Protein AF-A0AAW1PWR3-F1 (afdb_monomer_lite)

InterPro domains:
  IPR001841 Zinc finger, RING-type [PS50089] (117-163)
  IPR002867 IBR domain [PF01485] (187-244)
  IPR002867 IBR domain [SM00647] (186-244)
  IPR002867 IBR domain [SM00647] (267-333)
  IPR013083 Zinc finger, RING/FYVE/PHD-type [G3DSA:3.30.40.10] (112-199)
  IPR017907 Zinc finger, RING-type, conserved site [PS00518] (135-144)
  IPR031127 E3 ubiquitin ligase RBR family [PTHR11685] (81-344)
  IPR044066 TRIAD supradomain [PS51873] (113-337)
  IPR047548 E3 ubiquitin-protein ligase RNF14, Rcat domain [cd20354] (275-336)

Structure (mmCIF, N/CA/C/O backbone):
data_AF-A0AAW1PWR3-F1
#
_entry.id   AF-A0AAW1PWR3-F1
#
loop_
_atom_site.group_PDB
_atom_site.id
_atom_site.type_symbol
_atom_site.label_atom_id
_atom_site.label_alt_id
_atom_site.label_comp_id
_atom_site.label_asym_id
_atom_site.label_entity_id
_atom_site.label_seq_id
_atom_site.pdbx_PDB_ins_code
_atom_site.Cartn_x
_atom_site.Cartn_y
_atom_site.Cartn_z
_atom_site.occupancy
_atom_site.B_iso_or_equiv
_atom_site.auth_seq_id
_atom_site.auth_comp_id
_atom_site.auth_asym_id
_atom_site.auth_atom_id
_atom_site.pdbx_PDB_model_num
ATOM 1 N N . MET A 1 1 ? 18.968 -14.039 -67.142 1.00 36.97 1 MET A N 1
ATOM 2 C CA . MET A 1 1 ? 19.173 -13.242 -65.916 1.00 36.97 1 MET A CA 1
ATOM 3 C C . MET A 1 1 ? 18.410 -13.914 -64.785 1.00 36.97 1 MET A C 1
ATOM 5 O O . MET A 1 1 ? 17.294 -13.534 -64.474 1.00 36.97 1 MET A O 1
ATOM 9 N N . GLN A 1 2 ? 18.983 -14.990 -64.251 1.00 40.81 2 GLN A N 1
ATOM 10 C CA . GLN A 1 2 ? 18.593 -15.553 -62.962 1.00 40.81 2 GLN A CA 1
ATOM 11 C C . GLN A 1 2 ? 19.545 -14.912 -61.961 1.00 40.81 2 GLN A C 1
ATOM 13 O O . GLN A 1 2 ? 20.746 -15.155 -62.018 1.00 40.81 2 GLN A O 1
ATOM 18 N N . GLY A 1 3 ? 19.034 -13.997 -61.151 1.00 32.75 3 GLY A N 1
ATOM 19 C CA . GLY A 1 3 ? 19.841 -13.244 -60.209 1.00 32.75 3 GLY A CA 1
ATOM 20 C C . GLY A 1 3 ? 18.984 -12.811 -59.037 1.00 32.75 3 GLY A C 1
ATOM 21 O O . GLY A 1 3 ? 18.094 -11.985 -59.194 1.00 32.75 3 GLY A O 1
ATOM 22 N N . ASN A 1 4 ? 19.320 -13.365 -57.877 1.00 38.31 4 ASN A N 1
ATOM 23 C CA . ASN A 1 4 ? 19.142 -12.759 -56.562 1.00 38.31 4 ASN A CA 1
ATOM 24 C C . ASN A 1 4 ? 17.789 -12.795 -55.836 1.00 38.31 4 ASN A C 1
ATOM 26 O O . ASN A 1 4 ? 17.632 -12.073 -54.858 1.00 38.31 4 ASN A O 1
ATOM 30 N N . TRP A 1 5 ? 16.868 -13.694 -56.186 1.00 29.48 5 TRP A N 1
ATOM 31 C CA . TRP A 1 5 ? 15.742 -13.996 -55.282 1.00 29.48 5 TRP A CA 1
ATOM 32 C C . TRP A 1 5 ? 16.160 -14.845 -54.071 1.00 29.48 5 TRP A C 1
ATOM 34 O O . TRP A 1 5 ? 15.590 -14.703 -52.996 1.00 29.48 5 TRP A O 1
ATOM 44 N N . THR A 1 6 ? 17.188 -15.687 -54.204 1.00 32.34 6 THR A N 1
ATOM 45 C CA . THR A 1 6 ? 17.671 -16.544 -53.108 1.00 32.34 6 THR A CA 1
ATOM 46 C C . THR A 1 6 ? 18.387 -15.755 -52.010 1.00 32.34 6 THR A C 1
ATOM 48 O O . THR A 1 6 ? 18.167 -16.043 -50.843 1.00 32.34 6 THR A O 1
ATOM 51 N N . ALA A 1 7 ? 19.133 -14.696 -52.350 1.00 34.06 7 ALA A N 1
ATOM 52 C CA . ALA A 1 7 ? 19.836 -13.869 -51.361 1.00 34.06 7 ALA A CA 1
ATOM 53 C C . ALA A 1 7 ? 18.885 -13.025 -50.489 1.00 34.06 7 ALA A C 1
ATOM 55 O O . ALA A 1 7 ? 19.121 -12.871 -49.298 1.00 34.06 7 ALA A O 1
ATOM 56 N N . GLN A 1 8 ? 17.778 -12.522 -51.053 1.00 34.22 8 GLN A N 1
ATOM 57 C CA . GLN A 1 8 ? 16.777 -11.756 -50.294 1.00 34.22 8 GLN A CA 1
ATOM 58 C C . GLN A 1 8 ? 15.895 -12.651 -49.413 1.00 34.22 8 GLN A C 1
ATOM 60 O O . GLN A 1 8 ? 15.445 -12.221 -48.355 1.00 34.22 8 GLN A O 1
ATOM 65 N N . VAL A 1 9 ? 15.670 -13.907 -49.815 1.00 35.19 9 VAL A N 1
ATOM 66 C CA . VAL A 1 9 ? 14.978 -14.894 -48.974 1.00 35.19 9 VAL A CA 1
ATOM 67 C C . VAL A 1 9 ? 15.897 -15.383 -47.850 1.00 35.19 9 VAL A C 1
ATOM 69 O O . VAL A 1 9 ? 15.433 -15.509 -46.723 1.00 35.19 9 VAL A O 1
ATOM 72 N N . GLU A 1 10 ? 17.198 -15.563 -48.097 1.00 33.44 10 GLU A N 1
ATOM 73 C CA . GLU A 1 10 ? 18.181 -15.892 -47.051 1.00 33.44 10 GLU A CA 1
ATOM 74 C C . GLU A 1 10 ? 18.361 -14.756 -46.028 1.00 33.44 10 GLU A C 1
ATOM 76 O O . GLU A 1 10 ? 18.494 -15.032 -44.840 1.00 33.44 10 GLU A O 1
ATOM 81 N N . GLU A 1 11 ? 18.275 -13.487 -46.442 1.00 36.41 11 GLU A N 1
ATOM 82 C CA . GLU A 1 11 ? 18.373 -12.322 -45.547 1.00 36.41 11 GLU A CA 1
ATOM 83 C C . GLU A 1 11 ? 17.113 -12.147 -44.671 1.00 36.41 11 GLU A C 1
ATOM 85 O O . GLU A 1 11 ? 17.210 -11.809 -43.491 1.00 36.41 11 GLU A O 1
ATOM 90 N N . VAL A 1 12 ? 15.925 -12.472 -45.198 1.00 35.38 12 VAL A N 1
ATOM 91 C CA . VAL A 1 12 ? 14.664 -12.496 -44.428 1.00 35.38 12 VAL A CA 1
ATOM 92 C C . VAL A 1 12 ? 14.598 -13.707 -43.488 1.00 35.38 12 VAL A C 1
ATOM 94 O O . VAL A 1 12 ? 14.160 -13.565 -42.348 1.00 35.38 12 VAL A O 1
ATOM 97 N N . VAL A 1 13 ? 15.087 -14.877 -43.916 1.00 35.56 13 VAL A N 1
ATOM 98 C CA . VAL A 1 13 ? 15.182 -16.083 -43.073 1.00 35.56 13 VAL A CA 1
ATOM 99 C C . VAL A 1 13 ? 16.235 -15.906 -41.968 1.00 35.56 13 VAL A C 1
ATOM 101 O O . VAL A 1 13 ? 16.000 -16.325 -40.838 1.00 35.56 13 VAL A O 1
ATOM 104 N N . ALA A 1 14 ? 17.342 -15.203 -42.234 1.00 35.88 14 ALA A N 1
ATOM 105 C CA . ALA A 1 14 ? 18.341 -14.853 -41.220 1.00 35.88 14 ALA A CA 1
ATOM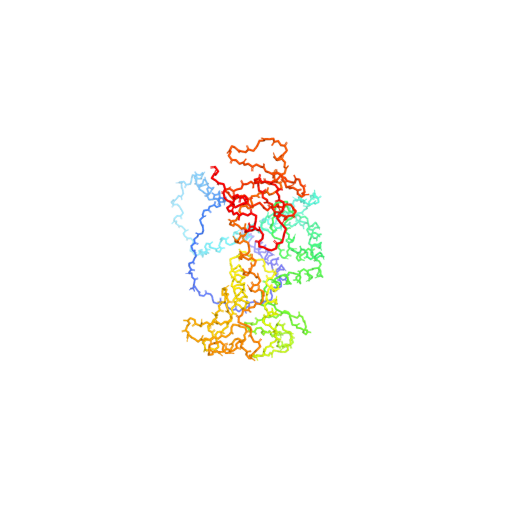 106 C C . ALA A 1 14 ? 17.812 -13.832 -40.194 1.00 35.88 14 ALA A C 1
ATOM 108 O O . ALA A 1 14 ? 18.082 -13.962 -39.002 1.00 35.88 14 ALA A O 1
ATOM 109 N N . LEU A 1 15 ? 17.008 -12.850 -40.621 1.00 38.47 15 LEU A N 1
ATOM 110 C CA . LEU A 1 15 ? 16.353 -11.893 -39.716 1.00 38.47 15 LEU A CA 1
ATOM 111 C C . LEU A 1 15 ? 15.239 -12.537 -38.876 1.00 38.47 15 LEU A C 1
ATOM 113 O O . LEU A 1 15 ? 15.008 -12.115 -37.743 1.00 38.47 15 LEU A O 1
ATOM 117 N N . GLN A 1 16 ? 14.579 -13.574 -39.396 1.00 32.78 16 GLN A N 1
ATOM 118 C CA . GLN A 1 16 ? 13.623 -14.382 -38.641 1.00 32.78 16 GLN A CA 1
ATOM 119 C C . GLN A 1 16 ? 14.328 -15.294 -37.619 1.00 32.78 16 GLN A C 1
ATOM 121 O O . GLN A 1 16 ? 13.854 -15.395 -36.492 1.00 32.78 16 GLN A O 1
ATOM 126 N N . ALA A 1 17 ? 15.503 -15.846 -37.947 1.00 34.06 17 ALA A N 1
ATOM 127 C CA . ALA A 1 17 ? 16.329 -16.619 -37.014 1.00 34.06 17 ALA A CA 1
ATOM 128 C C . ALA A 1 17 ? 16.898 -15.766 -35.859 1.00 34.06 17 ALA A C 1
ATOM 130 O O . ALA A 1 17 ? 16.906 -16.214 -34.717 1.00 34.06 17 ALA A O 1
ATOM 131 N N . ILE A 1 18 ? 17.290 -14.512 -36.122 1.00 37.75 18 ILE A N 1
ATOM 132 C CA . ILE A 1 18 ? 17.736 -13.567 -35.077 1.00 37.75 18 ILE A CA 1
ATOM 133 C C . ILE A 1 18 ? 16.574 -13.201 -34.135 1.00 37.75 18 ILE A C 1
ATOM 135 O O . ILE A 1 18 ? 16.759 -13.102 -32.925 1.00 37.75 18 ILE A O 1
ATOM 139 N N . LEU A 1 19 ? 15.355 -13.055 -34.669 1.00 39.47 19 LEU A N 1
ATOM 140 C CA . LEU A 1 19 ? 14.156 -12.820 -33.860 1.00 39.47 19 LEU A CA 1
ATOM 141 C C . LEU A 1 19 ? 13.717 -14.065 -33.073 1.00 39.47 19 LEU A C 1
ATOM 143 O O . LEU A 1 19 ? 13.203 -13.905 -31.971 1.00 39.47 19 LEU A O 1
ATOM 147 N N . GLU A 1 20 ? 13.918 -15.280 -33.593 1.00 37.34 20 GLU A N 1
ATOM 148 C CA . GLU A 1 20 ? 13.620 -16.541 -32.895 1.00 37.34 20 GLU A CA 1
ATOM 149 C C . GLU A 1 20 ? 14.646 -16.862 -31.790 1.00 37.34 20 GLU A C 1
ATOM 151 O O . GLU A 1 20 ? 14.251 -17.356 -30.732 1.00 37.34 20 GLU A O 1
ATOM 156 N N . GLU A 1 21 ? 15.927 -16.506 -31.950 1.00 39.34 21 GLU A N 1
ATOM 157 C CA . GLU A 1 21 ? 16.929 -16.584 -30.871 1.00 39.34 21 GLU A CA 1
ATOM 158 C C . GLU A 1 21 ? 16.633 -15.585 -29.733 1.00 39.34 21 GLU A C 1
ATOM 160 O O . GLU A 1 21 ? 16.701 -15.956 -28.558 1.00 39.34 21 GLU A O 1
ATOM 165 N N . ASP A 1 22 ? 16.178 -14.367 -30.052 1.00 40.03 22 ASP A N 1
ATOM 166 C CA . ASP A 1 22 ? 15.719 -13.393 -29.049 1.00 40.03 22 ASP A CA 1
ATOM 167 C C . ASP A 1 22 ? 14.366 -13.790 -28.412 1.00 40.03 22 ASP A C 1
ATOM 169 O O . ASP A 1 22 ? 14.147 -13.554 -27.222 1.00 40.03 22 ASP A O 1
ATOM 173 N N . PHE A 1 23 ? 13.466 -14.469 -29.143 1.00 33.38 23 PHE A N 1
ATOM 174 C CA . PHE A 1 23 ? 12.218 -15.024 -28.585 1.00 33.38 23 PHE A CA 1
ATOM 175 C C . PHE A 1 23 ? 12.474 -16.226 -27.657 1.00 33.38 23 PHE A C 1
ATOM 177 O O . PHE A 1 23 ? 11.769 -16.409 -26.662 1.00 33.38 23 PHE A O 1
ATOM 184 N N . SER A 1 24 ? 13.523 -17.006 -27.937 1.00 35.72 24 SER A N 1
ATOM 185 C CA . SER A 1 24 ? 14.002 -18.108 -27.089 1.00 35.72 24 SER A CA 1
ATOM 186 C C . SER A 1 24 ? 14.579 -17.602 -25.761 1.00 35.72 24 SER A C 1
ATOM 188 O O . SER A 1 24 ? 14.398 -18.235 -24.721 1.00 35.72 24 SER A O 1
ATOM 190 N N . LEU A 1 25 ? 15.212 -16.423 -25.770 1.00 38.09 25 LEU A N 1
ATOM 191 C CA . LEU A 1 25 ? 15.708 -15.726 -24.575 1.00 38.09 25 LEU A CA 1
ATOM 192 C C . LEU A 1 25 ? 14.598 -14.996 -23.789 1.00 38.09 25 LEU A C 1
ATOM 194 O O . LEU A 1 25 ? 14.795 -14.652 -22.623 1.00 38.09 25 LEU A O 1
ATOM 198 N N . LEU A 1 26 ? 13.417 -14.812 -24.392 1.00 34.22 26 LEU A N 1
ATOM 199 C CA . LEU A 1 26 ? 12.216 -14.231 -23.776 1.00 34.22 26 LEU A CA 1
ATOM 200 C C . LEU A 1 26 ? 11.233 -15.267 -23.191 1.00 34.22 26 LEU A C 1
ATOM 202 O O . LEU A 1 26 ? 10.181 -14.881 -22.685 1.00 34.22 26 LEU A O 1
ATOM 206 N N . GLY A 1 27 ? 11.570 -16.563 -23.189 1.00 31.23 27 GLY A N 1
ATOM 207 C CA . GLY A 1 27 ? 10.860 -17.573 -22.391 1.00 31.23 27 GLY A CA 1
ATOM 208 C C . GLY A 1 27 ? 9.395 -17.824 -22.777 1.00 31.23 27 GLY A C 1
ATOM 209 O O . GLY A 1 27 ? 8.583 -18.151 -21.913 1.00 31.23 27 GLY A O 1
ATOM 210 N N . GLY A 1 28 ? 9.035 -17.695 -24.055 1.00 33.38 28 GLY A N 1
ATOM 211 C CA . GLY A 1 28 ? 7.699 -18.042 -24.546 1.00 33.38 28 GLY A CA 1
ATOM 212 C C . GLY A 1 28 ? 7.503 -19.552 -24.712 1.00 33.38 28 GLY A C 1
ATOM 213 O O . GLY A 1 28 ? 7.557 -20.056 -25.829 1.00 33.38 28 GLY A O 1
ATOM 214 N N . GLN A 1 29 ? 7.251 -20.289 -23.627 1.00 33.28 29 GLN A N 1
ATOM 215 C CA . GLN A 1 29 ? 6.642 -21.619 -23.731 1.00 33.28 29 GLN A CA 1
ATOM 216 C C . GLN A 1 29 ? 5.115 -21.484 -23.802 1.00 33.28 29 GLN A C 1
ATOM 218 O O . GLN A 1 29 ? 4.487 -21.075 -22.834 1.00 33.28 29 GLN A O 1
ATOM 223 N N . GLY A 1 30 ? 4.543 -21.876 -24.944 1.00 34.38 30 GLY A N 1
ATOM 224 C CA . GLY A 1 30 ? 3.184 -22.413 -25.061 1.00 34.38 30 GLY A CA 1
ATOM 225 C C . GLY A 1 30 ? 2.013 -21.458 -24.810 1.00 34.38 30 GLY A C 1
ATOM 226 O O . GLY A 1 30 ? 1.553 -21.317 -23.687 1.00 34.38 30 GLY A O 1
ATOM 227 N N . LEU A 1 31 ? 1.424 -20.944 -25.891 1.00 31.48 31 LEU A N 1
ATOM 228 C CA . LEU A 1 31 ? -0.004 -20.608 -25.959 1.00 31.48 31 LEU A CA 1
ATOM 229 C C . LEU A 1 31 ? -0.536 -21.071 -27.324 1.00 31.48 31 LEU A C 1
ATOM 231 O O . LEU A 1 31 ? -0.867 -20.289 -28.207 1.00 31.48 31 LEU A O 1
ATOM 235 N N . HIS A 1 32 ? -0.561 -22.392 -27.503 1.00 35.25 32 HIS A N 1
ATOM 236 C CA . HIS A 1 32 ? -1.620 -23.017 -28.281 1.00 35.25 32 HIS A CA 1
ATOM 237 C C . HIS A 1 32 ? -2.777 -23.212 -27.307 1.00 35.25 32 HIS A C 1
ATOM 239 O O . HIS A 1 32 ? -2.746 -24.166 -26.547 1.00 35.25 32 HIS A O 1
ATOM 245 N N . ASP A 1 33 ? -3.719 -22.276 -27.276 1.00 29.91 33 ASP A N 1
ATOM 246 C CA . ASP A 1 33 ? -5.131 -22.564 -27.022 1.00 29.91 33 ASP A CA 1
ATOM 247 C C . ASP A 1 33 ? -5.959 -21.338 -27.416 1.00 29.91 33 ASP A C 1
ATOM 249 O O . ASP A 1 33 ? -5.610 -20.194 -27.121 1.00 29.91 33 ASP A O 1
ATOM 253 N N . GLY A 1 34 ? -7.003 -21.597 -28.203 1.00 39.38 34 GLY A N 1
ATOM 254 C CA . GLY A 1 34 ? -7.789 -20.593 -28.904 1.00 39.38 34 GLY A CA 1
ATOM 255 C C . GLY A 1 34 ? -8.515 -19.631 -27.972 1.00 39.38 34 GLY A C 1
ATOM 256 O O . GLY A 1 34 ? -9.144 -20.035 -26.997 1.00 39.38 34 GLY A O 1
ATOM 257 N N . ILE A 1 35 ? -8.483 -18.351 -28.336 1.00 24.95 35 ILE A N 1
ATOM 258 C CA . ILE A 1 35 ? -9.415 -17.350 -27.829 1.00 24.95 35 ILE A CA 1
ATOM 259 C C . ILE A 1 35 ? -10.145 -16.780 -29.043 1.00 24.95 35 ILE A C 1
ATOM 261 O O . ILE A 1 35 ? -9.608 -15.961 -29.787 1.00 24.95 35 ILE A O 1
ATOM 265 N N . ASP A 1 36 ? -11.368 -17.268 -29.240 1.00 29.12 36 ASP A N 1
ATOM 266 C CA . ASP A 1 36 ? -12.395 -16.613 -30.044 1.00 29.12 36 ASP A CA 1
ATOM 267 C C . ASP A 1 36 ? -12.734 -15.278 -29.368 1.00 29.12 36 ASP A C 1
ATOM 269 O O . ASP A 1 36 ? -13.275 -15.250 -28.261 1.00 29.12 36 ASP A O 1
ATOM 273 N N . LEU A 1 37 ? -12.409 -14.163 -30.018 1.00 25.78 37 LEU A N 1
ATOM 274 C CA . LEU A 1 37 ? -12.931 -12.849 -29.649 1.00 25.78 37 LEU A CA 1
ATOM 275 C C . LEU A 1 37 ? -13.980 -12.465 -30.686 1.00 25.78 37 LEU A C 1
ATOM 277 O O . LEU A 1 37 ? -13.686 -11.844 -31.707 1.00 25.78 37 LEU A O 1
ATOM 281 N N . THR A 1 38 ? -15.221 -12.868 -30.424 1.00 29.09 38 THR A N 1
ATOM 282 C CA . THR A 1 38 ? -16.387 -12.315 -31.107 1.00 29.09 38 THR A CA 1
ATOM 283 C C . THR A 1 38 ? -16.511 -10.834 -30.772 1.00 29.09 38 THR A C 1
ATOM 285 O O . THR A 1 38 ? -16.449 -10.436 -29.608 1.00 29.09 38 THR A O 1
ATOM 288 N N . ALA A 1 39 ? -16.699 -10.029 -31.813 1.00 32.69 39 ALA A N 1
ATOM 289 C CA . ALA A 1 39 ? -17.090 -8.636 -31.712 1.00 32.69 39 ALA A CA 1
ATOM 290 C C . ALA A 1 39 ? -18.437 -8.534 -30.989 1.00 32.69 39 ALA A C 1
ATOM 292 O O . ALA A 1 39 ? -19.433 -8.949 -31.561 1.00 32.69 39 ALA A O 1
ATOM 293 N N . ASP A 1 40 ? -18.449 -8.031 -29.753 1.00 30.61 40 ASP A N 1
ATOM 294 C CA . ASP A 1 40 ? -19.603 -7.363 -29.133 1.00 30.61 40 ASP A CA 1
ATOM 295 C C . ASP A 1 40 ? -19.243 -6.878 -27.720 1.00 30.61 40 ASP A C 1
ATOM 297 O O . ASP A 1 40 ? -19.416 -7.596 -26.741 1.00 30.61 40 ASP A O 1
ATOM 301 N N . SER A 1 41 ? -18.733 -5.645 -27.620 1.00 26.62 41 SER A N 1
ATOM 302 C CA . SER A 1 41 ? -18.965 -4.740 -26.476 1.00 26.62 41 SER A CA 1
ATOM 303 C C . SER A 1 41 ? -18.229 -3.408 -26.684 1.00 26.62 41 SER A C 1
ATOM 305 O O . SER A 1 41 ? -17.295 -3.065 -25.961 1.00 26.62 41 SER A O 1
ATOM 307 N N . LEU A 1 42 ? -18.638 -2.649 -27.702 1.00 28.64 42 LEU A N 1
ATOM 308 C CA . LEU A 1 42 ? -18.377 -1.211 -27.782 1.00 28.64 42 LEU A CA 1
ATOM 309 C C . LEU A 1 42 ? -19.534 -0.500 -27.072 1.00 28.64 42 LEU A C 1
ATOM 311 O O . LEU A 1 42 ? -20.594 -0.321 -27.664 1.00 28.64 42 LEU A O 1
ATOM 315 N N . ILE A 1 43 ? -19.342 -0.116 -25.808 1.00 29.03 43 ILE A N 1
ATOM 316 C CA . ILE A 1 43 ? -20.234 0.816 -25.107 1.00 29.03 43 ILE A CA 1
ATOM 317 C C . ILE A 1 43 ? -19.387 1.905 -24.436 1.00 29.03 43 ILE A C 1
ATOM 319 O O . ILE A 1 43 ? -18.614 1.643 -23.521 1.00 29.03 43 ILE A O 1
ATOM 323 N N . GLU A 1 44 ? -19.560 3.107 -24.990 1.00 31.59 44 GLU A N 1
ATOM 324 C CA . GLU A 1 44 ? -19.563 4.440 -24.373 1.00 31.59 44 GLU A CA 1
ATOM 325 C C . GLU A 1 44 ? -18.452 4.824 -23.385 1.00 31.59 44 GLU A C 1
ATOM 327 O O . GLU A 1 44 ? -18.554 4.582 -22.187 1.00 31.59 44 GLU A O 1
ATOM 332 N N . LEU A 1 45 ? -17.491 5.621 -23.871 1.00 25.39 45 LEU A N 1
ATOM 333 C CA . LEU A 1 45 ? -16.905 6.713 -23.088 1.00 25.39 45 LEU A CA 1
ATOM 334 C C . LEU A 1 45 ? -16.746 7.960 -23.978 1.00 25.39 45 LEU A C 1
ATOM 336 O O . LEU A 1 45 ? -16.058 7.933 -24.998 1.00 25.39 45 LEU A O 1
ATOM 340 N N . GLU A 1 46 ? -17.423 9.043 -23.589 1.00 26.22 46 GLU A N 1
ATOM 341 C CA . GLU A 1 46 ? -17.309 10.386 -24.173 1.00 26.22 46 GLU A CA 1
ATOM 342 C C . GLU A 1 46 ? -15.885 10.973 -24.010 1.00 26.22 46 GLU A C 1
ATOM 344 O O . GLU A 1 46 ? -15.177 10.635 -23.057 1.00 26.22 46 GLU A O 1
ATOM 349 N N . PRO A 1 47 ? -15.438 11.872 -24.911 1.00 27.62 47 PRO A N 1
ATOM 350 C CA . PRO A 1 47 ? -14.067 12.377 -24.918 1.00 27.62 47 PRO A CA 1
ATOM 351 C C . PRO A 1 47 ? -13.865 13.521 -23.906 1.00 27.62 47 PRO A C 1
ATOM 353 O O . PRO A 1 47 ? -14.705 14.421 -23.833 1.00 27.62 47 PRO A O 1
ATOM 356 N N . PRO A 1 48 ? -12.725 13.599 -23.188 1.00 26.86 48 PRO A N 1
ATOM 357 C CA . PRO A 1 48 ? -12.371 14.815 -22.480 1.00 26.86 48 PRO A CA 1
ATOM 358 C C . PRO A 1 48 ? -11.838 15.882 -23.448 1.00 26.86 48 PRO A C 1
ATOM 360 O O . PRO A 1 48 ? -11.141 15.629 -24.431 1.00 26.86 48 PRO A O 1
ATOM 363 N N . SER A 1 49 ? -12.214 17.109 -23.126 1.00 28.11 49 SER A N 1
ATOM 364 C CA . SER A 1 49 ? -12.061 18.354 -23.863 1.00 28.11 49 SER A CA 1
ATOM 365 C C . SER A 1 49 ? -10.619 18.894 -23.958 1.00 28.11 49 SER A C 1
ATOM 367 O O . SER A 1 49 ? -10.034 19.260 -22.941 1.00 28.11 49 SER A O 1
ATOM 369 N N . ALA A 1 50 ? -10.170 19.120 -25.203 1.00 27.92 50 ALA A N 1
ATOM 370 C CA . ALA A 1 50 ? -9.161 20.102 -25.658 1.00 27.92 50 ALA A CA 1
ATOM 371 C C . ALA A 1 50 ? -7.648 19.788 -25.407 1.00 27.92 50 ALA A C 1
ATOM 373 O O . ALA A 1 50 ? -7.308 18.907 -24.628 1.00 27.92 50 ALA A O 1
ATOM 374 N N . PRO A 1 51 ? -6.699 20.423 -26.140 1.00 38.69 51 PRO A N 1
ATOM 375 C CA . PRO A 1 51 ? -6.021 19.789 -27.275 1.00 38.69 51 PRO A CA 1
ATOM 376 C C . PRO A 1 51 ? -4.486 19.800 -27.135 1.00 38.69 51 PRO A C 1
ATOM 378 O O . PRO A 1 51 ? -3.872 20.863 -27.031 1.00 38.69 51 PRO A O 1
ATOM 381 N N . ILE A 1 52 ? -3.825 18.644 -27.228 1.00 25.73 52 ILE A N 1
ATOM 382 C CA . ILE A 1 52 ? -2.356 18.602 -27.259 1.00 25.73 52 ILE A CA 1
ATOM 383 C C . ILE A 1 52 ? -1.894 18.584 -28.717 1.00 25.73 52 ILE A C 1
ATOM 385 O O . ILE A 1 52 ? -1.851 17.559 -29.389 1.00 25.73 52 ILE A O 1
ATOM 389 N N . ARG A 1 53 ? -1.578 19.789 -29.204 1.00 35.97 53 ARG A N 1
ATOM 390 C CA . ARG A 1 53 ? -0.763 20.045 -30.394 1.00 35.97 53 ARG A CA 1
ATOM 391 C C . ARG A 1 53 ? 0.556 19.279 -30.281 1.00 35.97 53 ARG A C 1
ATOM 393 O O . ARG A 1 53 ? 1.396 19.696 -29.496 1.00 35.97 53 ARG A O 1
ATOM 400 N N . LEU A 1 54 ? 0.760 18.267 -31.113 1.00 32.38 54 LEU A N 1
ATOM 401 C CA . LEU A 1 54 ? 2.005 17.973 -31.835 1.00 32.38 54 LEU A CA 1
ATOM 402 C C . LEU A 1 54 ? 1.744 16.741 -32.713 1.00 32.38 54 LEU A C 1
ATOM 404 O O . LEU A 1 54 ? 1.075 15.817 -32.283 1.00 32.38 54 LEU A O 1
ATOM 408 N N . GLU A 1 55 ? 2.250 16.779 -33.947 1.00 30.92 55 GLU A N 1
ATOM 409 C CA . GLU A 1 55 ? 2.152 15.728 -34.984 1.00 30.92 55 GLU A CA 1
ATOM 410 C C . GLU A 1 55 ? 0.971 15.774 -35.980 1.00 30.92 55 GLU A C 1
ATOM 412 O O . GLU A 1 55 ? 0.539 14.762 -36.513 1.00 30.92 55 GLU A O 1
ATOM 417 N N . CYS A 1 56 ? 0.575 16.979 -36.413 1.00 27.73 56 CYS A N 1
ATOM 418 C CA . CYS A 1 56 ? -0.024 17.189 -37.750 1.00 27.73 56 CYS A CA 1
ATOM 419 C C . CYS A 1 56 ? 0.992 17.703 -38.797 1.00 27.73 56 CYS A C 1
ATOM 421 O O . CYS A 1 56 ? 0.615 18.363 -39.761 1.00 27.73 56 CYS A O 1
ATOM 423 N N . GLN A 1 57 ? 2.291 17.421 -38.636 1.00 31.78 57 GLN A N 1
ATOM 424 C CA . GLN A 1 57 ? 3.318 17.808 -39.623 1.00 31.78 57 GLN A CA 1
ATOM 425 C C . GLN A 1 57 ? 3.714 16.687 -40.600 1.00 31.78 57 GLN A C 1
ATOM 427 O O . GLN A 1 57 ? 4.343 16.974 -41.618 1.00 31.78 57 GLN A O 1
ATOM 432 N N . ALA A 1 58 ? 3.296 15.438 -40.368 1.00 31.53 58 ALA A N 1
ATOM 433 C CA . ALA A 1 58 ? 3.565 14.341 -41.302 1.00 31.53 58 ALA A CA 1
ATOM 434 C C . ALA A 1 58 ? 2.588 14.324 -42.496 1.00 31.53 58 ALA A C 1
ATOM 436 O O . ALA A 1 58 ? 2.997 14.068 -43.628 1.00 31.53 58 ALA A O 1
ATOM 437 N N . LEU A 1 59 ? 1.317 14.687 -42.285 1.00 33.84 59 LEU A N 1
ATOM 438 C CA . LEU A 1 59 ? 0.286 14.639 -43.334 1.00 33.84 59 LEU A CA 1
ATOM 439 C C . LEU A 1 59 ? 0.333 15.828 -44.314 1.00 33.84 59 LEU A C 1
ATOM 441 O O . LEU A 1 59 ? -0.143 15.704 -45.438 1.00 33.84 59 LEU A O 1
ATOM 445 N N . ALA A 1 60 ? 0.974 16.944 -43.950 1.00 30.81 60 ALA A N 1
ATOM 446 C CA . ALA A 1 60 ? 1.131 18.105 -44.835 1.00 30.81 60 ALA A CA 1
ATOM 447 C C . ALA A 1 60 ? 2.292 17.972 -45.846 1.00 30.81 60 ALA A C 1
ATOM 449 O O . ALA A 1 60 ? 2.333 18.699 -46.837 1.00 30.81 60 ALA A O 1
ATOM 450 N N . ARG A 1 61 ? 3.242 17.043 -45.637 1.00 32.06 61 ARG A N 1
ATOM 451 C CA . ARG A 1 61 ? 4.329 16.782 -46.607 1.00 32.06 61 ARG A CA 1
ATOM 452 C C . ARG A 1 61 ? 3.928 15.807 -47.710 1.00 32.06 61 ARG A C 1
ATOM 454 O O . ARG A 1 61 ? 4.521 15.850 -48.783 1.00 32.06 61 ARG A O 1
ATOM 461 N N . VAL A 1 62 ? 2.910 14.976 -47.482 1.00 36.12 62 VAL A N 1
ATOM 462 C CA . VAL A 1 62 ? 2.394 14.046 -48.499 1.00 36.12 62 VAL A CA 1
ATOM 463 C C . VAL A 1 62 ? 1.602 14.791 -49.582 1.00 36.12 62 VAL A C 1
ATOM 465 O O . VAL A 1 62 ? 1.681 14.428 -50.752 1.00 36.12 62 VAL A O 1
ATOM 468 N N . SER A 1 63 ? 0.905 15.879 -49.236 1.00 35.22 63 SER A N 1
ATOM 469 C CA . SER A 1 63 ? 0.191 16.723 -50.206 1.00 35.22 63 SER A CA 1
ATOM 470 C C . SER A 1 63 ? 1.132 17.589 -51.053 1.00 35.22 63 SER A C 1
ATOM 472 O O . SER A 1 63 ? 0.960 17.653 -52.265 1.00 35.22 63 SER A O 1
ATOM 474 N N . LEU A 1 64 ? 2.183 18.174 -50.467 1.00 36.91 64 LEU A N 1
ATOM 475 C CA . LEU A 1 64 ? 3.133 19.035 -51.198 1.00 36.91 64 LEU A CA 1
ATOM 476 C C . LEU A 1 64 ? 4.086 18.271 -52.143 1.00 36.91 64 LEU A C 1
ATOM 478 O O . LEU A 1 64 ? 4.586 18.840 -53.114 1.00 36.91 64 LEU A O 1
ATOM 482 N N . LEU A 1 65 ? 4.322 16.977 -51.903 1.00 36.25 65 LEU A N 1
ATOM 483 C CA . LEU A 1 65 ? 5.052 16.110 -52.842 1.00 36.25 65 LEU A CA 1
ATOM 484 C C . LEU A 1 65 ? 4.186 15.635 -54.018 1.00 36.25 65 LEU A C 1
ATOM 486 O O . LEU A 1 65 ? 4.723 15.182 -55.026 1.00 36.25 65 LEU A O 1
ATOM 490 N N . ARG A 1 66 ? 2.856 15.754 -53.917 1.00 36.91 66 ARG A N 1
ATOM 491 C CA . ARG A 1 66 ? 1.930 15.375 -54.992 1.00 36.91 66 ARG A CA 1
ATOM 492 C C . ARG A 1 66 ? 1.846 16.434 -56.093 1.00 36.91 66 ARG A C 1
ATOM 494 O O . ARG A 1 66 ? 1.634 16.077 -57.245 1.00 36.91 66 ARG A O 1
ATOM 501 N N . ASP A 1 67 ? 2.083 17.698 -55.748 1.00 38.75 67 ASP A N 1
ATOM 502 C CA . ASP A 1 67 ? 1.998 18.829 -56.683 1.00 38.75 67 ASP A CA 1
ATOM 503 C C . ASP A 1 67 ? 3.320 19.132 -57.415 1.00 38.75 67 ASP A C 1
ATOM 505 O O . ASP A 1 67 ? 3.335 19.924 -58.354 1.00 38.75 67 ASP A O 1
ATOM 509 N N . SER A 1 68 ? 4.437 18.504 -57.020 1.00 40.50 68 SER A N 1
ATOM 510 C CA . SER A 1 68 ? 5.775 18.750 -57.597 1.00 40.50 68 SER A CA 1
ATOM 511 C C . SER A 1 68 ? 6.230 17.717 -58.638 1.00 40.50 68 SER A C 1
ATOM 513 O O . SER A 1 68 ? 7.284 17.887 -59.249 1.00 40.50 68 SER A O 1
ATOM 515 N N . LEU A 1 69 ? 5.431 16.679 -58.899 1.00 39.22 69 LEU A N 1
ATOM 516 C CA . LEU A 1 69 ? 5.662 15.710 -59.973 1.00 39.22 69 LEU A CA 1
ATOM 517 C C . LEU A 1 69 ? 4.547 15.852 -61.011 1.00 39.22 69 LEU A C 1
ATOM 519 O O . LEU A 1 69 ? 3.464 15.291 -60.867 1.00 39.22 69 LEU A O 1
ATOM 523 N N . ASP A 1 70 ? 4.823 16.627 -62.058 1.00 45.50 70 ASP A N 1
ATOM 524 C CA . ASP A 1 70 ? 3.923 16.906 -63.179 1.00 45.50 70 ASP A CA 1
ATOM 525 C C . ASP A 1 70 ? 3.727 15.642 -64.050 1.00 45.50 70 ASP A C 1
ATOM 527 O O . ASP A 1 70 ? 4.253 15.498 -65.150 1.00 45.50 70 ASP A O 1
ATOM 531 N N . LEU A 1 71 ? 2.975 14.668 -63.532 1.00 44.03 71 LEU A N 1
ATOM 532 C CA . LEU A 1 71 ? 2.597 13.429 -64.219 1.00 44.03 71 LEU A CA 1
ATOM 533 C C . LEU A 1 71 ? 1.201 13.562 -64.846 1.00 44.03 71 LEU A C 1
ATOM 535 O O . LEU A 1 71 ? 0.336 12.707 -64.670 1.00 44.03 71 LEU A O 1
ATOM 539 N N . ARG A 1 72 ? 0.961 14.632 -65.614 1.00 42.97 72 ARG A N 1
ATOM 540 C CA . ARG A 1 72 ? -0.252 14.762 -66.451 1.00 42.97 72 ARG A CA 1
ATOM 541 C C . ARG A 1 72 ? -0.158 14.035 -67.798 1.00 42.97 72 ARG A C 1
ATOM 543 O O . ARG A 1 72 ? -1.126 14.020 -68.548 1.00 42.97 72 ARG A O 1
ATOM 550 N N . GLY A 1 73 ? 0.979 13.407 -68.099 1.00 40.56 73 GLY A N 1
ATOM 551 C CA . GLY A 1 73 ? 1.229 12.740 -69.381 1.00 40.56 73 GLY A CA 1
ATOM 552 C C . GLY A 1 73 ? 0.957 11.233 -69.442 1.00 40.56 73 GLY A C 1
ATOM 553 O O . GLY A 1 73 ? 1.044 10.671 -70.525 1.00 40.56 73 GLY A O 1
ATOM 554 N N . SER A 1 74 ? 0.641 10.549 -68.336 1.00 41.34 74 SER A N 1
ATOM 555 C CA . SER A 1 74 ? 0.517 9.076 -68.344 1.00 41.34 74 SER A CA 1
ATOM 556 C C . SER A 1 74 ? -0.761 8.532 -67.712 1.00 41.34 74 SER A C 1
ATOM 558 O O . SER A 1 74 ? -0.893 7.325 -67.536 1.00 41.34 74 SER A O 1
ATOM 560 N N . GLN A 1 75 ? -1.754 9.380 -67.425 1.00 38.75 75 GLN A N 1
ATOM 561 C CA . GLN A 1 75 ? -2.990 8.944 -66.764 1.00 38.75 75 GLN A CA 1
ATOM 562 C C . GLN A 1 75 ? -3.853 7.991 -67.621 1.00 38.75 75 GLN A C 1
ATOM 564 O O . GLN A 1 75 ? -4.705 7.294 -67.081 1.00 38.75 75 GLN A O 1
ATOM 569 N N . GLN A 1 76 ? -3.608 7.899 -68.933 1.00 41.78 76 GLN A N 1
ATOM 570 C CA . GLN A 1 76 ? -4.322 6.972 -69.822 1.00 41.78 76 GLN A CA 1
ATOM 571 C C . GLN A 1 76 ? -3.661 5.593 -69.970 1.00 41.78 76 GLN A C 1
ATOM 573 O O . GLN A 1 76 ? -4.306 4.677 -70.471 1.00 41.78 76 GLN A O 1
ATOM 578 N N . GLN A 1 77 ? -2.415 5.400 -69.521 1.00 37.09 77 GLN A N 1
ATOM 579 C CA . GLN A 1 77 ? -1.690 4.144 -69.773 1.00 37.09 77 GLN A CA 1
ATOM 580 C C . GLN A 1 77 ? -1.685 3.174 -68.579 1.00 37.09 77 GLN A C 1
ATOM 582 O O . GLN A 1 77 ? -1.431 1.987 -68.757 1.00 37.09 77 GLN A O 1
ATOM 587 N N . TRP A 1 78 ? -2.056 3.635 -67.380 1.00 40.00 78 TRP A N 1
ATOM 588 C CA . TRP A 1 78 ? -2.186 2.779 -66.188 1.00 40.00 78 TRP A CA 1
ATOM 589 C C . TRP A 1 78 ? -3.538 2.053 -66.080 1.00 40.00 78 TRP A C 1
ATOM 591 O O . TRP A 1 78 ? -3.723 1.258 -65.167 1.00 40.00 78 TRP A O 1
ATOM 601 N N . GLN A 1 79 ? -4.486 2.301 -66.993 1.00 42.75 79 GLN A N 1
ATOM 602 C CA . GLN A 1 79 ? -5.822 1.684 -66.958 1.00 42.75 79 GLN A CA 1
ATOM 603 C C . GLN A 1 79 ? -5.919 0.313 -67.653 1.00 42.75 79 GLN A C 1
ATOM 605 O O . GLN A 1 79 ? -7.008 -0.245 -67.701 1.00 42.75 79 GLN A O 1
ATOM 610 N N . GLN A 1 80 ? -4.835 -0.244 -68.211 1.00 47.28 80 GLN A N 1
ATOM 611 C CA . GLN A 1 80 ? -4.941 -1.450 -69.056 1.00 47.28 80 GLN A CA 1
ATOM 612 C C . GLN A 1 80 ? -4.133 -2.672 -68.616 1.00 47.28 80 GLN A C 1
ATOM 614 O O . GLN A 1 80 ? -4.073 -3.649 -69.357 1.00 47.28 80 GLN A O 1
ATOM 619 N N . GLN A 1 81 ? -3.565 -2.685 -67.413 1.00 42.84 81 GLN A N 1
ATOM 620 C CA . GLN A 1 81 ? -2.998 -3.912 -66.849 1.00 42.84 81 GLN A CA 1
ATOM 621 C C . GLN A 1 81 ? -3.298 -3.974 -65.355 1.00 42.84 81 GLN A C 1
ATOM 623 O O . GLN A 1 81 ? -2.459 -3.624 -64.533 1.00 42.84 81 GLN A O 1
ATOM 628 N N . GLU A 1 82 ? -4.510 -4.407 -65.002 1.00 40.41 82 GLU A N 1
ATOM 629 C CA . GLU A 1 82 ? -4.764 -4.946 -63.665 1.00 40.41 82 GLU A CA 1
ATOM 630 C C . GLU A 1 82 ? -3.957 -6.245 -63.525 1.00 40.41 82 GLU A C 1
ATOM 632 O O . GLU A 1 82 ? -4.225 -7.206 -64.257 1.00 40.41 82 GLU A O 1
ATOM 637 N N . PRO A 1 83 ? -2.968 -6.327 -62.616 1.00 44.38 83 PRO A N 1
ATOM 638 C CA . PRO A 1 83 ? -2.369 -7.603 -62.279 1.00 44.38 83 PRO A CA 1
ATOM 639 C C . PRO A 1 83 ? -3.454 -8.427 -61.590 1.00 44.38 83 PRO A C 1
ATOM 641 O O . PRO A 1 83 ? -3.891 -8.109 -60.480 1.00 44.38 83 PRO A O 1
ATOM 644 N N . GLN A 1 84 ? -3.914 -9.474 -62.271 1.00 52.09 84 GLN A N 1
ATOM 645 C CA . GLN A 1 84 ? -4.775 -10.485 -61.680 1.00 52.09 84 GLN A CA 1
ATOM 646 C C . GLN A 1 84 ? -4.084 -11.018 -60.414 1.00 52.09 84 GLN A C 1
ATOM 648 O O . GLN A 1 84 ? -2.992 -11.573 -60.482 1.00 52.09 84 GLN A O 1
ATOM 653 N N . GLN A 1 85 ? -4.747 -10.829 -59.270 1.00 48.41 85 GLN A N 1
ATOM 654 C CA . GLN A 1 85 ? -4.420 -11.421 -57.966 1.00 48.41 85 GLN A CA 1
ATOM 655 C C . GLN A 1 85 ? -3.174 -10.889 -57.230 1.00 48.41 85 GLN A C 1
ATOM 657 O O . GLN A 1 85 ? -2.440 -11.659 -56.615 1.00 48.41 85 GLN A O 1
ATOM 662 N N . ALA A 1 86 ? -2.984 -9.571 -57.142 1.00 47.81 86 ALA A N 1
ATOM 663 C CA . ALA A 1 86 ? -2.326 -9.040 -55.946 1.00 47.81 86 ALA A CA 1
ATOM 664 C C . ALA A 1 86 ? -3.340 -9.113 -54.793 1.00 47.81 86 ALA A C 1
ATOM 666 O O . ALA A 1 86 ? -4.257 -8.295 -54.731 1.00 47.81 86 ALA A O 1
ATOM 667 N N . GLN A 1 87 ? -3.231 -10.123 -53.922 1.00 57.91 87 GLN A N 1
ATOM 668 C CA . GLN A 1 87 ? -3.967 -10.154 -52.654 1.00 57.91 87 GLN A CA 1
ATOM 669 C C . GLN A 1 87 ? -3.684 -8.841 -51.923 1.00 57.91 87 GLN A C 1
ATOM 671 O O . GLN A 1 87 ? -2.592 -8.641 -51.393 1.00 57.91 87 GLN A O 1
ATOM 676 N N . GLN A 1 88 ? -4.641 -7.915 -51.965 1.00 64.50 88 GLN A N 1
ATOM 677 C CA . GLN A 1 88 ? -4.538 -6.647 -51.263 1.00 64.50 88 GLN A CA 1
ATOM 678 C C . GLN A 1 88 ? -4.512 -6.984 -49.777 1.00 64.50 88 GLN A C 1
ATOM 680 O O . GLN A 1 88 ? -5.529 -7.367 -49.199 1.00 64.50 88 GLN A O 1
ATOM 685 N N . GLN A 1 89 ? -3.323 -6.925 -49.178 1.00 69.19 89 GLN A N 1
ATOM 686 C CA . GLN A 1 89 ? -3.203 -7.079 -47.740 1.00 69.19 89 GLN A CA 1
ATOM 687 C C . GLN A 1 89 ? -4.021 -5.960 -47.081 1.00 69.19 89 GLN A C 1
ATOM 689 O O .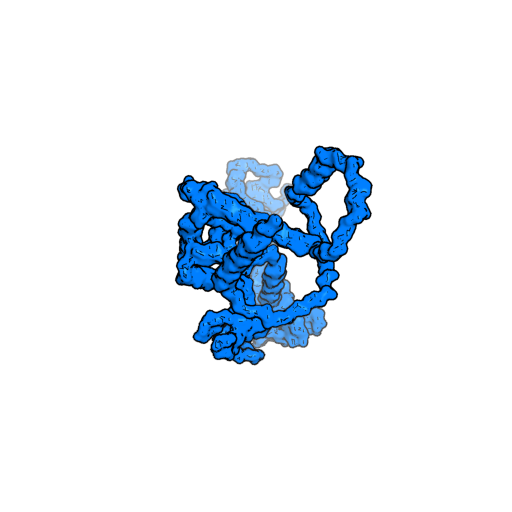 GLN A 1 89 ? -3.955 -4.815 -47.545 1.00 69.19 89 GLN A O 1
ATOM 694 N N . PRO A 1 90 ? -4.791 -6.263 -46.022 1.00 85.25 90 PRO A N 1
ATOM 695 C CA . PRO A 1 90 ? -5.458 -5.249 -45.223 1.00 85.25 90 PRO A CA 1
ATOM 696 C C . PRO A 1 90 ? -4.491 -4.111 -44.890 1.00 85.25 90 PRO A C 1
ATOM 698 O O . PRO A 1 90 ? -3.360 -4.364 -44.469 1.00 85.25 90 PRO A O 1
ATOM 701 N N . ALA A 1 91 ? -4.929 -2.862 -45.069 1.00 82.06 91 ALA A N 1
ATOM 702 C CA . ALA A 1 91 ? -4.090 -1.683 -44.839 1.00 82.06 91 ALA A CA 1
ATOM 703 C C . ALA A 1 91 ? -3.452 -1.688 -43.436 1.00 82.06 91 ALA A C 1
ATOM 705 O O . ALA A 1 91 ? -2.308 -1.272 -43.271 1.00 82.06 91 ALA A O 1
ATOM 706 N N . GLU A 1 92 ? -4.157 -2.239 -42.447 1.00 84.44 92 GLU A N 1
ATOM 707 C CA . GLU A 1 92 ? -3.677 -2.430 -41.076 1.00 84.44 92 GLU A CA 1
ATOM 708 C C . GLU A 1 92 ? -2.423 -3.313 -40.990 1.00 84.44 92 GLU A C 1
ATOM 710 O O . GLU A 1 92 ? -1.470 -2.958 -40.294 1.00 84.44 92 GLU A O 1
ATOM 715 N N . LEU A 1 93 ? -2.366 -4.424 -41.736 1.00 87.19 93 LEU A N 1
ATOM 716 C CA . LEU A 1 93 ? -1.193 -5.306 -41.752 1.00 87.19 93 LEU A CA 1
ATOM 717 C C . LEU A 1 93 ? 0.020 -4.611 -42.373 1.00 87.19 93 LEU A C 1
ATOM 719 O O . LEU A 1 93 ? 1.131 -4.729 -41.854 1.00 87.19 93 LEU A O 1
ATOM 723 N N . VAL A 1 94 ? -0.195 -3.846 -43.444 1.00 89.75 94 VAL A N 1
ATOM 724 C CA . VAL A 1 94 ? 0.869 -3.078 -44.105 1.00 89.75 94 VAL A CA 1
ATOM 725 C C . VAL A 1 94 ? 1.405 -1.987 -43.173 1.00 89.75 94 VAL A C 1
ATOM 727 O O . VAL A 1 94 ? 2.618 -1.824 -43.045 1.00 89.75 94 VAL A O 1
ATOM 730 N N . ILE A 1 95 ? 0.523 -1.276 -42.462 1.00 90.38 95 ILE A N 1
ATOM 731 C CA . ILE A 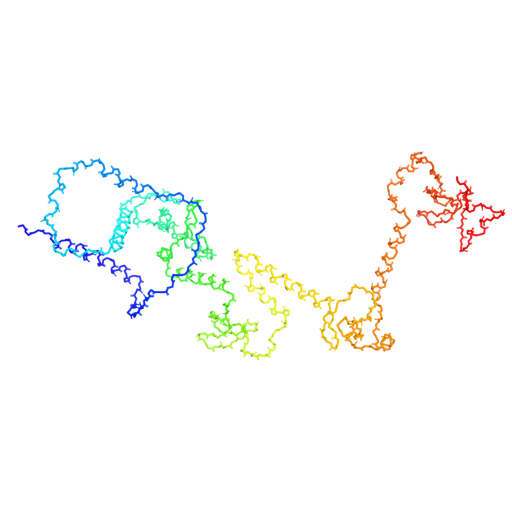1 95 ? 0.918 -0.273 -41.462 1.00 90.38 95 ILE A CA 1
ATOM 732 C C . ILE A 1 95 ? 1.755 -0.922 -40.353 1.00 90.38 95 ILE A C 1
ATOM 734 O O . ILE A 1 95 ? 2.827 -0.413 -40.021 1.00 90.38 95 ILE A O 1
ATOM 738 N N . MET A 1 96 ? 1.328 -2.071 -39.822 1.00 88.50 96 MET A N 1
ATOM 739 C CA . MET A 1 96 ? 2.082 -2.797 -38.795 1.00 88.50 96 MET A CA 1
ATOM 740 C C . MET A 1 96 ? 3.470 -3.234 -39.281 1.00 88.50 96 MET A C 1
ATOM 742 O O . MET A 1 96 ? 4.449 -3.106 -38.544 1.00 88.50 96 MET A O 1
ATOM 746 N N . GLN A 1 97 ? 3.590 -3.708 -40.523 1.00 89.88 97 GLN A N 1
ATOM 747 C CA . GLN A 1 97 ? 4.883 -4.067 -41.116 1.00 89.88 97 GLN A CA 1
ATOM 748 C C . GLN A 1 97 ? 5.815 -2.854 -41.236 1.00 89.88 97 GLN A C 1
ATOM 750 O O . GLN A 1 97 ? 6.987 -2.943 -40.867 1.00 89.88 97 GLN A O 1
ATOM 755 N N . LEU A 1 98 ? 5.300 -1.706 -41.687 1.00 92.12 98 LEU A N 1
ATOM 756 C CA . LEU A 1 98 ? 6.082 -0.472 -41.803 1.00 92.12 98 LEU A CA 1
ATOM 757 C C . LEU A 1 98 ? 6.548 0.049 -40.438 1.00 92.12 98 LEU A C 1
ATOM 759 O O . LEU A 1 98 ? 7.705 0.447 -40.301 1.00 92.12 98 LEU A O 1
ATOM 763 N N . LEU A 1 99 ? 5.685 0.007 -39.418 1.00 90.56 99 LEU A N 1
ATOM 764 C CA . LEU A 1 99 ? 6.045 0.400 -38.053 1.00 90.56 99 LEU A CA 1
ATOM 765 C C . LEU A 1 99 ? 7.145 -0.501 -37.478 1.00 90.56 99 LEU A C 1
ATOM 767 O O . LEU A 1 99 ? 8.116 0.007 -36.915 1.00 90.56 99 LEU A O 1
ATOM 771 N N . ARG A 1 100 ? 7.040 -1.822 -37.677 1.00 89.00 100 ARG A N 1
ATOM 772 C CA . ARG A 1 100 ? 8.074 -2.789 -37.272 1.00 89.00 100 ARG A CA 1
ATOM 773 C C . ARG A 1 100 ? 9.403 -2.524 -37.969 1.00 89.00 100 ARG A C 1
ATOM 775 O O . ARG A 1 100 ? 10.435 -2.484 -37.304 1.00 89.00 100 ARG A O 1
ATOM 782 N N . TYR A 1 101 ? 9.378 -2.309 -39.285 1.00 91.00 101 TYR A N 1
ATOM 783 C CA . TYR A 1 101 ? 10.581 -1.994 -40.054 1.00 91.00 101 TYR A CA 1
ATOM 784 C C . TYR A 1 101 ? 11.234 -0.695 -39.567 1.00 91.00 101 TYR A C 1
ATOM 786 O O . TYR A 1 101 ? 12.441 -0.661 -39.335 1.00 91.00 101 TYR A O 1
ATOM 794 N N . ASN A 1 102 ? 10.444 0.361 -39.348 1.00 91.12 102 ASN A N 1
ATOM 795 C CA . ASN A 1 102 ? 10.960 1.638 -38.864 1.00 91.12 102 ASN A CA 1
ATOM 796 C C . ASN A 1 102 ? 11.584 1.515 -37.463 1.00 91.12 102 ASN A C 1
ATOM 798 O O . ASN A 1 102 ? 12.659 2.061 -37.225 1.00 91.12 102 ASN A O 1
ATOM 802 N N . ALA A 1 103 ? 10.955 0.759 -36.557 1.00 86.00 103 ALA A N 1
ATOM 803 C CA . ALA A 1 103 ? 11.494 0.497 -35.223 1.00 86.00 103 ALA A CA 1
ATOM 804 C C . ALA A 1 103 ? 12.811 -0.297 -35.273 1.00 86.00 103 ALA A C 1
ATOM 806 O O . ALA A 1 103 ? 13.784 0.078 -34.618 1.00 86.00 103 ALA A O 1
ATOM 807 N N . ALA A 1 104 ? 12.873 -1.354 -36.091 1.00 86.62 104 ALA A N 1
ATOM 808 C CA . ALA A 1 104 ? 14.090 -2.140 -36.284 1.00 86.62 104 ALA A CA 1
ATOM 809 C C . ALA A 1 104 ? 15.222 -1.291 -36.883 1.00 86.62 104 ALA A C 1
ATOM 811 O O . ALA A 1 104 ? 16.362 -1.349 -36.418 1.00 86.62 104 ALA A O 1
ATOM 812 N N . ARG A 1 105 ? 14.904 -0.447 -37.873 1.00 91.25 105 ARG A N 1
ATOM 813 C CA . ARG A 1 105 ? 15.881 0.433 -38.519 1.00 91.25 105 ARG A CA 1
ATOM 814 C C . ARG A 1 105 ? 16.408 1.511 -37.574 1.00 91.25 105 ARG A C 1
ATOM 816 O O . ARG A 1 105 ? 17.614 1.736 -37.547 1.00 91.25 105 ARG A O 1
ATOM 823 N N . ASP A 1 106 ? 15.544 2.153 -36.790 1.00 89.94 106 ASP A N 1
ATOM 824 C CA . ASP A 1 106 ? 15.957 3.120 -35.761 1.00 89.94 106 ASP A CA 1
ATOM 825 C C . ASP A 1 106 ? 16.860 2.462 -34.707 1.00 89.94 106 ASP A C 1
ATOM 827 O O . ASP A 1 106 ? 17.895 3.019 -34.337 1.00 89.94 106 ASP A O 1
ATOM 831 N N . HIS A 1 107 ? 16.531 1.240 -34.277 1.00 87.38 107 HIS A N 1
ATOM 832 C CA . HIS A 1 107 ? 17.369 0.482 -33.350 1.00 87.38 107 HIS A CA 1
ATOM 833 C C . HIS A 1 107 ? 18.746 0.140 -33.941 1.00 87.38 107 HIS A C 1
ATOM 835 O O . HIS A 1 107 ? 19.764 0.285 -33.262 1.00 87.38 107 HIS A O 1
ATOM 841 N N . GLN A 1 108 ? 18.803 -0.262 -35.213 1.00 90.44 108 GLN A N 1
ATOM 842 C CA . GLN A 1 108 ? 20.064 -0.526 -35.905 1.00 90.44 108 GLN A CA 1
ATOM 843 C C . GLN A 1 108 ? 20.931 0.737 -35.991 1.00 90.44 108 GLN A C 1
ATOM 845 O O . GLN A 1 108 ? 22.092 0.714 -35.584 1.00 90.44 108 GLN A O 1
ATOM 850 N N . LEU A 1 109 ? 20.354 1.855 -36.444 1.00 91.88 109 LEU A N 1
ATOM 851 C CA . LEU A 1 109 ? 21.056 3.139 -36.530 1.00 91.88 109 LEU A CA 1
ATOM 852 C C . LEU A 1 109 ? 21.554 3.607 -35.160 1.00 91.88 109 LEU A C 1
ATOM 854 O O . LEU A 1 109 ? 22.645 4.163 -35.049 1.00 91.88 109 LEU A O 1
ATOM 858 N N . PHE A 1 110 ? 20.780 3.355 -34.101 1.00 91.12 110 PHE A N 1
ATOM 859 C CA . PHE A 1 110 ? 21.227 3.612 -32.740 1.00 91.12 110 PHE A CA 1
ATOM 860 C C . PHE A 1 110 ? 22.482 2.806 -32.401 1.00 91.12 110 PHE A C 1
ATOM 862 O O . PHE A 1 110 ? 23.455 3.397 -31.942 1.00 91.12 110 PHE A O 1
ATOM 869 N N . ARG A 1 111 ? 22.484 1.491 -32.650 1.00 91.19 111 ARG A N 1
ATOM 870 C CA . ARG A 1 111 ? 23.616 0.603 -32.334 1.00 91.19 111 ARG A CA 1
ATOM 871 C C . ARG A 1 111 ? 24.884 0.936 -33.119 1.00 91.19 111 ARG A C 1
ATOM 873 O O . ARG A 1 111 ? 25.969 0.818 -32.554 1.00 91.19 111 ARG A O 1
ATOM 880 N N . GLU A 1 112 ? 24.741 1.340 -34.379 1.00 92.31 112 GLU A N 1
ATOM 881 C CA . GLU A 1 112 ? 25.848 1.719 -35.271 1.00 92.31 112 GLU A CA 1
ATOM 882 C C . GLU A 1 112 ? 26.413 3.119 -34.965 1.00 92.31 112 GLU A C 1
ATOM 884 O O . GLU A 1 112 ? 27.567 3.400 -35.284 1.00 92.31 112 GLU A O 1
ATOM 889 N N . GLY A 1 113 ? 25.620 3.996 -34.342 1.00 91.94 113 GLY A N 1
ATOM 890 C CA . GLY A 1 113 ? 26.024 5.354 -33.981 1.00 91.94 113 GLY A CA 1
ATOM 891 C C . GLY A 1 113 ? 26.854 5.456 -32.696 1.00 91.94 113 GLY A C 1
ATOM 892 O O . GLY A 1 113 ? 26.943 4.522 -31.899 1.00 91.94 113 GLY A O 1
ATOM 893 N N . THR A 1 114 ? 27.413 6.645 -32.465 1.00 94.25 114 THR A N 1
ATOM 894 C CA . THR A 1 114 ? 28.089 7.026 -31.213 1.00 94.25 114 THR A CA 1
ATOM 895 C C . THR A 1 114 ? 27.200 7.977 -30.420 1.00 94.25 114 THR A C 1
ATOM 897 O O . THR A 1 114 ? 26.600 8.888 -30.990 1.00 94.25 114 THR A O 1
ATOM 900 N N . TRP A 1 115 ? 27.123 7.776 -29.105 1.00 92.56 115 TRP A N 1
ATOM 901 C CA . TRP A 1 115 ? 26.242 8.520 -28.207 1.00 92.56 115 TRP A CA 1
ATOM 902 C C . TRP A 1 115 ? 26.992 8.946 -26.948 1.00 92.56 115 TRP A C 1
ATOM 904 O O . TRP A 1 115 ? 27.699 8.141 -26.343 1.00 92.56 115 TRP A O 1
ATOM 914 N N . ALA A 1 116 ? 26.807 10.198 -26.535 1.00 93.31 116 ALA A N 1
ATOM 915 C CA . ALA A 1 116 ? 27.334 10.708 -25.275 1.00 93.31 116 ALA A CA 1
ATOM 916 C C . ALA A 1 116 ? 26.398 10.339 -24.116 1.00 93.31 116 ALA A C 1
ATOM 918 O O . ALA A 1 116 ? 25.193 10.592 -24.178 1.00 93.31 116 ALA A O 1
ATOM 919 N N . CYS A 1 117 ? 26.934 9.748 -23.050 1.00 94.31 117 CYS A N 1
ATOM 920 C CA . CYS A 1 117 ? 26.143 9.431 -21.865 1.00 94.31 117 CYS A CA 1
ATOM 921 C C . CYS A 1 117 ? 25.881 10.687 -21.022 1.00 94.31 117 CYS A C 1
ATOM 923 O O . CYS A 1 117 ? 26.822 11.318 -20.558 1.00 94.31 117 CYS A O 1
ATOM 925 N N . GLY A 1 118 ? 24.619 10.992 -20.704 1.00 86.69 118 GLY A N 1
ATOM 926 C CA . GLY A 1 118 ? 24.258 12.145 -19.858 1.00 86.69 118 GLY A CA 1
ATOM 927 C C . GLY A 1 118 ? 24.693 12.074 -18.381 1.00 86.69 118 GLY A C 1
ATOM 928 O O . GLY A 1 118 ? 24.396 12.995 -17.630 1.00 86.69 118 GLY A O 1
ATOM 929 N N . ILE A 1 119 ? 25.365 10.997 -17.948 1.00 92.56 119 ILE A N 1
ATOM 930 C CA . ILE A 1 119 ? 25.843 10.811 -16.563 1.00 92.56 119 ILE A CA 1
ATOM 931 C C . ILE A 1 119 ? 27.369 10.915 -16.494 1.00 92.56 119 ILE A C 1
ATOM 933 O O . ILE A 1 119 ? 27.887 11.778 -15.793 1.00 92.56 119 ILE A O 1
ATOM 937 N N . CYS A 1 120 ? 28.094 10.048 -17.211 1.00 94.31 120 CYS A N 1
ATOM 938 C CA . CYS A 1 120 ? 29.562 10.075 -17.222 1.00 94.31 120 CYS A CA 1
ATOM 939 C C . CYS A 1 120 ? 30.155 11.004 -18.290 1.00 94.31 120 CYS A C 1
ATOM 941 O O . CYS A 1 120 ? 31.356 11.250 -18.264 1.00 94.31 120 CYS A O 1
ATOM 943 N N . LEU A 1 121 ? 29.332 11.524 -19.210 1.00 92.38 121 LEU A N 1
ATOM 944 C CA . LEU A 1 121 ? 29.730 12.395 -20.325 1.00 92.38 121 LEU A CA 1
ATOM 945 C C . LEU A 1 121 ? 30.707 11.750 -21.324 1.00 92.38 121 LEU A C 1
ATOM 947 O O . LEU A 1 121 ? 31.288 12.444 -22.153 1.00 92.38 121 LEU A O 1
ATOM 951 N N . GLU A 1 122 ? 30.863 10.424 -21.287 1.00 95.12 122 GLU A N 1
ATOM 952 C CA . GLU A 1 122 ? 31.681 9.680 -22.248 1.00 95.12 122 GLU A CA 1
ATOM 953 C C . GLU A 1 122 ? 30.919 9.404 -23.550 1.00 95.12 122 GLU A C 1
ATOM 955 O O . GLU A 1 122 ? 29.732 9.059 -23.532 1.00 95.12 122 GLU A O 1
ATOM 960 N N . GLU A 1 123 ? 31.624 9.501 -24.679 1.00 95.19 123 GLU A N 1
ATOM 961 C CA . GLU A 1 123 ? 31.131 9.103 -25.999 1.00 95.19 123 GLU A CA 1
ATOM 962 C C . GLU A 1 123 ? 31.379 7.613 -26.237 1.00 95.19 123 GLU A C 1
ATOM 964 O O . GLU A 1 123 ? 32.514 7.130 -26.233 1.00 95.19 123 GLU A O 1
ATOM 969 N N . LEU A 1 124 ? 30.301 6.861 -26.442 1.00 92.75 124 LEU A N 1
ATOM 970 C CA . LEU A 1 124 ? 30.343 5.407 -26.518 1.00 92.75 124 LEU A CA 1
ATOM 971 C C . LEU A 1 124 ? 29.541 4.920 -27.733 1.00 92.75 124 LEU A C 1
ATOM 973 O O . LEU A 1 124 ? 28.521 5.520 -28.080 1.00 92.75 124 LEU A O 1
ATOM 977 N N . PRO A 1 125 ? 29.948 3.808 -28.370 1.00 93.94 125 PRO A N 1
ATOM 978 C CA . PRO A 1 125 ? 29.135 3.160 -29.393 1.00 93.94 125 PRO A CA 1
ATOM 979 C C . PRO A 1 125 ? 27.759 2.773 -28.846 1.00 93.94 125 PRO A C 1
ATOM 981 O O . PRO A 1 125 ? 27.651 2.350 -27.692 1.00 93.94 125 PRO A O 1
ATOM 984 N N . GLY A 1 126 ? 26.722 2.833 -29.680 1.00 90.50 126 GLY A N 1
ATOM 985 C CA . GLY A 1 126 ? 25.344 2.530 -29.291 1.00 90.50 126 GLY A CA 1
ATOM 986 C C . GLY A 1 126 ? 25.157 1.139 -28.690 1.00 90.50 126 GLY A C 1
ATOM 987 O O . GLY A 1 126 ? 24.298 0.955 -27.838 1.00 90.50 126 GLY A O 1
ATOM 988 N N . VAL A 1 127 ? 26.014 0.176 -29.038 1.00 91.31 127 VAL A N 1
ATOM 989 C CA . VAL A 1 127 ? 26.041 -1.161 -28.415 1.00 91.31 127 VAL A CA 1
ATOM 990 C C . VAL A 1 127 ? 26.358 -1.159 -26.914 1.00 91.31 127 VAL A C 1
ATOM 992 O O . VAL A 1 127 ? 26.002 -2.114 -26.234 1.00 91.31 127 VAL A O 1
ATOM 995 N N . ARG A 1 128 ? 27.007 -0.111 -26.386 1.00 92.69 128 ARG A N 1
ATOM 996 C CA . ARG A 1 128 ? 27.268 0.084 -24.945 1.00 92.69 128 ARG A CA 1
ATOM 997 C C . ARG A 1 128 ? 26.278 1.043 -24.285 1.00 92.69 128 ARG A C 1
ATOM 999 O O . ARG A 1 128 ? 26.407 1.339 -23.097 1.00 92.69 128 ARG A O 1
ATOM 1006 N N . CYS A 1 129 ? 25.294 1.523 -25.037 1.00 92.75 129 CYS A N 1
ATOM 1007 C CA . CYS A 1 129 ? 24.280 2.455 -24.571 1.00 92.75 129 CYS A CA 1
ATOM 1008 C C . CYS A 1 129 ? 22.894 1.815 -24.634 1.00 92.75 129 CYS A C 1
ATOM 1010 O O . CYS A 1 129 ? 22.642 0.885 -25.395 1.00 92.75 129 CYS A O 1
ATOM 1012 N N . LEU A 1 130 ? 21.976 2.325 -23.822 1.00 90.94 130 LEU A N 1
ATOM 1013 C CA . LEU A 1 130 ? 20.575 1.921 -23.817 1.00 90.94 130 LEU A CA 1
ATOM 1014 C C . LEU A 1 130 ? 19.691 3.162 -23.839 1.00 90.94 130 LEU A C 1
ATOM 1016 O O . LEU A 1 130 ? 20.012 4.167 -23.201 1.00 90.94 130 LEU A O 1
ATOM 1020 N N . ARG A 1 131 ? 18.566 3.074 -24.555 1.00 89.69 131 ARG A N 1
ATOM 1021 C CA . ARG A 1 131 ? 17.509 4.091 -24.537 1.00 89.69 131 ARG A CA 1
ATOM 1022 C C . ARG A 1 131 ? 16.489 3.764 -23.447 1.00 89.69 131 ARG A C 1
ATOM 1024 O O . ARG A 1 131 ? 16.049 2.621 -23.332 1.00 89.69 131 ARG A O 1
ATOM 1031 N N . VAL A 1 132 ? 16.109 4.759 -22.648 1.00 86.25 132 VAL A N 1
ATOM 1032 C CA . VAL A 1 132 ? 15.187 4.568 -21.517 1.00 86.25 132 VAL A CA 1
ATOM 1033 C C . VAL A 1 132 ? 13.734 4.786 -21.942 1.00 86.25 132 VAL A C 1
ATOM 1035 O O . VAL A 1 132 ? 13.328 5.916 -22.211 1.00 86.25 132 VAL A O 1
ATOM 1038 N N . GLY A 1 133 ? 12.936 3.714 -21.927 1.00 75.88 133 GLY A N 1
ATOM 1039 C CA . GLY A 1 133 ? 11.487 3.768 -22.163 1.00 75.88 133 GLY A CA 1
ATOM 1040 C C . GLY A 1 133 ? 11.119 4.528 -23.444 1.00 75.88 133 GLY A C 1
ATOM 1041 O O . GLY A 1 133 ? 11.852 4.490 -24.432 1.00 75.88 133 GLY A O 1
ATOM 1042 N N . ASP A 1 134 ? 10.023 5.284 -23.393 1.00 80.25 134 ASP A N 1
ATOM 1043 C CA . ASP A 1 134 ? 9.531 6.057 -24.544 1.00 80.25 134 ASP A CA 1
ATOM 1044 C C . ASP A 1 134 ? 10.195 7.437 -24.692 1.00 80.25 134 ASP A C 1
ATOM 1046 O O . ASP A 1 134 ? 9.983 8.132 -25.684 1.00 80.25 134 ASP A O 1
ATOM 1050 N N . CYS A 1 135 ? 11.027 7.857 -23.728 1.00 88.44 135 CYS A N 1
ATOM 1051 C CA . CYS A 1 135 ? 11.645 9.188 -23.749 1.00 88.44 135 CYS A CA 1
ATOM 1052 C C . CYS A 1 135 ? 12.900 9.282 -24.630 1.00 88.44 135 CYS A C 1
ATOM 1054 O O . CYS A 1 135 ? 13.431 10.374 -24.804 1.00 88.44 135 CYS A O 1
ATOM 1056 N N . LYS A 1 136 ? 13.372 8.157 -25.186 1.00 85.12 136 LYS A N 1
ATOM 1057 C CA . LYS A 1 136 ? 14.510 8.045 -26.124 1.00 85.12 136 LYS A CA 1
ATOM 1058 C C . LYS A 1 136 ? 15.864 8.583 -25.623 1.00 85.12 136 LYS A C 1
ATOM 1060 O O . LYS A 1 136 ? 16.831 8.537 -26.382 1.00 85.12 136 LYS A O 1
ATOM 1065 N N . HIS A 1 137 ? 15.978 9.019 -24.366 1.00 90.94 137 HIS A N 1
ATOM 1066 C CA . HIS A 1 137 ? 17.254 9.409 -23.760 1.00 90.94 137 HIS A CA 1
ATOM 1067 C C . HIS A 1 137 ? 18.190 8.203 -23.650 1.00 90.94 137 HIS A C 1
ATOM 1069 O O . HIS A 1 137 ? 17.761 7.122 -23.233 1.00 90.94 137 HIS A O 1
ATOM 1075 N N . ALA A 1 138 ? 19.456 8.397 -24.023 1.00 91.75 138 ALA A N 1
ATOM 1076 C CA . ALA A 1 138 ? 20.464 7.348 -24.084 1.00 91.75 138 ALA A CA 1
ATOM 1077 C C . ALA A 1 138 ? 21.518 7.510 -22.983 1.00 91.75 138 ALA A C 1
ATOM 1079 O O . ALA A 1 138 ? 22.048 8.596 -22.760 1.00 91.75 138 ALA A O 1
ATOM 1080 N N . PHE A 1 139 ? 21.855 6.405 -22.325 1.00 94.44 139 PHE A N 1
ATOM 1081 C CA . PHE A 1 139 ? 22.887 6.360 -21.290 1.00 94.44 139 PHE A CA 1
ATOM 1082 C C . PHE A 1 139 ? 23.715 5.088 -21.440 1.00 94.44 139 PHE A C 1
ATOM 1084 O O . PHE A 1 139 ? 23.232 4.096 -21.990 1.00 94.44 139 PHE A O 1
ATOM 1091 N N . CYS A 1 140 ? 24.951 5.098 -20.944 1.00 94.94 140 CYS A N 1
ATOM 1092 C CA . CYS A 1 140 ? 25.775 3.901 -20.962 1.00 94.94 140 CYS A CA 1
ATOM 1093 C C . CYS A 1 140 ? 25.213 2.828 -20.020 1.00 94.94 140 CYS A C 1
ATOM 1095 O O . CYS A 1 140 ? 24.599 3.133 -18.989 1.00 94.94 140 CYS A O 1
ATOM 1097 N N . GLN A 1 141 ? 25.434 1.565 -20.379 1.00 94.75 141 GLN A N 1
ATOM 1098 C CA . GLN A 1 141 ? 25.004 0.417 -19.581 1.00 94.75 141 GLN A CA 1
ATOM 1099 C C . GLN A 1 141 ? 25.607 0.443 -18.172 1.00 94.75 141 GLN A C 1
ATOM 1101 O O . GLN A 1 141 ? 24.927 0.085 -17.215 1.00 94.75 141 GLN A O 1
ATOM 1106 N N . ASP A 1 142 ? 26.836 0.938 -18.019 1.00 94.81 142 ASP A N 1
ATOM 1107 C CA . ASP A 1 142 ? 27.513 0.996 -16.723 1.00 94.81 142 ASP A CA 1
ATOM 1108 C C . ASP A 1 142 ? 26.829 1.967 -15.755 1.00 94.81 142 ASP A C 1
ATOM 1110 O O . ASP A 1 142 ? 26.513 1.587 -14.625 1.00 94.81 142 ASP A O 1
ATOM 1114 N N . CYS A 1 143 ? 26.535 3.195 -16.195 1.00 95.19 143 CYS A N 1
ATOM 1115 C CA . CYS A 1 143 ? 25.853 4.192 -15.371 1.00 95.19 143 CYS A CA 1
ATOM 1116 C C . CYS A 1 143 ? 24.415 3.773 -15.046 1.00 95.19 143 CYS A C 1
ATOM 1118 O O . CYS A 1 143 ? 23.992 3.887 -13.894 1.00 95.19 143 CYS A O 1
ATOM 1120 N N . LEU A 1 144 ? 23.666 3.243 -16.024 1.00 93.69 144 LEU A N 1
ATOM 1121 C CA . LEU A 1 144 ? 22.317 2.730 -15.760 1.00 93.69 144 LEU A CA 1
ATOM 1122 C C . LEU A 1 144 ? 22.347 1.520 -14.826 1.00 93.69 144 LEU A C 1
ATOM 1124 O O . LEU A 1 144 ? 21.527 1.434 -13.914 1.00 93.69 144 LEU A O 1
ATOM 1128 N N . GLY A 1 145 ? 23.304 0.612 -15.007 1.00 94.38 145 GLY A N 1
ATOM 1129 C CA . GLY A 1 145 ? 23.485 -0.547 -14.143 1.00 94.38 145 GLY A CA 1
ATOM 1130 C C . GLY A 1 145 ? 23.833 -0.147 -12.714 1.00 94.38 145 GLY A C 1
ATOM 1131 O O . GLY A 1 145 ? 23.255 -0.685 -11.774 1.00 94.38 145 GLY A O 1
ATOM 1132 N N . GLN A 1 146 ? 24.718 0.834 -12.518 1.00 94.56 146 GLN A N 1
ATOM 1133 C CA . GLN A 1 146 ? 25.019 1.378 -11.190 1.00 94.56 146 GLN A CA 1
ATOM 1134 C C . GLN A 1 146 ? 23.774 1.979 -10.532 1.00 94.56 146 GLN A C 1
ATOM 1136 O O . GLN A 1 146 ? 23.471 1.626 -9.393 1.00 94.56 146 GLN A O 1
ATOM 1141 N N . GLN A 1 147 ? 23.009 2.800 -11.258 1.00 93.31 147 GLN A N 1
ATOM 1142 C CA . GLN A 1 147 ? 21.746 3.354 -10.764 1.00 93.31 147 GLN A CA 1
ATOM 1143 C C . GLN A 1 147 ? 20.759 2.244 -10.371 1.00 93.31 147 GLN A C 1
ATOM 1145 O O . GLN A 1 147 ? 20.151 2.307 -9.301 1.00 93.31 147 GLN A O 1
ATOM 1150 N N . CYS A 1 148 ? 20.607 1.206 -11.198 1.00 93.69 148 CYS A N 1
ATOM 1151 C CA . CYS A 1 148 ? 19.719 0.084 -10.895 1.00 93.69 148 CYS A CA 1
ATOM 1152 C C . CYS A 1 148 ? 20.162 -0.645 -9.622 1.00 93.69 148 CYS A C 1
ATOM 1154 O O . CYS A 1 148 ? 19.369 -0.809 -8.695 1.00 93.69 148 CYS A O 1
ATOM 1156 N N . ARG A 1 149 ? 21.445 -1.009 -9.533 1.00 94.88 149 ARG A N 1
ATOM 1157 C CA . ARG A 1 149 ? 22.015 -1.715 -8.377 1.00 94.88 149 ARG A CA 1
ATOM 1158 C C . ARG A 1 149 ? 21.874 -0.925 -7.081 1.00 94.88 149 ARG A C 1
ATOM 1160 O O . ARG A 1 149 ? 21.513 -1.506 -6.060 1.00 94.88 149 ARG A O 1
ATOM 1167 N N . LEU A 1 150 ? 22.120 0.385 -7.113 1.00 93.81 150 LEU A N 1
ATOM 1168 C CA . LEU A 1 150 ? 21.961 1.259 -5.947 1.00 93.81 150 LEU A CA 1
ATOM 1169 C C . LEU A 1 150 ? 20.509 1.265 -5.451 1.00 93.81 150 LEU A C 1
ATOM 1171 O O . LEU A 1 150 ? 20.266 0.940 -4.291 1.00 93.81 150 LEU A O 1
ATOM 1175 N N . ASN A 1 151 ? 19.538 1.509 -6.335 1.00 92.44 151 ASN A N 1
ATOM 1176 C CA . ASN A 1 151 ? 18.124 1.550 -5.942 1.00 92.44 151 ASN A CA 1
ATOM 1177 C C . ASN A 1 151 ? 17.594 0.188 -5.461 1.00 92.44 151 ASN A C 1
ATOM 1179 O O . ASN A 1 151 ? 16.755 0.127 -4.564 1.00 92.44 151 ASN A O 1
ATOM 1183 N N . VAL A 1 152 ? 18.083 -0.922 -6.022 1.00 93.19 152 VAL A N 1
ATOM 1184 C CA . VAL A 1 152 ? 17.724 -2.276 -5.563 1.00 93.19 152 VAL A CA 1
ATOM 1185 C C . VAL A 1 152 ? 18.320 -2.578 -4.185 1.00 93.19 152 VAL A C 1
ATOM 1187 O O . VAL A 1 152 ? 17.660 -3.187 -3.337 1.00 93.19 152 VAL A O 1
ATOM 1190 N N . ARG A 1 153 ? 19.552 -2.131 -3.915 1.00 91.75 153 ARG A N 1
ATOM 1191 C CA . ARG A 1 153 ? 20.186 -2.276 -2.595 1.00 91.75 153 ARG A CA 1
ATOM 1192 C C . ARG A 1 153 ? 19.456 -1.453 -1.538 1.00 91.75 153 ARG A C 1
ATOM 1194 O O . ARG A 1 153 ? 19.106 -2.003 -0.496 1.00 91.75 153 ARG A O 1
ATOM 1201 N N . GLU A 1 154 ? 19.158 -0.195 -1.844 1.00 90.94 154 GLU A N 1
ATOM 1202 C CA . GLU A 1 154 ? 18.460 0.744 -0.955 1.00 90.94 154 GLU A CA 1
ATOM 1203 C C . GLU A 1 154 ? 16.952 0.471 -0.816 1.00 90.94 154 GLU A C 1
ATOM 1205 O O . GLU A 1 154 ? 16.312 1.005 0.086 1.00 90.94 154 GLU A O 1
ATOM 1210 N N . GLY A 1 155 ? 16.360 -0.357 -1.684 1.00 87.38 155 GLY A N 1
ATOM 1211 C CA . GLY A 1 155 ? 14.914 -0.617 -1.695 1.00 87.38 155 GLY A CA 1
ATOM 1212 C C . GLY A 1 155 ? 14.082 0.519 -2.311 1.00 87.38 155 GLY A C 1
ATOM 1213 O O . GLY A 1 155 ? 12.851 0.490 -2.288 1.00 87.38 155 GLY A O 1
ATOM 1214 N N . THR A 1 156 ? 14.730 1.514 -2.912 1.00 87.25 156 THR A N 1
ATOM 1215 C CA . THR A 1 156 ? 14.139 2.729 -3.489 1.00 87.25 156 THR A CA 1
ATOM 1216 C C . THR A 1 156 ? 13.739 2.538 -4.955 1.00 87.25 156 THR A C 1
ATOM 1218 O O . THR A 1 156 ? 13.918 3.413 -5.798 1.00 87.25 156 THR A O 1
ATOM 1221 N N . ILE A 1 157 ? 13.108 1.407 -5.289 1.00 86.88 157 ILE A N 1
ATOM 1222 C CA . ILE A 1 157 ? 12.770 1.057 -6.683 1.00 86.88 157 ILE A CA 1
ATOM 1223 C C . ILE A 1 157 ? 11.752 2.022 -7.359 1.00 86.88 157 ILE A C 1
ATOM 1225 O O . ILE A 1 157 ? 11.506 1.894 -8.550 1.00 86.88 157 ILE A O 1
ATOM 1229 N N . GLU A 1 158 ? 11.164 3.012 -6.653 1.00 83.62 158 GLU A N 1
ATOM 1230 C CA . GLU A 1 158 ? 10.376 4.121 -7.273 1.00 83.62 158 GLU A CA 1
ATOM 1231 C C . GLU A 1 158 ? 11.249 5.073 -8.108 1.00 83.62 158 GLU A C 1
ATOM 1233 O O . GLU A 1 158 ? 10.742 5.770 -8.995 1.00 83.62 158 GLU A O 1
ATOM 1238 N N . ASN A 1 159 ? 12.553 5.089 -7.820 1.00 86.31 159 ASN A N 1
ATOM 1239 C CA . ASN A 1 159 ? 13.555 5.950 -8.440 1.00 86.31 159 ASN A CA 1
ATOM 1240 C C . ASN A 1 159 ? 14.218 5.303 -9.667 1.00 86.31 159 ASN A C 1
ATOM 1242 O O . ASN A 1 159 ? 15.117 5.897 -10.264 1.00 86.31 159 ASN A O 1
ATOM 1246 N N . LEU A 1 160 ? 13.767 4.109 -10.078 1.00 89.94 160 LEU A N 1
ATOM 1247 C CA . LEU A 1 160 ? 14.158 3.469 -11.339 1.00 89.94 160 LEU A CA 1
ATOM 1248 C C . LEU A 1 160 ? 13.485 4.174 -12.528 1.00 89.94 160 LEU A C 1
ATOM 1250 O O . LEU A 1 160 ? 12.563 3.666 -13.171 1.00 89.94 160 LEU A O 1
ATOM 1254 N N . ARG A 1 161 ? 13.931 5.403 -12.784 1.00 91.19 161 ARG A N 1
ATOM 1255 C CA . ARG A 1 161 ? 13.423 6.315 -13.812 1.00 91.19 161 ARG A CA 1
ATOM 1256 C C . ARG A 1 161 ? 14.571 6.878 -14.634 1.00 91.19 161 ARG A C 1
ATOM 1258 O O . ARG A 1 161 ? 15.730 6.779 -14.243 1.00 91.19 161 ARG A O 1
ATOM 1265 N N . CYS A 1 162 ? 14.231 7.478 -15.768 1.00 91.88 162 CYS A N 1
ATOM 1266 C CA . CYS A 1 162 ? 15.184 8.190 -16.607 1.00 91.88 162 CYS A CA 1
ATOM 1267 C C . CYS A 1 162 ? 16.031 9.184 -15.778 1.00 91.88 162 CYS A C 1
ATOM 1269 O O . CYS A 1 162 ? 15.452 10.029 -15.100 1.00 91.88 162 CYS A O 1
ATOM 1271 N N . PRO A 1 163 ? 17.374 9.111 -15.844 1.00 90.44 163 PRO A N 1
ATOM 1272 C CA . PRO A 1 163 ? 18.268 10.014 -15.106 1.00 90.44 163 PRO A CA 1
ATOM 1273 C C . PRO A 1 163 ? 18.281 11.478 -15.582 1.00 90.44 163 PRO A C 1
ATOM 1275 O O . PRO A 1 163 ? 18.851 12.332 -14.910 1.00 90.44 163 PRO A O 1
ATOM 1278 N N . GLU A 1 164 ? 17.679 11.780 -16.734 1.00 91.31 164 GLU A N 1
ATOM 1279 C CA . GLU A 1 164 ? 17.611 13.139 -17.291 1.00 91.31 164 GLU A CA 1
ATOM 1280 C C . GLU A 1 164 ? 16.856 14.112 -16.341 1.00 91.31 164 GLU A C 1
ATOM 1282 O O . GLU A 1 164 ? 15.723 13.799 -15.963 1.00 91.31 164 GLU A O 1
ATOM 1287 N N . PRO A 1 165 ? 17.393 15.310 -16.002 1.00 82.62 165 PRO A N 1
ATOM 1288 C CA . PRO A 1 165 ? 16.884 16.218 -14.954 1.00 82.62 165 PRO A CA 1
ATOM 1289 C C . PRO A 1 165 ? 15.422 16.693 -15.043 1.00 82.62 165 PRO A C 1
ATOM 1291 O O . PRO A 1 165 ? 14.921 17.314 -14.106 1.00 82.62 165 PRO A O 1
ATOM 1294 N N . GLN A 1 166 ? 14.713 16.420 -16.139 1.00 85.88 166 GLN A N 1
ATOM 1295 C CA . GLN A 1 166 ? 13.290 16.749 -16.311 1.00 85.88 166 GLN A CA 1
ATOM 1296 C C . GLN A 1 166 ? 12.444 15.560 -16.781 1.00 85.88 166 GLN A C 1
ATOM 1298 O O . GLN A 1 166 ? 11.226 15.677 -16.928 1.00 85.88 166 GLN A O 1
ATOM 1303 N N . CYS A 1 167 ? 13.059 14.397 -16.989 1.00 89.25 167 CYS A N 1
ATOM 1304 C CA . CYS A 1 167 ? 12.360 13.213 -17.448 1.00 89.25 167 CYS A CA 1
ATOM 1305 C C . CYS A 1 167 ? 11.994 12.318 -16.264 1.00 89.25 167 CYS A C 1
ATOM 1307 O O . CYS A 1 167 ? 12.847 11.899 -15.492 1.00 89.25 167 CYS A O 1
ATOM 1309 N N . LYS A 1 168 ? 10.712 11.966 -16.141 1.00 85.44 168 LYS A N 1
ATOM 1310 C CA . LYS A 1 168 ? 10.226 11.019 -15.119 1.00 85.44 168 LYS A CA 1
ATOM 1311 C C . LYS A 1 168 ? 9.808 9.671 -15.703 1.00 85.44 168 LYS A C 1
ATOM 1313 O O . LYS A 1 168 ? 9.145 8.891 -15.010 1.00 85.44 168 LYS A O 1
ATOM 1318 N N . ALA A 1 169 ? 10.174 9.410 -16.960 1.00 88.56 169 ALA A N 1
ATOM 1319 C CA . ALA A 1 169 ? 9.812 8.184 -17.655 1.00 88.56 169 ALA A CA 1
ATOM 1320 C C . ALA A 1 169 ? 10.318 6.958 -16.871 1.00 88.56 169 ALA A C 1
ATOM 1322 O O . ALA A 1 169 ? 11.482 6.949 -16.450 1.00 88.56 169 ALA A O 1
ATOM 1323 N N . PRO A 1 170 ? 9.462 5.951 -16.631 1.00 88.25 170 PRO A N 1
ATOM 1324 C CA . PRO A 1 170 ? 9.877 4.725 -15.965 1.00 88.25 170 PRO A CA 1
ATOM 1325 C C . PRO A 1 170 ? 10.864 3.955 -16.845 1.00 88.25 170 PRO A C 1
ATOM 1327 O O . PRO A 1 170 ? 10.767 3.970 -18.075 1.00 88.25 170 PRO A O 1
ATOM 1330 N N . MET A 1 171 ? 11.817 3.266 -16.219 1.00 88.69 171 MET A N 1
ATOM 1331 C CA . MET A 1 171 ? 12.652 2.316 -16.950 1.00 88.69 171 MET A CA 1
ATOM 1332 C C . MET A 1 171 ? 11.835 1.073 -17.328 1.00 88.69 171 MET A C 1
ATOM 1334 O O . MET A 1 171 ? 11.005 0.604 -16.550 1.00 88.69 171 MET A O 1
ATOM 1338 N N . ASN A 1 172 ? 12.083 0.517 -18.517 1.00 87.25 172 ASN A N 1
ATOM 1339 C CA . ASN A 1 172 ? 11.463 -0.741 -18.926 1.00 87.25 172 ASN A CA 1
ATOM 1340 C C . ASN A 1 172 ? 11.995 -1.894 -18.054 1.00 87.25 172 ASN A C 1
ATOM 1342 O O . ASN A 1 172 ? 13.202 -2.025 -17.848 1.00 87.25 172 ASN A O 1
ATOM 1346 N N . ARG A 1 173 ? 11.091 -2.756 -17.583 1.00 89.19 173 ARG A N 1
ATOM 1347 C CA . ARG A 1 173 ? 11.387 -3.936 -16.759 1.00 89.19 173 ARG A CA 1
ATOM 1348 C C . ARG A 1 173 ? 12.457 -4.847 -17.362 1.00 89.19 173 ARG A C 1
ATOM 1350 O O . ARG A 1 173 ? 13.347 -5.286 -16.644 1.00 89.19 173 ARG A O 1
ATOM 1357 N N . GLN A 1 174 ? 12.400 -5.111 -18.667 1.00 86.12 174 GLN A N 1
ATOM 1358 C CA . GLN A 1 174 ? 13.379 -5.961 -19.356 1.00 86.12 174 GLN A CA 1
ATOM 1359 C C . GLN A 1 174 ? 14.775 -5.328 -19.353 1.00 86.12 174 GLN A C 1
ATOM 1361 O O . GLN A 1 174 ? 15.762 -6.015 -19.104 1.00 86.12 174 GLN A O 1
ATOM 1366 N N . VAL A 1 175 ? 14.848 -4.006 -19.542 1.00 87.75 175 VAL A N 1
ATOM 1367 C CA . VAL A 1 175 ? 16.108 -3.255 -19.471 1.00 87.75 175 VAL A CA 1
ATOM 1368 C C . VAL A 1 175 ? 16.705 -3.348 -18.067 1.00 87.75 175 VAL A C 1
ATOM 1370 O O . VAL A 1 175 ? 17.881 -3.673 -17.930 1.00 87.75 175 VAL A O 1
ATOM 1373 N N . VAL A 1 176 ? 15.895 -3.145 -17.023 1.00 91.00 176 VAL A N 1
ATOM 1374 C CA . VAL A 1 176 ? 16.351 -3.277 -15.629 1.00 91.00 176 VAL A CA 1
ATOM 1375 C C . VAL A 1 176 ? 16.876 -4.689 -15.356 1.00 91.00 176 VAL A C 1
ATOM 1377 O O . VAL A 1 176 ? 17.983 -4.817 -14.843 1.00 91.00 176 VAL A O 1
ATOM 1380 N N . LYS A 1 177 ? 16.153 -5.744 -15.767 1.00 91.06 177 LYS A N 1
ATOM 1381 C CA . LYS A 1 177 ? 16.628 -7.133 -15.616 1.00 91.06 177 LYS A CA 1
ATOM 1382 C C . LYS A 1 177 ? 17.964 -7.372 -16.315 1.00 91.06 177 LYS A C 1
ATOM 1384 O O . LYS A 1 177 ? 18.836 -7.999 -15.730 1.00 91.06 177 LYS A O 1
ATOM 1389 N N . SER A 1 178 ? 18.143 -6.852 -17.531 1.00 90.38 178 SER A N 1
ATOM 1390 C CA . SER A 1 178 ? 19.381 -7.047 -18.303 1.00 90.38 178 SER A CA 1
ATOM 1391 C C . SER A 1 178 ? 20.617 -6.378 -17.683 1.00 90.38 178 SER A C 1
ATOM 1393 O O . SER A 1 178 ? 21.741 -6.778 -17.967 1.00 90.38 178 SER A O 1
ATOM 1395 N N . LEU A 1 179 ? 20.419 -5.365 -16.831 1.00 92.31 179 LEU A N 1
ATOM 1396 C CA . LEU A 1 179 ? 21.486 -4.591 -16.187 1.00 92.31 179 LEU A CA 1
ATOM 1397 C C . LEU A 1 179 ? 21.886 -5.114 -14.797 1.00 92.31 179 LEU A C 1
ATOM 1399 O O . LEU A 1 179 ? 22.873 -4.639 -14.219 1.00 92.31 179 LEU A O 1
ATOM 1403 N N . LEU A 1 180 ? 21.111 -6.044 -14.240 1.00 94.00 180 LEU A N 1
ATOM 1404 C CA . LEU A 1 180 ? 21.279 -6.590 -12.895 1.00 94.00 180 LEU A CA 1
ATOM 1405 C C . LEU A 1 180 ? 21.838 -8.015 -12.949 1.00 94.00 180 LEU A C 1
ATOM 1407 O O . LEU A 1 180 ? 21.620 -8.750 -13.911 1.00 94.00 180 LEU A O 1
ATOM 1411 N N . SER A 1 181 ? 22.544 -8.429 -11.894 1.00 94.00 181 SER A N 1
ATOM 1412 C CA . SER A 1 181 ? 22.873 -9.849 -11.721 1.00 94.00 181 SER A CA 1
ATOM 1413 C C . SER A 1 181 ? 21.603 -10.668 -11.423 1.00 94.00 181 SER A C 1
ATOM 1415 O O . SER A 1 181 ? 20.608 -10.096 -10.973 1.00 94.00 181 SER A O 1
ATOM 1417 N N . PRO A 1 182 ? 21.607 -12.004 -11.600 1.00 93.31 182 PRO A N 1
ATOM 1418 C CA . PRO A 1 182 ? 20.446 -12.841 -11.279 1.00 93.31 182 PRO A CA 1
ATOM 1419 C C . PRO A 1 182 ? 19.943 -12.672 -9.836 1.00 93.31 182 PRO A C 1
ATOM 1421 O O . PRO A 1 182 ? 18.739 -12.651 -9.594 1.00 93.31 182 PRO A O 1
ATOM 1424 N N . GLU A 1 183 ? 20.858 -12.490 -8.880 1.00 93.62 183 GLU A N 1
ATOM 1425 C CA . GLU A 1 183 ? 20.524 -12.253 -7.469 1.00 93.62 183 GLU A CA 1
ATOM 1426 C C . GLU A 1 183 ? 19.896 -10.868 -7.247 1.00 93.62 183 GLU A C 1
ATOM 1428 O O . GLU A 1 183 ? 18.907 -10.729 -6.525 1.00 93.62 183 GLU A O 1
ATOM 1433 N N . GLU A 1 184 ? 20.445 -9.830 -7.885 1.00 93.44 184 GLU A N 1
ATOM 1434 C CA . GLU A 1 184 ? 19.913 -8.467 -7.800 1.00 93.44 184 GLU A CA 1
ATOM 1435 C C . GLU A 1 184 ? 18.551 -8.355 -8.507 1.00 93.44 184 GLU A C 1
ATOM 1437 O O . GLU A 1 184 ? 17.657 -7.672 -8.007 1.00 93.44 184 GLU A O 1
ATOM 1442 N N . ALA A 1 185 ? 18.365 -9.061 -9.625 1.00 93.00 185 ALA A N 1
ATOM 1443 C CA . ALA A 1 185 ? 17.099 -9.139 -10.345 1.00 93.00 185 ALA A CA 1
ATOM 1444 C C . ALA A 1 185 ? 16.011 -9.829 -9.507 1.00 93.00 185 ALA A C 1
ATOM 1446 O O . ALA A 1 185 ? 14.913 -9.289 -9.401 1.00 93.00 185 ALA A O 1
ATOM 1447 N N . ALA A 1 186 ? 16.322 -10.950 -8.844 1.00 92.00 186 ALA A N 1
ATOM 1448 C CA . ALA A 1 186 ? 15.385 -11.618 -7.938 1.00 92.00 186 ALA A CA 1
ATOM 1449 C C . ALA A 1 186 ? 14.962 -10.698 -6.780 1.00 92.00 186 ALA A C 1
ATOM 1451 O O . ALA A 1 186 ? 13.776 -10.542 -6.498 1.00 92.00 186 ALA A O 1
ATOM 1452 N N . ARG A 1 187 ? 15.922 -9.993 -6.161 1.00 93.06 187 ARG A N 1
ATOM 1453 C CA . ARG A 1 187 ? 15.619 -8.998 -5.120 1.00 93.06 187 ARG A CA 1
ATOM 1454 C C . ARG A 1 187 ? 14.742 -7.858 -5.646 1.00 93.06 187 ARG A C 1
ATOM 1456 O O . ARG A 1 187 ? 13.857 -7.389 -4.934 1.00 93.06 187 ARG A O 1
ATOM 1463 N N . TRP A 1 188 ? 15.009 -7.368 -6.854 1.00 93.44 188 TRP A N 1
ATOM 1464 C CA . TRP A 1 188 ? 14.202 -6.324 -7.483 1.00 93.44 188 TRP A CA 1
ATOM 1465 C C . TRP A 1 188 ? 12.762 -6.789 -7.734 1.00 93.44 188 TRP A C 1
ATOM 1467 O O . TRP A 1 188 ? 11.833 -6.055 -7.402 1.00 93.44 188 TRP A O 1
ATOM 1477 N N . GLU A 1 189 ? 12.577 -8.007 -8.246 1.00 92.00 189 GLU A N 1
ATOM 1478 C CA . GLU A 1 189 ? 11.259 -8.618 -8.453 1.00 92.00 189 GLU A CA 1
ATOM 1479 C C . GLU A 1 189 ? 10.496 -8.785 -7.134 1.00 92.00 189 GLU A C 1
ATOM 1481 O O . GLU A 1 189 ? 9.320 -8.427 -7.064 1.00 92.00 189 GLU A O 1
ATOM 1486 N N . ASP A 1 190 ? 11.169 -9.236 -6.071 1.00 89.56 190 ASP A N 1
ATOM 1487 C CA . ASP A 1 190 ? 10.585 -9.338 -4.730 1.00 89.56 190 ASP A CA 1
ATOM 1488 C C . ASP A 1 190 ? 10.132 -7.971 -4.201 1.00 89.56 190 ASP A C 1
ATOM 1490 O O . ASP A 1 190 ? 9.025 -7.842 -3.675 1.00 89.56 190 ASP A O 1
ATOM 1494 N N . LEU A 1 191 ? 10.960 -6.931 -4.350 1.00 89.25 191 LEU A N 1
ATOM 1495 C CA . LEU A 1 191 ? 10.622 -5.566 -3.931 1.00 89.25 191 LEU A CA 1
ATOM 1496 C C . LEU A 1 191 ? 9.447 -4.996 -4.734 1.00 89.25 191 LEU A C 1
ATOM 1498 O O . LEU A 1 191 ? 8.578 -4.317 -4.180 1.00 89.25 191 LEU A O 1
ATOM 1502 N N . GLU A 1 192 ? 9.413 -5.260 -6.038 1.00 88.75 192 GLU A N 1
ATOM 1503 C CA . GLU A 1 192 ? 8.328 -4.833 -6.915 1.00 88.75 192 GLU A CA 1
ATOM 1504 C C . GLU A 1 192 ? 7.018 -5.541 -6.555 1.00 88.75 192 GLU A C 1
ATOM 1506 O O . GLU A 1 192 ? 5.980 -4.888 -6.430 1.00 88.75 192 GLU A O 1
ATOM 1511 N N . LEU A 1 193 ? 7.072 -6.849 -6.290 1.00 87.75 193 LEU A N 1
ATOM 1512 C CA . LEU A 1 193 ? 5.935 -7.628 -5.814 1.00 87.75 193 LEU A CA 1
ATOM 1513 C C . LEU A 1 193 ? 5.439 -7.116 -4.456 1.00 87.75 193 LEU A C 1
ATOM 1515 O O . LEU A 1 193 ? 4.254 -6.826 -4.313 1.00 87.75 193 LEU A O 1
ATOM 1519 N N . GLN A 1 194 ? 6.332 -6.952 -3.476 1.00 84.31 194 GLN A N 1
ATOM 1520 C CA . GLN A 1 194 ? 5.989 -6.441 -2.145 1.00 84.31 194 GLN A CA 1
ATOM 1521 C C . GLN A 1 194 ? 5.308 -5.077 -2.219 1.00 84.31 194 GLN A C 1
ATOM 1523 O O . GLN A 1 194 ? 4.324 -4.845 -1.518 1.00 84.31 194 GLN A O 1
ATOM 1528 N N . ARG A 1 195 ? 5.788 -4.183 -3.092 1.00 83.62 195 ARG A N 1
ATOM 1529 C CA . ARG A 1 195 ? 5.142 -2.889 -3.308 1.00 83.62 195 ARG A CA 1
ATOM 1530 C C . ARG A 1 195 ? 3.737 -3.052 -3.869 1.00 83.62 195 ARG A C 1
ATOM 1532 O O . ARG A 1 195 ? 2.823 -2.426 -3.341 1.00 83.62 195 ARG A O 1
ATOM 1539 N N . THR A 1 196 ? 3.560 -3.840 -4.924 1.00 82.19 196 THR A N 1
ATOM 1540 C CA . THR A 1 196 ? 2.241 -4.044 -5.540 1.00 82.19 196 THR A CA 1
ATOM 1541 C C . THR A 1 196 ? 1.256 -4.617 -4.524 1.00 82.19 196 THR A C 1
ATOM 1543 O O . THR A 1 196 ? 0.166 -4.078 -4.355 1.00 82.19 196 THR A O 1
ATOM 1546 N N . LEU A 1 197 ? 1.679 -5.628 -3.763 1.00 84.75 197 LEU A N 1
ATOM 1547 C CA . LEU A 1 197 ? 0.873 -6.241 -2.708 1.00 84.75 197 LEU A CA 1
ATOM 1548 C C . LEU A 1 197 ? 0.550 -5.267 -1.567 1.00 84.75 197 LEU A C 1
ATOM 1550 O O . LEU A 1 197 ? -0.557 -5.299 -1.045 1.00 84.75 197 LEU A O 1
ATOM 1554 N N . ALA A 1 198 ? 1.467 -4.365 -1.202 1.00 77.81 198 ALA A N 1
ATOM 1555 C CA . ALA A 1 198 ? 1.223 -3.361 -0.163 1.00 77.81 198 ALA A CA 1
ATOM 1556 C C . ALA A 1 198 ? 0.140 -2.329 -0.538 1.00 77.81 198 ALA A C 1
ATOM 1558 O O . ALA A 1 198 ? -0.415 -1.686 0.352 1.00 77.81 198 ALA A O 1
ATOM 1559 N N . HIS A 1 199 ? -0.165 -2.161 -1.830 1.00 74.88 199 HIS A N 1
ATOM 1560 C CA . HIS A 1 199 ? -1.240 -1.277 -2.293 1.00 74.88 199 HIS A CA 1
ATOM 1561 C C . HIS A 1 199 ? -2.611 -1.973 -2.339 1.00 74.88 199 HIS A C 1
ATOM 1563 O O . HIS A 1 199 ? -3.633 -1.296 -2.463 1.00 74.88 199 HIS A O 1
ATOM 1569 N N . MET A 1 200 ? -2.650 -3.302 -2.224 1.00 81.62 200 MET A N 1
ATOM 1570 C CA . MET A 1 200 ? -3.880 -4.090 -2.236 1.00 81.62 200 MET A CA 1
ATOM 1571 C C . MET A 1 200 ? -4.427 -4.243 -0.809 1.00 81.62 200 MET A C 1
ATOM 1573 O O . MET A 1 200 ? -3.722 -4.681 0.096 1.00 81.62 200 MET A O 1
ATOM 1577 N N . GLN A 1 201 ? -5.688 -3.860 -0.587 1.00 77.06 201 GLN A N 1
ATOM 1578 C CA . GLN A 1 201 ? -6.303 -3.837 0.756 1.00 77.06 201 GLN A CA 1
ATOM 1579 C C . GLN A 1 201 ? -6.749 -5.221 1.248 1.00 77.06 201 GLN A C 1
ATOM 1581 O O . GLN A 1 201 ? -6.903 -5.435 2.451 1.00 77.06 201 GLN A O 1
ATOM 1586 N N . ASP A 1 202 ? -6.980 -6.130 0.310 1.00 85.88 202 ASP A N 1
ATOM 1587 C CA . ASP A 1 202 ? -7.430 -7.507 0.489 1.00 85.88 202 ASP A CA 1
ATOM 1588 C C . ASP A 1 202 ? -6.266 -8.502 0.591 1.00 85.88 202 ASP A C 1
ATOM 1590 O O . ASP A 1 202 ? -6.484 -9.674 0.894 1.00 85.88 202 ASP A O 1
ATOM 1594 N N . VAL A 1 203 ? -5.022 -8.060 0.384 1.00 88.62 203 VAL A N 1
ATOM 1595 C CA . VAL A 1 203 ? -3.851 -8.923 0.549 1.00 88.62 203 VAL A CA 1
ATOM 1596 C C . VAL A 1 203 ? -3.464 -9.017 2.021 1.00 88.62 203 VAL A C 1
ATOM 1598 O O . VAL A 1 203 ? -3.164 -8.030 2.693 1.00 88.62 203 VAL A O 1
ATOM 1601 N N . VAL A 1 204 ? -3.399 -10.249 2.512 1.00 89.38 204 VAL A N 1
ATOM 1602 C CA . VAL A 1 204 ? -2.971 -10.603 3.865 1.00 89.38 204 VAL A CA 1
ATOM 1603 C C . VAL A 1 204 ? -1.929 -11.715 3.815 1.00 89.38 204 VAL A C 1
ATOM 1605 O O . VAL A 1 204 ? -1.874 -12.497 2.873 1.00 89.38 204 VAL A O 1
ATOM 1608 N N . TYR A 1 205 ? -1.075 -11.812 4.832 1.00 91.00 205 TYR A N 1
ATOM 1609 C CA . TYR A 1 205 ? 0.007 -12.800 4.850 1.00 91.00 205 TYR A CA 1
ATOM 1610 C C . TYR A 1 205 ? -0.348 -14.002 5.716 1.00 91.00 205 TYR A C 1
ATOM 1612 O O . TYR A 1 205 ? -0.868 -13.853 6.822 1.00 91.00 205 TYR A O 1
ATOM 1620 N N . CYS A 1 206 ? -0.049 -15.203 5.219 1.00 93.06 206 CYS A N 1
ATOM 1621 C CA . CYS A 1 206 ? -0.293 -16.431 5.960 1.00 93.06 206 CYS A CA 1
ATOM 1622 C C . CYS A 1 206 ? 0.584 -16.483 7.224 1.00 93.06 206 CYS A C 1
ATOM 1624 O O . CYS A 1 206 ? 1.809 -16.440 7.099 1.00 93.06 206 CYS A O 1
ATOM 1626 N N . PRO A 1 207 ? 0.018 -16.705 8.423 1.00 92.88 207 PRO A N 1
ATOM 1627 C CA . PRO A 1 207 ? 0.792 -16.727 9.668 1.00 92.88 207 PRO A CA 1
ATOM 1628 C C . PRO A 1 207 ? 1.751 -17.922 9.788 1.00 92.88 207 PRO A C 1
ATOM 1630 O O . PRO A 1 207 ? 2.661 -17.901 10.608 1.00 92.88 207 PRO A O 1
ATOM 1633 N N . ARG A 1 208 ? 1.569 -18.978 8.981 1.00 91.62 208 ARG A N 1
ATOM 1634 C CA . ARG A 1 208 ? 2.424 -20.178 9.017 1.00 91.62 208 ARG A CA 1
ATOM 1635 C C . ARG A 1 208 ? 3.617 -20.120 8.073 1.00 91.62 208 ARG A C 1
ATOM 1637 O O . ARG A 1 208 ? 4.644 -20.719 8.358 1.00 91.62 208 ARG A O 1
ATOM 1644 N N . CYS A 1 209 ? 3.452 -19.490 6.913 1.00 92.25 209 CYS A N 1
ATOM 1645 C CA . CYS A 1 209 ? 4.434 -19.573 5.827 1.00 92.25 209 CYS A CA 1
ATOM 1646 C C . CYS A 1 209 ? 4.687 -18.243 5.111 1.00 92.25 209 CYS A C 1
ATOM 1648 O O . CYS A 1 209 ? 5.352 -18.234 4.075 1.00 92.25 209 CYS A O 1
ATOM 1650 N N . SER A 1 210 ? 4.115 -17.148 5.620 1.00 89.00 210 SER A N 1
ATOM 1651 C CA . SER A 1 210 ? 4.267 -15.777 5.117 1.00 89.00 210 SER A CA 1
ATOM 1652 C C . SER A 1 210 ? 3.964 -15.602 3.628 1.00 89.00 210 SER A C 1
ATOM 1654 O O . SER A 1 210 ? 4.403 -14.640 3.010 1.00 89.00 210 SER A O 1
ATOM 1656 N N . SER A 1 211 ? 3.214 -16.529 3.029 1.00 88.88 211 SER A N 1
ATOM 1657 C CA . SER A 1 211 ? 2.765 -16.406 1.642 1.00 88.88 211 SER A CA 1
ATOM 1658 C C . SER A 1 211 ? 1.607 -15.417 1.570 1.00 88.88 211 SER A C 1
ATOM 1660 O O . SER A 1 211 ? 0.731 -15.437 2.440 1.00 88.88 211 SER A O 1
ATOM 1662 N N . ALA A 1 212 ? 1.604 -14.563 0.549 1.00 90.62 212 ALA A N 1
ATOM 1663 C CA . ALA A 1 212 ? 0.502 -13.646 0.289 1.00 90.62 212 ALA A CA 1
ATOM 1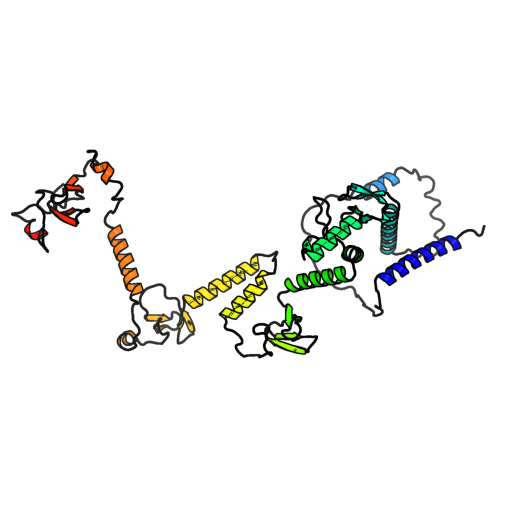664 C C . ALA A 1 212 ? -0.781 -14.433 -0.029 1.00 90.62 212 ALA A C 1
ATOM 1666 O O . ALA A 1 212 ? -0.751 -15.414 -0.773 1.00 90.62 212 ALA A O 1
ATOM 1667 N N . CYS A 1 213 ? -1.887 -14.028 0.582 1.00 91.25 213 CYS A N 1
ATOM 1668 C CA . CYS A 1 213 ? -3.211 -14.630 0.476 1.00 91.25 213 CYS A CA 1
ATOM 1669 C C . CYS A 1 213 ? -4.239 -13.514 0.275 1.00 91.25 213 CYS A C 1
ATOM 1671 O O . CYS A 1 213 ? -4.042 -12.402 0.762 1.00 91.25 213 CYS A O 1
ATOM 1673 N N . LEU A 1 214 ? -5.339 -13.820 -0.406 1.00 90.50 214 LEU A N 1
ATOM 1674 C CA . LEU A 1 214 ? -6.456 -12.891 -0.549 1.00 90.50 214 LEU A CA 1
ATOM 1675 C C . LEU A 1 214 ? -7.477 -13.146 0.559 1.00 90.50 214 LEU A C 1
ATOM 1677 O O . LEU A 1 214 ? -7.836 -14.293 0.840 1.00 90.50 214 LEU A O 1
ATOM 1681 N N . GLU A 1 215 ? -7.898 -12.068 1.202 1.00 88.62 215 GLU A N 1
ATOM 1682 C CA . GLU A 1 215 ? -8.967 -12.043 2.187 1.00 88.62 215 GLU A CA 1
ATOM 1683 C C . GLU A 1 215 ? -10.331 -11.917 1.498 1.00 88.62 215 GLU A C 1
ATOM 1685 O O . GLU A 1 215 ? -10.493 -11.160 0.543 1.00 88.62 215 GLU A O 1
ATOM 1690 N N . ASP A 1 216 ? -11.336 -12.621 2.009 1.00 84.88 216 ASP A N 1
ATOM 1691 C CA . ASP A 1 216 ? -12.727 -12.418 1.625 1.00 84.88 216 ASP A CA 1
ATOM 1692 C C . ASP A 1 216 ? -13.402 -11.284 2.424 1.00 84.88 216 ASP A C 1
ATOM 1694 O O . ASP A 1 216 ? -12.904 -10.785 3.433 1.00 84.88 216 ASP A O 1
ATOM 1698 N N . GLY A 1 217 ? -14.616 -10.894 2.028 1.00 77.62 217 GLY A N 1
ATOM 1699 C CA . GLY A 1 217 ? -15.392 -9.872 2.747 1.00 77.62 217 GLY A CA 1
ATOM 1700 C C . GLY A 1 217 ? -15.767 -10.231 4.199 1.00 77.62 217 GLY A C 1
ATOM 1701 O O . GLY A 1 217 ? -16.377 -9.416 4.893 1.00 77.62 217 GLY A O 1
ATOM 1702 N N . GLN A 1 218 ? -15.434 -11.436 4.676 1.00 81.75 218 GLN A N 1
ATOM 1703 C CA . GLN A 1 218 ? -15.719 -11.933 6.022 1.00 81.75 218 GLN A CA 1
ATOM 1704 C C . GLN A 1 218 ? -14.465 -12.039 6.902 1.00 81.75 218 GLN A C 1
ATOM 1706 O O . GLN A 1 218 ? -14.560 -12.520 8.036 1.00 81.75 218 GLN A O 1
ATOM 1711 N N . ASN A 1 219 ? -13.325 -11.484 6.479 1.00 86.38 219 ASN A N 1
ATOM 1712 C CA . ASN A 1 219 ? -12.041 -11.577 7.181 1.00 86.38 219 ASN A CA 1
ATOM 1713 C C . ASN A 1 219 ? -11.478 -13.012 7.225 1.00 86.38 219 ASN A C 1
ATOM 1715 O O . ASN A 1 219 ? -10.718 -13.353 8.135 1.00 86.38 219 ASN A O 1
ATOM 1719 N N . CYS A 1 220 ? -11.867 -13.867 6.278 1.00 90.56 220 CYS A N 1
ATOM 1720 C CA . CYS A 1 220 ? -11.277 -15.180 6.049 1.00 90.56 220 CYS A CA 1
ATOM 1721 C C . CYS A 1 220 ? -10.206 -15.078 4.969 1.00 90.56 220 CYS A C 1
ATOM 1723 O O . CYS A 1 220 ? -10.430 -14.461 3.934 1.00 90.56 220 CYS A O 1
ATOM 1725 N N . ALA A 1 221 ? -9.076 -15.744 5.161 1.00 93.50 221 ALA A N 1
ATOM 1726 C CA . ALA A 1 221 ? -8.108 -15.966 4.098 1.00 93.50 221 ALA A CA 1
ATOM 1727 C C . ALA A 1 221 ? -7.665 -17.427 4.099 1.00 93.50 221 ALA A C 1
ATOM 1729 O O . ALA A 1 221 ? -7.475 -18.032 5.158 1.00 93.50 221 ALA A O 1
ATOM 1730 N N . GLN A 1 222 ? -7.476 -17.996 2.909 1.00 94.69 222 GLN A N 1
ATOM 1731 C CA . GLN A 1 222 ? -6.939 -19.342 2.740 1.00 94.69 222 GLN A CA 1
ATOM 1732 C C . GLN A 1 222 ? -5.596 -19.281 2.022 1.00 94.69 222 GLN A C 1
ATOM 1734 O O . GLN A 1 222 ? -5.464 -18.700 0.947 1.00 94.69 222 GLN A O 1
ATOM 1739 N N . CYS A 1 223 ? -4.586 -19.912 2.613 1.00 94.88 223 CYS A N 1
ATOM 1740 C CA . CYS A 1 223 ? -3.272 -19.977 1.998 1.00 94.88 223 CYS A CA 1
ATOM 1741 C C . CYS A 1 223 ? -3.220 -21.020 0.880 1.00 94.88 223 CYS A C 1
ATOM 1743 O O . CYS A 1 223 ? -3.390 -22.204 1.145 1.00 94.88 223 CYS A O 1
ATOM 1745 N N . ALA A 1 224 ? -2.868 -20.613 -0.342 1.00 92.06 224 ALA A N 1
ATOM 1746 C CA . ALA A 1 224 ? -2.688 -21.540 -1.464 1.00 92.06 224 ALA A CA 1
ATOM 1747 C C . ALA A 1 224 ? -1.483 -22.491 -1.298 1.00 92.06 224 ALA A C 1
ATOM 1749 O O . ALA A 1 224 ? -1.439 -23.546 -1.921 1.00 92.06 224 ALA A O 1
ATOM 1750 N N . ARG A 1 225 ? -0.500 -22.140 -0.452 1.00 92.88 225 ARG A N 1
ATOM 1751 C CA . ARG A 1 225 ? 0.705 -22.957 -0.217 1.00 92.88 225 ARG A CA 1
ATOM 1752 C C . ARG A 1 225 ? 0.482 -24.059 0.818 1.00 92.88 225 ARG A C 1
ATOM 1754 O O . ARG A 1 225 ? 0.891 -25.191 0.599 1.00 92.88 225 ARG A O 1
ATOM 1761 N N . CYS A 1 226 ? -0.093 -23.721 1.972 1.00 95.25 226 CYS A N 1
ATOM 1762 C CA . CYS A 1 226 ? -0.246 -24.659 3.093 1.00 95.25 226 CYS A CA 1
ATOM 1763 C C . CYS A 1 226 ? -1.705 -25.000 3.423 1.00 95.25 226 CYS A C 1
ATOM 1765 O O . CYS A 1 226 ? -1.955 -25.676 4.419 1.00 95.25 226 CYS A O 1
ATOM 1767 N N . PHE A 1 227 ? -2.657 -24.505 2.625 1.00 93.81 227 PHE A N 1
ATOM 1768 C CA . PHE A 1 227 ? -4.106 -24.703 2.763 1.00 93.81 227 PHE A CA 1
ATOM 1769 C C . PHE A 1 227 ? -4.701 -24.276 4.111 1.00 93.81 227 PHE A C 1
ATOM 1771 O O . PHE A 1 227 ? -5.857 -24.570 4.414 1.00 93.81 227 PHE A O 1
ATOM 1778 N N . PHE A 1 228 ? -3.939 -23.541 4.926 1.00 94.94 228 PHE A N 1
ATOM 1779 C CA . PHE A 1 228 ? -4.412 -23.035 6.204 1.00 94.94 228 PHE A CA 1
ATOM 1780 C C . PHE A 1 228 ? -5.426 -21.910 5.981 1.00 94.94 228 PHE A C 1
ATOM 1782 O O . PHE A 1 228 ? -5.092 -20.896 5.365 1.00 94.94 228 PHE A O 1
ATOM 1789 N N . ALA A 1 229 ? -6.648 -22.107 6.481 1.00 94.06 229 ALA A N 1
ATOM 1790 C CA . ALA A 1 229 ? -7.706 -21.104 6.515 1.00 94.06 229 ALA A CA 1
ATOM 1791 C C . ALA A 1 229 ? -7.700 -20.384 7.869 1.00 94.06 229 ALA A C 1
ATOM 1793 O O . ALA A 1 229 ? -7.780 -21.024 8.924 1.00 94.06 229 ALA A O 1
ATOM 1794 N N . TYR A 1 230 ? -7.591 -19.060 7.843 1.00 93.88 230 TYR A N 1
ATOM 1795 C CA . TYR A 1 230 ? -7.373 -18.247 9.033 1.00 93.88 230 TYR A CA 1
ATOM 1796 C C . TYR A 1 230 ? -8.178 -16.950 9.011 1.00 93.88 230 TYR A C 1
ATOM 1798 O O . TYR A 1 230 ? -8.598 -16.463 7.963 1.00 93.88 230 TYR A O 1
ATOM 1806 N N . CYS A 1 231 ? -8.406 -16.401 10.201 1.00 92.31 231 CYS A N 1
ATOM 1807 C CA . CYS A 1 231 ? -8.985 -15.081 10.383 1.00 92.31 231 CYS A CA 1
ATOM 1808 C C . CYS A 1 231 ? -7.900 -14.019 10.195 1.00 92.31 231 CYS A C 1
ATOM 1810 O O . CYS A 1 231 ? -6.910 -14.018 10.923 1.00 92.31 231 CYS A O 1
ATOM 1812 N N . SER A 1 232 ? -8.090 -13.070 9.285 1.00 88.69 232 SER A N 1
ATOM 1813 C CA . SER A 1 232 ? -7.096 -12.027 9.010 1.00 88.69 232 SER A CA 1
ATOM 1814 C C . SER A 1 232 ? -6.937 -10.984 10.128 1.00 88.69 232 SER A C 1
ATOM 1816 O O . SER A 1 232 ? -6.003 -10.180 10.103 1.00 88.69 232 SER A O 1
ATOM 1818 N N . LEU A 1 233 ? -7.862 -10.962 11.094 1.00 87.69 233 LEU A N 1
ATOM 1819 C CA . LEU A 1 233 ? -7.851 -10.027 12.221 1.00 87.69 233 LEU A CA 1
ATOM 1820 C C . LEU A 1 233 ? -7.004 -10.543 13.388 1.00 87.69 233 LEU A C 1
ATOM 1822 O O . LEU A 1 233 ? -6.221 -9.784 13.951 1.00 87.69 233 LEU A O 1
ATOM 1826 N N . CYS A 1 234 ? -7.176 -11.816 13.759 1.00 88.06 234 CYS A N 1
ATOM 1827 C CA . CYS A 1 234 ? -6.470 -12.439 14.886 1.00 88.06 234 CYS A CA 1
ATOM 1828 C C . CYS A 1 234 ? -5.393 -13.452 14.462 1.00 88.06 234 CYS A C 1
ATOM 1830 O O . CYS A 1 234 ? -4.670 -13.936 15.322 1.00 88.06 234 CYS A O 1
ATOM 1832 N N . ASN A 1 235 ? -5.251 -13.758 13.166 1.00 90.44 235 ASN A N 1
ATOM 1833 C CA . ASN A 1 235 ? -4.311 -14.743 12.604 1.00 90.44 235 ASN A CA 1
ATOM 1834 C C . ASN A 1 235 ? -4.478 -16.188 13.119 1.00 90.44 235 ASN A C 1
ATOM 1836 O O . ASN A 1 235 ? -3.633 -17.045 12.860 1.00 90.44 235 ASN A O 1
ATOM 1840 N N . GLU A 1 236 ? -5.592 -16.472 13.788 1.00 91.06 236 GLU A N 1
ATOM 1841 C CA . GLU A 1 236 ? -5.971 -17.802 14.265 1.00 91.06 236 GLU A CA 1
ATOM 1842 C C . GLU A 1 236 ? -6.803 -18.565 13.229 1.00 91.06 236 GLU A C 1
ATOM 1844 O O . GLU A 1 236 ? -7.242 -18.003 12.222 1.00 91.06 236 GLU A O 1
ATOM 1849 N N . ALA A 1 237 ? -7.045 -19.856 13.479 1.00 92.19 237 ALA A N 1
ATOM 1850 C CA . ALA A 1 237 ? -7.916 -20.677 12.638 1.00 92.19 237 ALA A CA 1
ATOM 1851 C C . ALA A 1 237 ? -9.288 -20.010 12.430 1.00 92.19 237 ALA A C 1
ATOM 1853 O O . ALA A 1 237 ? -9.874 -19.469 13.368 1.00 92.19 237 ALA A O 1
ATOM 1854 N N . TRP A 1 238 ? -9.797 -20.048 11.196 1.00 92.81 238 TRP A N 1
ATOM 1855 C CA . TRP A 1 238 ? -11.014 -19.322 10.833 1.00 92.81 238 TRP A CA 1
ATOM 1856 C C . TRP A 1 238 ? -12.230 -19.727 11.690 1.00 92.81 238 TRP A C 1
ATOM 1858 O O . TRP A 1 238 ? -12.515 -20.911 11.875 1.00 92.81 238 TRP A O 1
ATOM 1868 N N . HIS A 1 239 ? -12.953 -18.730 12.218 1.00 88.56 239 HIS A N 1
ATOM 1869 C CA . HIS A 1 239 ? -14.046 -18.915 13.184 1.00 88.56 239 HIS A CA 1
ATOM 1870 C C . HIS A 1 239 ? -15.294 -18.060 12.831 1.00 88.56 239 HIS A C 1
ATOM 1872 O O . HIS A 1 239 ? -15.492 -16.958 13.356 1.00 88.56 239 HIS A O 1
ATOM 1878 N N . PRO A 1 240 ? -16.197 -18.536 11.959 1.00 84.75 240 PRO A N 1
ATOM 1879 C CA . PRO A 1 240 ? -17.388 -17.775 11.587 1.00 84.75 240 PRO A CA 1
ATOM 1880 C C . PRO A 1 240 ? -18.313 -17.539 12.792 1.00 84.75 240 PRO A C 1
ATOM 1882 O O . PRO A 1 240 ? -18.463 -18.397 13.664 1.00 84.75 240 PRO A O 1
ATOM 1885 N N . GLY A 1 241 ? -18.930 -16.356 12.857 1.00 77.62 241 GLY A N 1
ATOM 1886 C CA . GLY A 1 241 ? -19.936 -16.007 13.872 1.00 77.62 241 GLY A CA 1
ATOM 1887 C C . GLY A 1 241 ? -19.416 -15.813 15.304 1.00 77.62 241 GLY A C 1
ATOM 1888 O O . GLY A 1 241 ? -20.202 -15.485 16.190 1.00 77.62 241 GLY A O 1
ATOM 1889 N N . ARG A 1 242 ? -18.112 -15.983 15.555 1.00 79.75 242 ARG A N 1
ATOM 1890 C CA . ARG A 1 242 ? -17.488 -15.710 16.859 1.00 79.75 242 ARG A CA 1
ATOM 1891 C C . ARG A 1 242 ? -16.850 -14.325 16.873 1.00 79.75 242 ARG A C 1
ATOM 1893 O O . ARG A 1 242 ? -16.236 -13.899 15.896 1.00 79.75 242 ARG A O 1
ATOM 1900 N N . GLN A 1 243 ? -16.954 -13.628 18.002 1.00 78.62 243 GLN A N 1
ATOM 1901 C CA . GLN A 1 243 ? -16.272 -12.352 18.195 1.00 78.62 243 GLN A CA 1
ATOM 1902 C C . GLN A 1 243 ? -14.755 -12.588 18.347 1.00 78.62 243 GLN A C 1
ATOM 1904 O O . GLN A 1 243 ? -14.307 -13.044 19.390 1.00 78.62 243 GLN A O 1
ATOM 1909 N N . CYS A 1 244 ? -13.979 -12.298 17.296 1.00 80.94 244 CYS A N 1
ATOM 1910 C CA . CYS A 1 244 ? -12.505 -12.415 17.276 1.00 80.94 244 CYS A CA 1
ATOM 1911 C C . CYS A 1 244 ? -11.815 -11.306 18.068 1.00 80.94 244 CYS A C 1
ATOM 1913 O O . CYS A 1 244 ? -10.955 -11.561 18.902 1.00 80.94 244 CYS A O 1
ATOM 1915 N N . VAL A 1 245 ? -12.199 -10.058 17.796 1.00 82.38 245 VAL A N 1
ATOM 1916 C CA . VAL A 1 245 ? -11.610 -8.849 18.379 1.00 82.38 245 VAL A CA 1
ATOM 1917 C C . VAL A 1 245 ? -12.716 -7.876 18.770 1.00 82.38 245 VAL A C 1
ATOM 1919 O O . VAL A 1 245 ? -13.839 -7.945 18.259 1.00 82.38 245 VAL A O 1
ATOM 1922 N N . SER A 1 246 ? -12.408 -6.957 19.687 1.00 81.25 246 SER A N 1
ATOM 1923 C CA . SER A 1 246 ? -13.329 -5.871 20.027 1.00 81.25 246 SER A CA 1
ATOM 1924 C C . SER A 1 246 ? -13.613 -4.994 18.797 1.00 81.25 246 SER A C 1
ATOM 1926 O O . SER A 1 246 ? -12.779 -4.888 17.891 1.00 81.25 246 SER A O 1
ATOM 1928 N N . ALA A 1 247 ? -14.775 -4.333 18.763 1.00 74.81 247 ALA A N 1
ATOM 1929 C CA . ALA A 1 247 ? -15.124 -3.418 17.673 1.00 74.81 247 ALA A CA 1
ATOM 1930 C C . ALA A 1 247 ? -14.086 -2.288 17.515 1.00 74.81 247 ALA A C 1
ATOM 1932 O O . ALA A 1 247 ? -13.711 -1.945 16.395 1.00 74.81 247 ALA A O 1
ATOM 1933 N N . ALA A 1 248 ? -13.551 -1.782 18.633 1.00 74.06 248 ALA A N 1
ATOM 1934 C CA . ALA A 1 248 ? -12.498 -0.770 18.644 1.00 74.06 248 ALA A CA 1
ATOM 1935 C C . ALA A 1 248 ? -11.201 -1.271 17.982 1.00 74.06 248 ALA A C 1
ATOM 1937 O O . ALA A 1 248 ? -10.649 -0.596 17.115 1.00 74.06 248 ALA A O 1
ATOM 1938 N N . THR A 1 249 ? -10.757 -2.485 18.322 1.00 79.50 249 THR A N 1
ATOM 1939 C CA . THR A 1 249 ? -9.557 -3.105 17.733 1.00 79.50 249 THR A CA 1
ATOM 1940 C C . THR A 1 249 ? -9.741 -3.385 16.241 1.00 79.50 249 THR A C 1
ATOM 1942 O O . THR A 1 249 ? -8.833 -3.147 15.449 1.00 79.50 249 THR A O 1
ATOM 1945 N N . LYS A 1 250 ? -10.933 -3.840 15.827 1.00 78.50 250 LYS A N 1
ATOM 1946 C CA . LYS A 1 250 ? -11.252 -4.056 14.407 1.00 78.50 250 LYS A CA 1
ATOM 1947 C C . LYS A 1 250 ? -11.135 -2.758 13.605 1.00 78.50 250 LYS A C 1
ATOM 1949 O O . LYS A 1 250 ? -10.535 -2.754 12.534 1.00 78.50 250 LYS A O 1
ATOM 1954 N N . LEU A 1 251 ? -11.669 -1.655 14.133 1.00 74.38 251 LEU A N 1
ATOM 1955 C CA . LEU A 1 251 ? -11.565 -0.337 13.501 1.00 74.38 251 LEU A CA 1
ATOM 1956 C C . LEU A 1 251 ? -10.109 0.131 13.383 1.00 74.38 251 LEU A C 1
ATOM 1958 O O . LEU A 1 251 ? -9.727 0.686 12.356 1.00 74.38 251 LEU A O 1
ATOM 1962 N N . GLU A 1 252 ? -9.284 -0.105 14.402 1.00 79.31 252 GLU A N 1
ATOM 1963 C CA . GLU A 1 252 ? -7.865 0.254 14.373 1.00 79.31 252 GLU A CA 1
ATOM 1964 C C . GLU A 1 252 ? -7.067 -0.547 13.332 1.00 79.31 252 GLU A C 1
ATOM 1966 O O . GLU A 1 252 ? -6.297 0.037 12.566 1.00 79.31 252 GLU A O 1
ATOM 1971 N N . LEU A 1 253 ? -7.295 -1.860 13.239 1.00 78.00 253 LEU A N 1
ATOM 1972 C CA . LEU A 1 253 ? -6.663 -2.720 12.232 1.00 78.00 253 LEU A CA 1
ATOM 1973 C C . LEU A 1 253 ? -7.027 -2.287 10.806 1.00 78.00 253 LEU A C 1
ATOM 1975 O O . LEU A 1 253 ? -6.143 -2.166 9.957 1.00 78.00 253 LEU A O 1
ATOM 1979 N N . LEU A 1 254 ? -8.305 -1.981 10.561 1.00 73.12 254 LEU A N 1
ATOM 1980 C CA . LEU A 1 254 ? -8.766 -1.473 9.267 1.00 73.12 254 LEU A CA 1
ATOM 1981 C C . LEU A 1 254 ? -8.121 -0.124 8.927 1.00 73.12 254 LEU A C 1
ATOM 1983 O O . LEU A 1 254 ? -7.623 0.053 7.818 1.00 73.12 254 LEU A O 1
ATOM 1987 N N . ARG A 1 255 ? -8.036 0.802 9.891 1.00 73.38 255 ARG A N 1
ATOM 1988 C CA . ARG A 1 255 ? -7.333 2.083 9.697 1.00 73.38 255 ARG A CA 1
ATOM 1989 C C . ARG A 1 255 ? -5.867 1.879 9.329 1.00 73.38 255 ARG A C 1
ATOM 1991 O O . ARG A 1 255 ? -5.367 2.568 8.448 1.00 73.38 255 ARG A O 1
ATOM 1998 N N . ASN A 1 256 ? -5.173 0.948 9.982 1.00 74.00 256 ASN A N 1
ATOM 1999 C CA . ASN A 1 256 ? -3.763 0.683 9.699 1.00 74.00 256 ASN A CA 1
ATOM 2000 C C . ASN A 1 256 ? -3.545 0.095 8.298 1.00 74.00 256 ASN A C 1
ATOM 2002 O O . ASN A 1 256 ? -2.601 0.510 7.631 1.00 74.00 256 ASN A O 1
ATOM 2006 N N . ARG A 1 257 ? -4.438 -0.779 7.814 1.00 70.44 257 ARG A N 1
ATOM 2007 C CA . ARG A 1 257 ? -4.391 -1.281 6.427 1.00 70.44 257 ARG A CA 1
ATOM 2008 C C . ARG A 1 257 ? -4.625 -0.177 5.391 1.00 70.44 257 ARG A C 1
ATOM 2010 O O . ARG A 1 257 ? -4.024 -0.198 4.325 1.00 70.44 257 ARG A O 1
ATOM 2017 N N . MET A 1 258 ? -5.432 0.831 5.723 1.00 64.25 258 MET A N 1
ATOM 2018 C CA . MET A 1 258 ? -5.709 1.959 4.823 1.00 64.25 258 MET A CA 1
ATOM 2019 C C . MET A 1 258 ? -4.569 2.990 4.731 1.00 64.25 258 MET A C 1
ATOM 2021 O O . MET A 1 258 ? -4.522 3.743 3.763 1.00 64.25 258 MET A O 1
ATOM 2025 N N . LYS A 1 259 ? -3.621 3.028 5.683 1.00 64.38 259 LYS A N 1
ATOM 2026 C CA . LYS A 1 259 ? -2.522 4.021 5.706 1.00 64.38 259 LYS A CA 1
ATOM 2027 C C . LYS A 1 259 ? -1.518 3.892 4.547 1.00 64.38 259 LYS A C 1
ATOM 2029 O O . LYS A 1 259 ? -0.795 4.849 4.286 1.00 64.38 259 LYS A O 1
ATOM 2034 N N . GLY A 1 260 ? -1.445 2.738 3.878 1.00 52.75 260 GLY A N 1
ATOM 2035 C CA . GLY A 1 260 ? -0.492 2.470 2.789 1.00 52.75 260 GLY A CA 1
ATOM 2036 C C . GLY A 1 260 ? -0.988 2.830 1.385 1.00 52.75 260 GLY A C 1
ATOM 2037 O O . GLY A 1 260 ? -0.193 2.878 0.450 1.00 52.75 260 GLY A O 1
ATOM 2038 N N . VAL A 1 261 ? -2.283 3.109 1.220 1.00 54.06 261 VAL A N 1
ATOM 2039 C CA . VAL A 1 261 ? -2.876 3.375 -0.094 1.00 54.06 261 VAL A CA 1
ATOM 2040 C C . VAL A 1 261 ? -2.820 4.877 -0.370 1.00 54.06 261 VAL A C 1
ATOM 2042 O O . VAL A 1 261 ? -3.559 5.656 0.235 1.00 54.06 261 VAL A O 1
ATOM 2045 N N . ARG A 1 262 ? -1.958 5.313 -1.300 1.00 44.88 262 ARG A N 1
ATOM 2046 C CA . ARG A 1 262 ? -2.048 6.671 -1.862 1.00 44.88 262 ARG A CA 1
ATOM 2047 C C . ARG A 1 262 ? -3.327 6.748 -2.697 1.00 44.88 262 ARG A C 1
ATOM 2049 O O . ARG A 1 262 ? -3.340 6.347 -3.852 1.00 44.88 262 ARG A O 1
ATOM 2056 N N . HIS A 1 263 ? -4.417 7.213 -2.097 1.00 46.72 263 HIS A N 1
ATOM 2057 C CA . HIS A 1 263 ? -5.672 7.417 -2.813 1.00 46.72 263 HIS A CA 1
ATOM 2058 C C . HIS A 1 263 ? -5.617 8.742 -3.587 1.00 46.72 263 HIS A C 1
ATOM 2060 O O . HIS A 1 263 ? -5.532 9.812 -2.988 1.00 46.72 263 HIS A O 1
ATOM 2066 N N . GLU A 1 264 ? -5.736 8.672 -4.914 1.00 42.41 264 GLU A N 1
ATOM 2067 C CA . GLU A 1 264 ? -5.976 9.819 -5.810 1.00 42.41 264 GLU A CA 1
ATOM 2068 C C . GLU A 1 264 ? -7.402 10.400 -5.675 1.00 42.41 264 GLU A C 1
ATOM 2070 O O . GLU A 1 264 ? -7.739 11.407 -6.287 1.00 42.41 264 GLU A O 1
ATOM 2075 N N . SER A 1 265 ? -8.245 9.819 -4.816 1.00 47.97 265 SER A N 1
ATOM 2076 C CA . SER A 1 265 ? -9.604 10.287 -4.537 1.00 47.97 265 SER A CA 1
ATOM 2077 C C . SER A 1 265 ? -9.802 10.448 -3.029 1.00 47.97 265 SER A C 1
ATOM 2079 O O . SER A 1 265 ? -10.176 9.512 -2.321 1.00 47.97 265 SER A O 1
ATOM 2081 N N . GLY A 1 266 ? -9.534 11.653 -2.520 1.00 52.06 266 GLY A N 1
ATOM 2082 C CA . GLY A 1 266 ? -9.692 12.021 -1.105 1.00 52.06 266 GLY A CA 1
ATOM 2083 C C . GLY A 1 266 ? -11.147 12.142 -0.619 1.00 52.06 266 GLY A C 1
ATOM 2084 O O . GLY A 1 266 ? -11.377 12.518 0.528 1.00 52.06 266 GLY A O 1
ATOM 2085 N N . SER A 1 267 ? -12.137 11.847 -1.467 1.00 58.00 267 SER A N 1
ATOM 2086 C CA . SER A 1 267 ? -13.565 12.043 -1.172 1.00 58.00 267 SER A CA 1
ATOM 2087 C C . SER A 1 267 ? -14.163 10.906 -0.331 1.00 58.00 267 SER A C 1
ATOM 2089 O O . SER A 1 267 ? -14.834 11.154 0.672 1.00 58.00 267 SER A O 1
ATOM 2091 N N . GLU A 1 268 ? -13.869 9.647 -0.669 1.00 57.69 268 GLU A N 1
ATOM 2092 C CA . GLU A 1 268 ? -14.469 8.493 0.019 1.00 57.69 268 GLU A CA 1
ATOM 2093 C C . GLU A 1 268 ? -13.886 8.243 1.412 1.00 57.69 268 GLU A C 1
ATOM 2095 O O . GLU A 1 268 ? -14.622 7.900 2.338 1.00 57.69 268 GLU A O 1
ATOM 2100 N N . LEU A 1 269 ? -12.577 8.452 1.582 1.00 57.78 269 LEU A N 1
ATOM 2101 C CA . LEU A 1 269 ? -11.908 8.343 2.882 1.00 57.78 269 LEU A CA 1
ATOM 2102 C C . LEU A 1 269 ? -12.465 9.371 3.866 1.00 57.78 269 LEU A C 1
ATOM 2104 O O . LEU A 1 269 ? -12.838 9.011 4.978 1.00 57.78 269 LEU A O 1
ATOM 2108 N N . ARG A 1 270 ? -12.629 10.623 3.425 1.00 61.47 270 ARG A N 1
ATOM 2109 C CA . ARG A 1 270 ? -13.206 11.691 4.248 1.00 61.47 270 ARG A CA 1
ATOM 2110 C C . ARG A 1 270 ? -14.650 11.387 4.637 1.00 61.47 270 ARG A C 1
ATOM 2112 O O . ARG A 1 270 ? -15.040 11.651 5.771 1.00 61.47 270 ARG A O 1
ATOM 2119 N N . ARG A 1 271 ? -15.435 10.787 3.732 1.00 68.00 271 ARG A N 1
ATOM 2120 C CA . ARG A 1 271 ? -16.802 10.336 4.032 1.00 68.00 271 ARG A CA 1
ATOM 2121 C C . ARG A 1 271 ? -16.811 9.226 5.084 1.00 68.00 271 ARG A C 1
ATOM 2123 O O . ARG A 1 271 ? -17.532 9.351 6.065 1.00 68.00 271 ARG A O 1
ATOM 2130 N N . LYS A 1 272 ? -15.966 8.198 4.936 1.00 61.50 272 LYS A N 1
ATOM 2131 C CA . LYS A 1 272 ? -15.837 7.102 5.916 1.00 61.50 272 LYS A CA 1
ATOM 2132 C C . LYS A 1 272 ? -15.322 7.587 7.274 1.00 61.50 272 LYS A C 1
ATOM 2134 O O . LYS A 1 272 ? -15.791 7.116 8.305 1.00 61.50 272 LYS A O 1
ATOM 2139 N N . GLU A 1 273 ? -14.393 8.539 7.299 1.00 66.75 273 GLU A N 1
ATOM 2140 C CA . GLU A 1 273 ? -13.916 9.170 8.534 1.00 66.75 273 GLU A CA 1
ATOM 2141 C C . GLU A 1 273 ? -15.020 9.976 9.226 1.00 66.75 273 GLU A C 1
ATOM 2143 O O . GLU A 1 273 ? -15.193 9.851 10.438 1.00 66.75 273 GLU A O 1
ATOM 2148 N N . LEU A 1 274 ? -15.798 10.757 8.470 1.00 71.44 274 LEU A N 1
ATOM 2149 C CA . LEU A 1 274 ? -16.944 11.511 8.987 1.00 71.44 274 LEU A CA 1
ATOM 2150 C C . LEU A 1 274 ? -18.051 10.588 9.507 1.00 71.44 274 LEU A C 1
ATOM 2152 O O . LEU A 1 274 ? -18.550 10.809 10.608 1.00 71.44 274 LEU A O 1
ATOM 2156 N N . GLU A 1 275 ? -18.397 9.534 8.765 1.00 74.56 275 GLU A N 1
ATOM 2157 C CA . GLU A 1 275 ? -19.352 8.505 9.198 1.00 74.56 275 GLU A CA 1
ATOM 2158 C C . GLU A 1 275 ? -18.878 7.845 10.504 1.00 74.56 275 GLU A C 1
ATOM 2160 O O . GLU A 1 275 ? -19.649 7.694 11.449 1.00 74.56 275 GLU A O 1
ATOM 2165 N N . MET A 1 276 ? -17.585 7.532 10.617 1.00 67.38 276 MET A N 1
ATOM 2166 C CA . MET A 1 276 ? -17.007 6.894 11.802 1.00 67.38 276 MET A CA 1
ATOM 2167 C C . MET A 1 276 ? -16.914 7.831 13.013 1.00 67.38 276 MET A C 1
ATOM 2169 O O . MET A 1 276 ? -17.155 7.404 14.143 1.00 67.38 276 MET A O 1
ATOM 2173 N N . MET A 1 277 ? -16.592 9.109 12.797 1.00 66.81 277 MET A N 1
ATOM 2174 C CA . MET A 1 277 ? -16.647 10.135 13.843 1.00 66.81 277 MET A CA 1
ATOM 2175 C C . MET A 1 277 ? -18.086 10.382 14.305 1.00 66.81 277 MET A C 1
ATOM 2177 O O . MET A 1 277 ? -18.320 10.541 15.501 1.00 66.81 277 MET A O 1
ATOM 2181 N N . SER A 1 278 ? -19.049 10.352 13.381 1.00 76.25 278 SER A N 1
ATOM 2182 C CA . SER A 1 278 ? -20.473 10.468 13.692 1.00 76.25 278 SER A CA 1
ATOM 2183 C C . SER A 1 278 ? -20.956 9.292 14.542 1.00 76.25 278 SER A C 1
ATOM 2185 O O . SER A 1 278 ? -21.541 9.521 15.597 1.00 76.25 278 SER A O 1
ATOM 2187 N N . LEU A 1 279 ? -20.630 8.049 14.169 1.00 75.81 279 LEU A N 1
ATOM 2188 C CA . LEU A 1 279 ? -20.988 6.859 14.951 1.00 75.81 279 LEU A CA 1
ATOM 2189 C C . LEU A 1 279 ? -20.390 6.887 16.362 1.00 75.81 279 LEU A C 1
ATOM 2191 O O . LEU A 1 279 ? -21.106 6.650 17.332 1.00 75.81 279 LEU A O 1
ATOM 2195 N N . LYS A 1 280 ? -19.106 7.245 16.491 1.00 73.88 280 LYS A N 1
ATOM 2196 C CA . LYS A 1 280 ? -18.454 7.381 17.800 1.00 73.88 280 LYS A CA 1
ATOM 2197 C C . LYS A 1 280 ? -19.124 8.462 18.655 1.00 73.88 280 LYS A C 1
ATOM 2199 O O . LYS A 1 280 ? -19.385 8.242 19.833 1.00 73.88 280 LYS A O 1
ATOM 2204 N N . SER A 1 281 ? -19.446 9.609 18.057 1.00 73.62 281 SER A N 1
ATOM 2205 C CA . SER A 1 281 ? -20.161 10.680 18.752 1.00 73.62 281 SER A CA 1
ATOM 2206 C C . SER A 1 281 ? -21.551 10.226 19.206 1.00 73.62 281 SER A C 1
ATOM 2208 O O . SER A 1 281 ? -21.942 10.528 20.330 1.00 73.62 281 SER A O 1
ATOM 2210 N N . ILE A 1 282 ? -22.272 9.448 18.394 1.00 75.38 282 ILE A N 1
ATOM 2211 C CA . ILE A 1 282 ? -23.572 8.877 18.769 1.00 75.38 282 ILE A CA 1
ATOM 2212 C C . ILE A 1 282 ? -23.414 7.912 19.953 1.00 75.38 282 ILE A C 1
ATOM 2214 O O . ILE A 1 282 ? -24.158 8.032 20.922 1.00 75.38 282 ILE A O 1
ATOM 2218 N N . GLU A 1 283 ? -22.436 7.004 19.942 1.00 73.75 283 GLU A N 1
ATOM 2219 C CA . GLU A 1 283 ? -22.203 6.072 21.061 1.00 73.75 283 GLU A CA 1
ATOM 2220 C C . GLU A 1 283 ? -21.833 6.782 22.374 1.00 73.75 283 GLU A C 1
ATOM 2222 O O . GLU A 1 283 ? -22.286 6.385 23.451 1.00 73.75 283 GLU A O 1
ATOM 2227 N N . GLU A 1 284 ? -21.024 7.840 22.297 1.00 74.62 284 GLU A N 1
ATOM 2228 C CA . GLU A 1 284 ? -20.572 8.591 23.472 1.00 74.62 284 GLU A CA 1
ATOM 2229 C C . GLU A 1 284 ? -21.662 9.519 24.025 1.00 74.62 284 GLU A C 1
ATOM 2231 O O . GLU A 1 284 ? -21.803 9.657 25.243 1.00 74.62 284 GLU A O 1
ATOM 2236 N N . THR A 1 285 ? -22.447 10.150 23.149 1.00 78.31 285 THR A N 1
ATOM 2237 C CA . THR A 1 285 ? -23.397 11.203 23.541 1.00 78.31 285 THR A CA 1
ATOM 2238 C C . THR A 1 285 ? -24.834 10.723 23.698 1.00 78.31 285 THR A C 1
ATOM 2240 O O . THR A 1 285 ? -25.630 11.452 24.292 1.00 78.31 285 THR A O 1
ATOM 2243 N N . THR A 1 286 ? -25.182 9.518 23.232 1.00 85.31 286 THR A N 1
ATOM 2244 C CA . THR A 1 286 ? -26.562 9.006 23.255 1.00 85.31 286 THR A CA 1
ATOM 2245 C C . THR A 1 286 ? -26.721 7.735 24.090 1.00 85.31 286 THR A C 1
ATOM 2247 O O . THR A 1 286 ? -25.783 6.968 24.310 1.00 85.31 286 THR A O 1
ATOM 2250 N N . LYS A 1 287 ? -27.938 7.503 24.588 1.00 87.00 287 LYS A N 1
ATOM 2251 C CA . LYS A 1 287 ? -28.342 6.266 25.268 1.00 87.00 287 LYS A CA 1
ATOM 2252 C C . LYS A 1 287 ? -29.592 5.684 24.603 1.00 87.00 287 LYS A C 1
ATOM 2254 O O . LYS A 1 287 ? -30.487 6.451 24.244 1.00 87.00 287 LYS A O 1
ATOM 2259 N N . PRO A 1 288 ? -29.692 4.353 24.444 1.00 89.25 288 PRO A N 1
ATOM 2260 C CA . PRO A 1 288 ? -30.862 3.734 23.836 1.00 89.25 288 PRO A CA 1
ATOM 2261 C C . PRO A 1 288 ? -32.057 3.742 24.797 1.00 89.25 288 PRO A C 1
ATOM 2263 O O . PRO A 1 288 ? -31.915 3.502 25.997 1.00 89.25 288 PRO A O 1
ATOM 2266 N N . CYS A 1 289 ? -33.257 3.973 24.264 1.00 88.56 289 CYS A N 1
ATOM 2267 C CA . CYS A 1 289 ? -34.498 3.791 25.010 1.00 88.56 289 CYS A CA 1
ATOM 2268 C C . CYS A 1 289 ? -34.694 2.307 25.387 1.00 88.56 289 CYS A C 1
ATOM 2270 O O . CYS A 1 289 ? -34.605 1.454 24.502 1.00 88.56 289 CYS A O 1
ATOM 2272 N N . PRO A 1 290 ? -35.060 1.971 26.639 1.00 90.12 290 PRO A N 1
ATOM 2273 C CA . PRO A 1 290 ? -35.252 0.578 27.059 1.00 90.12 290 PRO A CA 1
ATOM 2274 C C . PRO A 1 290 ? -36.407 -0.145 26.351 1.00 90.12 290 PRO A C 1
ATOM 2276 O O . PRO A 1 290 ? -36.410 -1.370 26.303 1.00 90.12 290 PRO A O 1
ATOM 2279 N N . ARG A 1 291 ? -37.387 0.590 25.804 1.00 87.94 291 ARG A N 1
ATOM 2280 C CA . ARG A 1 291 ? -38.578 0.003 25.166 1.00 87.94 291 ARG A CA 1
ATOM 2281 C C . ARG A 1 291 ? -38.458 -0.123 23.648 1.00 87.94 291 ARG A C 1
ATOM 2283 O O . ARG A 1 291 ? -38.869 -1.131 23.092 1.00 87.94 291 ARG A O 1
ATOM 2290 N N . CYS A 1 292 ? -37.956 0.910 22.972 1.00 89.12 292 CYS A N 1
ATOM 2291 C CA . CYS A 1 292 ? -37.934 0.972 21.503 1.00 89.12 292 CYS A CA 1
ATOM 2292 C C . CYS A 1 292 ? -36.529 1.111 20.904 1.00 89.12 292 CYS A C 1
ATOM 2294 O O . CYS A 1 292 ? -36.405 1.278 19.695 1.00 89.12 292 CYS A O 1
ATOM 2296 N N . SER A 1 293 ? -35.484 1.110 21.738 1.00 86.50 293 SER A N 1
ATOM 2297 C CA . SER A 1 293 ? -34.070 1.218 21.343 1.00 86.50 293 SER A CA 1
ATOM 2298 C C . SER A 1 293 ? -33.683 2.479 20.561 1.00 86.50 293 SER A C 1
ATOM 2300 O O . SER A 1 293 ? -32.543 2.591 20.123 1.00 86.50 293 SER A O 1
ATOM 2302 N N . MET A 1 294 ? -34.583 3.460 20.440 1.00 86.56 294 MET A N 1
ATOM 2303 C CA . MET A 1 294 ? -34.277 4.762 19.847 1.00 86.56 294 MET A CA 1
ATOM 2304 C C . MET A 1 294 ? -33.125 5.429 20.609 1.00 86.56 294 MET A C 1
ATOM 2306 O O . MET A 1 294 ? -33.183 5.518 21.839 1.00 86.56 294 MET A O 1
ATOM 2310 N N . ALA A 1 295 ? -32.101 5.896 19.891 1.00 87.12 295 ALA A N 1
ATOM 2311 C CA . ALA A 1 295 ? -30.984 6.636 20.468 1.00 87.12 295 ALA A CA 1
ATOM 2312 C C . ALA A 1 295 ? -31.461 8.014 20.940 1.00 87.12 295 ALA A C 1
ATOM 2314 O O . ALA A 1 295 ? -32.035 8.787 20.174 1.00 87.12 295 ALA A O 1
ATOM 2315 N N . ILE A 1 296 ? -31.256 8.312 22.218 1.00 86.25 296 ILE A N 1
ATOM 2316 C CA . ILE A 1 296 ? -31.689 9.558 22.847 1.00 86.25 296 ILE A CA 1
ATOM 2317 C C . ILE A 1 296 ? -30.449 10.283 23.335 1.00 86.25 296 ILE A C 1
ATOM 2319 O O . ILE A 1 296 ? -29.660 9.715 24.084 1.00 86.25 296 ILE A O 1
ATOM 2323 N N . GLN A 1 297 ? -30.288 11.536 22.921 1.00 87.12 297 GLN A N 1
ATOM 2324 C CA . GLN A 1 297 ? -29.235 12.423 23.401 1.00 87.12 297 GLN A CA 1
ATOM 2325 C C . GLN A 1 297 ? -29.771 13.294 24.541 1.00 87.12 297 GLN A C 1
ATOM 2327 O O . GLN A 1 297 ? -30.863 13.856 24.440 1.00 87.12 297 GLN A O 1
ATOM 2332 N N . LYS A 1 298 ? -28.997 13.440 25.618 1.00 84.25 298 LYS A N 1
ATOM 2333 C CA . LYS A 1 298 ? -29.271 14.421 26.676 1.00 84.25 298 LYS A CA 1
ATOM 2334 C C . LYS A 1 298 ? -28.588 15.741 26.315 1.00 84.25 298 LYS A C 1
ATOM 2336 O O . LYS A 1 298 ? -27.369 15.774 26.178 1.00 84.25 298 LYS A O 1
ATOM 2341 N N . SER A 1 299 ? -29.362 16.814 26.153 1.00 72.50 299 SER A N 1
ATOM 2342 C CA . SER A 1 299 ? -28.817 18.155 25.908 1.00 72.50 299 SER A CA 1
ATOM 2343 C C . SER A 1 299 ? -28.349 18.806 27.209 1.00 72.50 299 SER A C 1
ATOM 2345 O O . SER A 1 299 ? -27.178 19.150 27.312 1.00 72.50 299 SER A O 1
ATOM 2347 N N . GLN A 1 300 ? -29.237 18.940 28.200 1.00 70.38 300 GLN A N 1
ATOM 2348 C CA . GLN A 1 300 ? -28.965 19.458 29.549 1.00 70.38 300 GLN A CA 1
ATOM 2349 C C . GLN A 1 300 ? -30.052 18.984 30.533 1.00 70.38 300 GLN A C 1
ATOM 2351 O O . GLN A 1 300 ? -31.135 18.563 30.121 1.00 70.38 300 GLN A O 1
ATOM 2356 N N . GLY A 1 301 ? -29.797 19.097 31.836 1.00 80.50 301 GLY A N 1
ATOM 2357 C CA . GLY A 1 301 ? -30.806 18.993 32.889 1.00 80.50 301 GLY A CA 1
ATOM 2358 C C . GLY A 1 301 ? -30.823 17.643 33.605 1.00 80.50 301 GLY A C 1
ATOM 2359 O O . GLY A 1 301 ? -29.791 17.048 33.901 1.00 80.50 301 GLY A O 1
ATOM 2360 N N . CYS A 1 302 ? -32.010 17.155 33.963 1.00 85.44 302 CYS A N 1
ATOM 2361 C CA . CYS A 1 302 ? -32.117 15.981 34.826 1.00 85.44 302 CYS A CA 1
ATOM 2362 C C . CYS A 1 302 ? -31.928 14.656 34.072 1.00 85.44 302 CYS A C 1
ATOM 2364 O O . CYS A 1 302 ? -32.206 14.538 32.883 1.00 85.44 302 CYS A O 1
ATOM 2366 N N . ASN A 1 303 ? -31.533 13.612 34.797 1.00 88.00 303 ASN A N 1
ATOM 2367 C CA . ASN A 1 303 ? -31.374 12.254 34.279 1.00 88.00 303 ASN A CA 1
ATOM 2368 C C . ASN A 1 303 ? -32.706 11.532 34.021 1.00 88.00 303 ASN A C 1
ATOM 2370 O O . ASN A 1 303 ? -32.682 10.387 33.569 1.00 88.00 303 ASN A O 1
ATOM 2374 N N . LYS A 1 304 ? -33.855 12.153 34.318 1.00 89.56 304 LYS A N 1
ATOM 2375 C CA . LYS A 1 304 ? -35.179 11.629 33.966 1.00 89.56 304 LYS A CA 1
ATOM 2376 C C . LYS A 1 304 ? -35.493 12.050 32.537 1.00 89.56 304 LYS A C 1
ATOM 2378 O O . LYS A 1 304 ? -35.888 13.187 32.300 1.00 89.56 304 LYS A O 1
ATOM 2383 N N . MET A 1 305 ? -35.351 11.120 31.603 1.00 90.50 305 MET A N 1
ATOM 2384 C CA . MET A 1 305 ? -35.592 11.364 30.184 1.00 90.50 305 MET A CA 1
ATOM 2385 C C . MET A 1 305 ? -36.931 10.772 29.749 1.00 90.50 305 MET A C 1
ATOM 2387 O O . MET A 1 305 ? -37.413 9.794 30.322 1.00 90.50 305 MET A O 1
ATOM 2391 N N . THR A 1 306 ? -37.521 11.368 28.717 1.00 90.88 306 THR A N 1
ATOM 2392 C CA . THR A 1 306 ? -38.743 10.888 28.060 1.00 90.88 306 THR A CA 1
ATOM 2393 C C . THR A 1 306 ? -38.401 10.556 26.617 1.00 90.88 306 THR A C 1
ATOM 2395 O O . THR A 1 306 ? -37.854 11.397 25.906 1.00 90.88 306 THR A O 1
ATOM 2398 N N . CYS A 1 307 ? -38.697 9.339 26.170 1.00 90.50 307 CYS A N 1
ATOM 2399 C CA . CYS A 1 307 ? -38.485 8.974 24.773 1.00 90.50 307 CYS A CA 1
ATOM 2400 C C . CYS A 1 307 ? -39.483 9.699 23.863 1.00 90.50 307 CYS A C 1
ATOM 2402 O O . CYS A 1 307 ? -40.682 9.521 24.028 1.00 90.50 307 CYS A O 1
ATOM 2404 N N . ALA A 1 308 ? -39.004 10.435 22.858 1.00 88.75 308 ALA A N 1
ATOM 2405 C CA . ALA A 1 308 ? -39.875 11.121 21.897 1.00 88.75 308 ALA A CA 1
ATOM 2406 C C . ALA A 1 308 ? -40.680 10.164 20.993 1.00 88.75 308 ALA A C 1
ATOM 2408 O O . ALA A 1 308 ? -41.707 10.553 20.452 1.00 88.75 308 ALA A O 1
ATOM 2409 N N . ASN A 1 309 ? -40.221 8.917 20.826 1.00 89.44 309 ASN A N 1
ATOM 2410 C CA . ASN A 1 309 ? -40.878 7.930 19.967 1.00 89.44 309 ASN A CA 1
ATOM 2411 C C . ASN A 1 309 ? -41.992 7.160 20.698 1.00 89.44 309 ASN A C 1
ATOM 2413 O O . ASN A 1 309 ? -43.103 7.042 20.198 1.00 89.44 309 ASN A O 1
ATOM 2417 N N . CYS A 1 310 ? -41.709 6.625 21.891 1.00 91.25 310 CYS A N 1
ATOM 2418 C CA . CYS A 1 310 ? -42.650 5.768 22.628 1.00 91.25 310 CYS A CA 1
ATOM 2419 C C . CYS A 1 310 ? -43.146 6.365 23.954 1.00 91.25 310 CYS A C 1
ATOM 2421 O O . CYS A 1 310 ? -43.818 5.672 24.716 1.00 91.25 310 CYS A O 1
ATOM 2423 N N . ASN A 1 311 ? -42.780 7.612 24.267 1.00 89.75 311 ASN A N 1
ATOM 2424 C CA . ASN A 1 311 ? -43.158 8.346 25.483 1.00 89.75 311 ASN A CA 1
ATOM 2425 C C . ASN A 1 311 ? -42.829 7.644 26.811 1.00 89.75 311 ASN A C 1
ATOM 2427 O O . ASN A 1 311 ? -43.315 8.037 27.868 1.00 89.75 311 ASN A O 1
ATOM 2431 N N . THR A 1 312 ? -41.968 6.626 26.782 1.00 90.25 312 THR A N 1
ATOM 2432 C CA . THR A 1 312 ? -41.516 5.925 27.985 1.00 90.25 312 THR A CA 1
ATOM 2433 C C . THR A 1 312 ? -40.531 6.793 28.761 1.00 90.25 312 THR A C 1
ATOM 2435 O O . THR A 1 312 ? -39.596 7.355 28.177 1.00 90.25 312 THR A O 1
ATOM 2438 N N . PHE A 1 313 ? -40.721 6.884 30.078 1.00 92.00 313 PHE A N 1
ATOM 2439 C CA . PHE A 1 313 ? -39.763 7.524 30.971 1.00 92.00 313 PHE A CA 1
ATOM 2440 C C . PHE A 1 313 ? -38.662 6.536 31.349 1.00 92.00 313 PHE A C 1
ATOM 2442 O O . PHE A 1 313 ? -38.928 5.387 31.696 1.00 92.00 313 PHE A O 1
ATOM 2449 N N . PHE A 1 314 ? -37.413 6.981 31.309 1.00 93.00 314 PHE A N 1
ATOM 2450 C CA . PHE A 1 314 ? -36.273 6.159 31.703 1.00 93.00 314 PHE A CA 1
ATOM 2451 C C . PHE A 1 314 ? -35.171 7.020 32.322 1.00 93.00 314 PHE A C 1
ATOM 2453 O O . PHE A 1 314 ? -35.111 8.237 32.126 1.00 93.00 314 PHE A O 1
ATOM 2460 N N . CYS A 1 315 ? -34.298 6.384 33.097 1.00 91.38 315 CYS A N 1
ATOM 2461 C CA . CYS A 1 315 ? -33.145 7.043 33.690 1.00 91.38 315 CYS A CA 1
ATOM 2462 C C . CYS A 1 315 ? -31.966 7.020 32.713 1.00 91.38 315 CYS A C 1
ATOM 2464 O O . CYS A 1 315 ? -31.472 5.950 32.366 1.00 91.38 315 CYS A O 1
ATOM 2466 N N . TYR A 1 316 ? -31.459 8.188 32.319 1.00 89.81 316 TYR A N 1
ATOM 2467 C CA . TYR A 1 316 ? -30.334 8.316 31.385 1.00 89.81 316 TYR A CA 1
ATOM 2468 C C . TYR A 1 316 ? -29.037 7.684 31.912 1.00 89.81 316 TYR A C 1
ATOM 2470 O O . TYR A 1 316 ? -28.218 7.197 31.138 1.00 89.81 316 TYR A O 1
ATOM 2478 N N . ARG A 1 317 ? -28.867 7.649 33.242 1.00 87.75 317 ARG A N 1
ATOM 2479 C CA . ARG A 1 317 ? -27.662 7.113 33.887 1.00 87.75 317 ARG A CA 1
ATOM 2480 C C . ARG A 1 317 ? -27.611 5.588 33.861 1.00 87.75 317 ARG A C 1
ATOM 2482 O O . ARG A 1 317 ? -26.561 5.021 33.585 1.00 87.75 317 ARG A O 1
ATOM 2489 N N . CYS A 1 318 ? -28.724 4.923 34.177 1.00 88.31 318 CYS A N 1
ATOM 2490 C CA . CYS A 1 318 ? -28.765 3.458 34.271 1.00 88.31 318 CYS A CA 1
ATOM 2491 C C . CYS A 1 318 ? -29.505 2.768 33.117 1.00 88.31 318 CYS A C 1
ATOM 2493 O O . CYS A 1 318 ? -29.530 1.543 33.071 1.00 88.31 318 CYS A O 1
ATOM 2495 N N . GLY A 1 319 ? -30.132 3.523 32.213 1.00 87.62 319 GLY A N 1
ATOM 2496 C CA . GLY A 1 319 ? -30.861 3.006 31.052 1.00 87.62 319 GLY A CA 1
ATOM 2497 C C . GLY A 1 319 ? -32.186 2.303 31.368 1.00 87.62 319 GLY A C 1
ATOM 2498 O O . GLY A 1 319 ? -32.840 1.825 30.448 1.00 87.62 319 GLY A O 1
ATOM 2499 N N . ARG A 1 320 ? -32.605 2.223 32.639 1.00 88.69 320 ARG A N 1
ATOM 2500 C CA . ARG A 1 320 ? -33.826 1.506 33.048 1.00 88.69 320 ARG A CA 1
ATOM 2501 C C . ARG A 1 320 ? -35.075 2.370 32.924 1.00 88.69 320 ARG A C 1
ATOM 2503 O O . ARG A 1 320 ? -35.022 3.576 33.164 1.00 88.69 320 ARG A O 1
ATOM 2510 N N . GLU A 1 321 ? -36.189 1.725 32.592 1.00 91.12 321 GLU A N 1
ATOM 2511 C CA . GLU A 1 321 ? -37.528 2.318 32.617 1.00 91.12 321 GLU A CA 1
ATOM 2512 C C . GLU A 1 321 ? -37.916 2.728 34.047 1.00 91.12 321 GLU A C 1
ATOM 2514 O O . GLU A 1 321 ? -37.573 2.039 35.011 1.00 91.12 321 GLU A O 1
ATOM 2519 N N . ILE A 1 322 ? -38.573 3.883 34.187 1.00 89.56 322 ILE A N 1
ATOM 2520 C CA . ILE A 1 322 ? -38.939 4.470 35.484 1.00 89.56 322 ILE A CA 1
ATOM 2521 C C . ILE A 1 322 ? -40.370 5.006 35.466 1.00 89.56 322 ILE A C 1
ATOM 2523 O O . ILE A 1 322 ? -40.821 5.586 34.484 1.00 89.56 322 ILE A O 1
ATOM 2527 N N . GLU A 1 323 ? -41.053 4.918 36.602 1.00 83.12 323 GLU A N 1
ATOM 2528 C CA . GLU A 1 323 ? -42.393 5.479 36.807 1.00 83.12 323 GLU A CA 1
ATOM 2529 C C . GLU A 1 323 ? -42.299 6.756 37.659 1.00 83.12 323 GLU A C 1
ATOM 2531 O O . GLU A 1 323 ? -42.664 6.805 38.832 1.00 83.12 323 GLU A O 1
ATOM 2536 N N . GLY A 1 324 ? -41.718 7.813 37.082 1.00 81.88 324 GLY A N 1
ATOM 2537 C CA . GLY A 1 324 ? -41.585 9.118 37.742 1.00 81.88 324 GLY A CA 1
ATOM 2538 C C . GLY A 1 324 ? -40.237 9.338 38.439 1.00 81.88 324 GLY A C 1
ATOM 2539 O O . GLY A 1 324 ? -39.189 9.145 37.829 1.00 81.88 324 GLY A O 1
ATOM 2540 N N . TYR A 1 325 ? -40.256 9.829 39.685 1.00 84.81 325 TYR A N 1
ATOM 2541 C CA . TYR A 1 325 ? -39.052 10.259 40.424 1.00 84.81 325 TYR A CA 1
ATOM 2542 C C . TYR A 1 325 ? -38.629 9.318 41.562 1.00 84.81 325 TYR A C 1
ATOM 2544 O O . TYR A 1 325 ? -37.599 9.552 42.192 1.00 84.81 325 TYR A O 1
ATOM 2552 N N . SER A 1 326 ? -39.392 8.255 41.830 1.00 83.25 326 SER A N 1
ATOM 2553 C CA . SER A 1 326 ? -39.096 7.262 42.877 1.00 83.25 326 SER A CA 1
ATOM 2554 C C . SER A 1 326 ? -37.722 6.613 42.692 1.00 83.25 326 SER A C 1
ATOM 2556 O O . SER A 1 326 ? -36.981 6.442 43.655 1.00 83.25 326 SER A O 1
ATOM 2558 N N . HIS A 1 327 ? -37.329 6.367 41.440 1.00 84.12 327 HIS A N 1
ATOM 2559 C CA . HIS A 1 327 ? -36.026 5.812 41.078 1.00 84.12 327 HIS A CA 1
ATOM 2560 C C . HIS A 1 327 ? -34.843 6.561 41.721 1.00 84.12 327 HIS A C 1
ATOM 2562 O O . HIS A 1 327 ? -33.884 5.930 42.156 1.00 84.12 327 HIS A O 1
ATOM 2568 N N . TYR A 1 328 ? -34.909 7.887 41.849 1.00 85.38 328 TYR A N 1
ATOM 2569 C CA . TYR A 1 328 ? -33.789 8.698 42.345 1.00 85.38 328 TYR A CA 1
ATOM 2570 C C . TYR A 1 328 ? -33.694 8.781 43.872 1.00 85.38 328 TYR A C 1
ATOM 2572 O O . TYR A 1 328 ? -32.781 9.420 44.385 1.00 85.38 328 TYR A O 1
ATOM 2580 N N . LYS A 1 329 ? -34.630 8.160 44.600 1.00 80.94 329 LYS A N 1
ATOM 2581 C CA . LYS A 1 329 ? -34.603 8.105 46.067 1.00 80.94 329 LYS A CA 1
ATOM 2582 C C . LYS A 1 329 ? -33.848 6.877 46.574 1.00 80.94 329 LYS A C 1
ATOM 2584 O O . LYS A 1 329 ? -32.990 7.017 47.436 1.00 80.94 329 LYS A O 1
ATOM 2589 N N . ASP A 1 330 ? -34.106 5.713 45.974 1.00 74.00 330 ASP A N 1
ATOM 2590 C CA . ASP A 1 330 ? -33.707 4.427 46.568 1.00 74.00 330 ASP A CA 1
ATOM 2591 C C . ASP A 1 330 ? -32.675 3.637 45.741 1.00 74.00 330 ASP A C 1
ATOM 2593 O O . ASP A 1 330 ? -32.022 2.735 46.257 1.00 74.00 330 ASP A O 1
ATOM 2597 N N . SER A 1 331 ? -32.490 3.950 44.451 1.00 67.88 331 SER A N 1
ATOM 2598 C CA . SER A 1 331 ? -31.719 3.090 43.528 1.00 67.88 331 SER A CA 1
ATOM 2599 C C . SER A 1 331 ? -30.271 3.536 43.262 1.00 67.88 331 SER A C 1
ATOM 2601 O O . SER A 1 331 ? -29.641 3.096 42.294 1.00 67.88 331 SER A O 1
ATOM 2603 N N . GLY A 1 332 ? -29.736 4.440 44.093 1.00 79.50 332 GLY A N 1
ATOM 2604 C CA . GLY A 1 332 ? -28.367 4.970 43.984 1.00 79.50 332 GLY A CA 1
ATOM 2605 C C . GLY A 1 332 ? -28.108 5.853 42.753 1.00 79.50 332 GLY A C 1
ATOM 2606 O O . GLY A 1 332 ? -26.985 6.316 42.550 1.00 79.50 332 GLY A O 1
ATOM 2607 N N . CYS A 1 333 ? -29.123 6.091 41.918 1.00 85.38 333 CYS A N 1
ATOM 2608 C CA . CYS A 1 333 ? -29.063 6.994 40.773 1.00 85.38 333 CYS A CA 1
ATOM 2609 C C . CYS A 1 333 ? -29.449 8.414 41.196 1.00 85.38 333 CYS A C 1
ATOM 2611 O O . CYS A 1 333 ? -30.456 8.607 41.867 1.00 85.38 333 CYS A O 1
ATOM 2613 N N . VAL A 1 334 ? -28.675 9.413 40.766 1.00 86.75 334 VAL A N 1
ATOM 2614 C CA . VAL A 1 334 ? -28.930 10.829 41.082 1.00 86.75 334 VAL A CA 1
ATOM 2615 C C . VAL A 1 334 ? -29.726 11.505 39.969 1.00 86.75 334 VAL A C 1
ATOM 2617 O O . VAL A 1 334 ? -29.512 11.227 38.785 1.00 86.75 334 VAL A O 1
ATOM 2620 N N . LEU A 1 335 ? -30.670 12.372 40.347 1.00 84.94 335 LEU A N 1
ATOM 2621 C CA . LEU A 1 335 ? -31.518 13.091 39.391 1.00 84.94 335 LEU A CA 1
ATOM 2622 C C . LEU A 1 335 ? -30.727 14.158 38.629 1.00 84.94 335 LEU A C 1
ATOM 2624 O O . LEU A 1 335 ? -30.913 14.304 37.426 1.00 84.94 335 LEU A O 1
ATOM 2628 N N . PHE A 1 336 ? -29.829 14.852 39.321 1.00 84.69 336 PHE A N 1
ATOM 2629 C CA . PHE A 1 336 ? -28.889 15.813 38.758 1.00 84.69 336 PHE A CA 1
ATOM 2630 C C . PHE A 1 336 ? -27.481 15.385 39.154 1.00 84.69 336 PHE A C 1
ATOM 2632 O O . PHE A 1 336 ? -27.254 15.006 40.304 1.00 84.69 336 PHE A O 1
ATOM 2639 N N . GLU A 1 337 ? -26.555 15.391 38.202 1.00 80.00 337 GLU A N 1
ATOM 2640 C CA . GLU A 1 337 ? -25.154 15.110 38.501 1.00 80.00 337 GLU A CA 1
ATOM 2641 C C . GLU A 1 337 ? -24.501 16.340 39.127 1.00 80.00 337 GLU A C 1
ATOM 2643 O O . GLU A 1 337 ? -24.759 17.466 38.707 1.00 80.00 337 GLU A O 1
ATOM 2648 N N . GLU A 1 338 ? -23.640 16.129 40.121 1.00 76.94 338 GLU A N 1
ATOM 2649 C CA . GLU A 1 338 ? -22.968 17.213 40.848 1.00 76.94 338 GLU A CA 1
ATOM 2650 C C . GLU A 1 338 ? -22.151 18.111 39.911 1.00 76.94 338 GLU A C 1
ATOM 2652 O O . GLU A 1 338 ? -22.231 19.330 39.999 1.00 76.94 338 GLU A O 1
ATOM 2657 N N . ALA A 1 339 ? -21.474 17.522 38.922 1.00 76.56 339 ALA A N 1
ATOM 2658 C CA . ALA A 1 339 ? -20.769 18.272 37.886 1.00 76.56 339 ALA A CA 1
ATOM 2659 C C . ALA A 1 339 ? -21.703 19.162 37.044 1.00 76.56 339 ALA A C 1
ATOM 2661 O O . ALA A 1 339 ? -21.306 20.237 36.609 1.00 76.56 339 ALA A O 1
ATOM 2662 N N . GLU A 1 340 ? -22.945 18.740 36.800 1.00 76.50 340 GLU A N 1
ATOM 2663 C CA . GLU A 1 340 ? -23.915 19.528 36.035 1.00 76.50 340 GLU A CA 1
ATOM 2664 C C . GLU A 1 340 ? -24.509 20.661 36.876 1.00 76.50 340 GLU A C 1
ATOM 2666 O O . GLU A 1 340 ? -24.697 21.759 36.359 1.00 76.50 340 GLU A O 1
ATOM 2671 N N . ILE A 1 341 ? -24.712 20.419 38.176 1.00 77.75 341 ILE A N 1
ATOM 2672 C CA . ILE A 1 341 ? -25.096 21.445 39.152 1.00 77.75 341 ILE A CA 1
ATOM 2673 C C . ILE A 1 341 ? -24.009 22.518 39.251 1.00 77.75 341 ILE A C 1
ATOM 2675 O O . ILE A 1 341 ? -24.332 23.698 39.168 1.00 77.75 341 ILE A O 1
ATOM 2679 N N . LEU A 1 342 ? -22.740 22.120 39.382 1.00 77.69 342 LEU A N 1
ATOM 2680 C CA . LEU A 1 342 ? -21.607 23.045 39.465 1.00 77.69 342 LEU A CA 1
ATOM 2681 C C . LEU A 1 342 ? -21.460 23.871 38.184 1.00 77.69 342 LEU A C 1
ATOM 2683 O O . LEU A 1 342 ? -21.345 25.084 38.265 1.00 77.69 342 LEU A O 1
ATOM 2687 N N . ARG A 1 343 ? -21.572 23.253 36.999 1.00 79.06 343 ARG A N 1
ATOM 2688 C CA . ARG A 1 343 ? -21.567 24.005 35.730 1.00 79.06 343 ARG A CA 1
ATOM 2689 C C . ARG A 1 343 ? -22.703 25.021 35.651 1.00 79.06 343 ARG A C 1
ATOM 2691 O O . ARG A 1 343 ? -22.476 26.151 35.243 1.00 79.06 343 ARG A O 1
ATOM 2698 N N . TRP A 1 344 ? -23.915 24.633 36.048 1.00 77.25 344 TRP A N 1
ATOM 2699 C CA . TRP A 1 344 ? -25.051 25.557 36.097 1.00 77.25 344 TRP A CA 1
ATOM 2700 C C . TRP A 1 344 ? -24.831 26.689 37.106 1.00 77.25 344 TRP A C 1
ATOM 2702 O O . TRP A 1 344 ? -25.239 27.816 36.844 1.00 77.25 344 TRP A O 1
ATOM 2712 N N . GLN A 1 345 ? -24.189 26.408 38.243 1.00 76.62 345 GLN A N 1
ATOM 2713 C CA . GLN A 1 345 ? -23.811 27.421 39.229 1.00 76.62 345 GLN A CA 1
ATOM 2714 C C . GLN A 1 345 ? -22.755 28.376 38.669 1.00 76.62 345 GLN A C 1
ATOM 2716 O O . GLN A 1 345 ? -22.966 29.579 38.750 1.00 76.62 345 GLN A O 1
ATOM 2721 N N . ASP A 1 346 ? -21.707 27.872 38.017 1.00 76.06 346 ASP A N 1
ATOM 2722 C CA . ASP A 1 346 ? -20.671 28.685 37.369 1.00 76.06 346 ASP A CA 1
ATOM 2723 C C . ASP A 1 346 ? -21.255 29.563 36.250 1.00 76.06 346 ASP A C 1
ATOM 2725 O O . ASP A 1 346 ? -20.944 30.748 36.152 1.00 76.06 346 ASP A O 1
ATOM 2729 N N . GLU A 1 347 ? -22.133 29.009 35.405 1.00 76.38 347 GLU A N 1
ATOM 2730 C CA . GLU A 1 347 ? -22.823 29.757 34.346 1.00 76.38 347 GLU A CA 1
ATOM 2731 C C . GLU A 1 347 ? -23.750 30.831 34.926 1.00 76.38 347 GLU A C 1
ATOM 2733 O O . GLU A 1 347 ? -23.787 31.960 34.429 1.00 76.38 347 GLU A O 1
ATOM 2738 N N . TRP A 1 348 ? -24.480 30.503 35.992 1.00 70.25 348 TRP A N 1
ATOM 2739 C CA . TRP A 1 348 ? -25.336 31.443 36.707 1.00 70.25 348 TRP A CA 1
ATOM 2740 C C . TRP A 1 348 ? -24.522 32.562 37.362 1.00 70.25 348 TRP A C 1
ATOM 2742 O O . TRP A 1 348 ? -24.859 33.736 37.211 1.00 70.25 348 TRP A O 1
ATOM 2752 N N . GLU A 1 349 ? -23.426 32.228 38.041 1.00 71.12 349 GLU A N 1
ATOM 2753 C CA . GLU A 1 349 ? -22.491 33.188 38.626 1.00 71.12 349 GLU A CA 1
ATOM 2754 C C . GLU A 1 349 ? -21.879 34.074 37.537 1.00 71.12 349 GLU A C 1
ATOM 2756 O O . GLU A 1 349 ? -21.912 35.297 37.659 1.00 71.12 349 GLU A O 1
ATOM 2761 N N . ALA A 1 350 ? -21.420 33.504 36.421 1.00 66.62 350 ALA A N 1
ATOM 2762 C CA . ALA A 1 350 ? -20.902 34.258 35.281 1.00 66.62 350 ALA A CA 1
ATOM 2763 C C . ALA A 1 350 ? -21.946 35.226 34.696 1.00 66.62 350 ALA A C 1
ATOM 2765 O O . ALA A 1 350 ? -21.616 36.372 34.380 1.00 66.62 350 ALA A O 1
ATOM 2766 N N . GLN A 1 351 ? -23.214 34.816 34.600 1.00 64.75 351 GLN A N 1
ATOM 2767 C CA . GLN A 1 351 ? -24.310 35.689 34.164 1.00 64.75 351 GLN A CA 1
ATOM 2768 C C . GLN A 1 351 ? -24.618 36.794 35.186 1.00 64.75 351 GLN A C 1
ATOM 2770 O O . GLN A 1 351 ? -24.855 37.939 34.795 1.00 64.75 351 GLN A O 1
ATOM 2775 N N . GLN A 1 352 ? -24.556 36.502 36.488 1.00 54.91 352 GLN A N 1
ATOM 2776 C CA . GLN A 1 352 ? -24.716 37.515 37.536 1.00 54.91 352 GLN A CA 1
ATOM 2777 C C . GLN A 1 352 ? -23.547 38.511 37.570 1.00 54.91 352 GLN A C 1
ATOM 2779 O O . GLN A 1 352 ? -23.766 39.714 37.724 1.00 54.91 352 GLN A O 1
ATOM 2784 N N . HIS A 1 353 ? -22.317 38.047 37.346 1.00 52.38 353 HIS A N 1
ATOM 2785 C CA . HIS A 1 353 ? -21.126 38.888 37.209 1.00 52.38 353 HIS A CA 1
ATOM 2786 C C . HIS A 1 353 ? -21.100 39.678 35.886 1.00 52.38 353 HIS A C 1
ATOM 2788 O O . HIS A 1 353 ? -20.523 40.765 35.833 1.00 52.38 353 HIS A O 1
ATOM 2794 N N . GLY A 1 354 ? -21.779 39.197 34.841 1.00 43.91 354 GLY A N 1
ATOM 2795 C CA . GLY A 1 354 ? -21.986 39.912 33.577 1.00 43.91 354 GLY A CA 1
ATOM 2796 C C . GLY A 1 354 ? -23.028 41.040 33.640 1.00 43.91 354 GLY A C 1
ATOM 2797 O O . GLY A 1 354 ? -23.001 41.935 32.798 1.00 43.91 354 GLY A O 1
ATOM 2798 N N . ALA A 1 355 ? -23.913 41.051 34.645 1.00 43.19 355 ALA A N 1
ATOM 2799 C CA . ALA A 1 355 ? -24.983 42.047 34.789 1.00 43.19 355 ALA A CA 1
ATOM 2800 C C . ALA A 1 355 ? -24.640 43.230 35.723 1.00 43.19 355 ALA A C 1
ATOM 2802 O O . ALA A 1 355 ? -25.411 44.187 35.813 1.00 43.19 355 ALA A O 1
ATOM 2803 N N . VAL A 1 356 ? -23.467 43.225 36.372 1.00 40.22 356 VAL A N 1
ATOM 2804 C CA . VAL A 1 356 ? -22.927 44.386 37.107 1.00 40.22 356 VAL A CA 1
ATOM 2805 C C . VAL A 1 356 ? -21.493 44.667 36.658 1.00 40.22 356 VAL A C 1
ATOM 2807 O O . VAL A 1 356 ? -20.531 44.425 37.376 1.00 40.22 356 VAL A O 1
ATOM 2810 N N . GLY A 1 357 ? -21.366 45.199 35.439 1.00 40.94 357 GLY A N 1
ATOM 2811 C CA . GLY A 1 357 ? -20.342 46.178 35.058 1.00 40.94 357 GLY A CA 1
ATOM 2812 C C . GLY A 1 357 ? -18.914 45.940 35.554 1.00 40.94 357 GLY A C 1
ATOM 2813 O O . GLY A 1 357 ? -18.302 46.866 36.084 1.00 40.94 357 GLY A O 1
ATOM 2814 N N . HIS A 1 358 ? -18.349 44.754 35.331 1.00 39.50 358 HIS A N 1
ATOM 2815 C CA . HIS A 1 358 ? -16.903 44.560 35.403 1.00 39.50 358 HIS A CA 1
ATOM 2816 C C . HIS A 1 358 ? -16.288 44.961 34.063 1.00 39.50 358 HIS A C 1
ATOM 2818 O O . HIS A 1 358 ? -15.786 44.150 33.288 1.00 39.50 358 HIS A O 1
ATOM 2824 N N . VAL A 1 359 ? -16.325 46.262 33.779 1.00 43.84 359 VAL A N 1
ATOM 2825 C CA . VAL A 1 359 ? -15.341 46.803 32.852 1.00 43.84 359 VAL A CA 1
ATOM 2826 C C . VAL A 1 359 ? -13.950 46.595 33.533 1.00 43.84 359 VAL A C 1
ATOM 2828 O O . VAL A 1 359 ? -13.831 46.272 34.718 1.00 43.84 359 VAL A O 1
ATOM 2831 N N . ASN A 1 360 ? -12.874 46.688 32.781 1.00 48.25 360 ASN A N 1
ATOM 2832 C CA . ASN A 1 360 ? -11.512 46.268 33.106 1.00 48.25 360 ASN A CA 1
ATOM 2833 C C . ASN A 1 360 ? -10.835 46.932 34.350 1.00 48.25 360 ASN A C 1
ATOM 2835 O O . ASN A 1 360 ? -10.185 47.968 34.216 1.00 48.25 360 ASN A O 1
ATOM 2839 N N . GLN A 1 361 ? -10.877 46.305 35.541 1.00 51.00 361 GLN A N 1
ATOM 2840 C CA . GLN A 1 361 ? -10.277 46.817 36.802 1.00 51.00 361 GLN A CA 1
ATOM 2841 C C . GLN A 1 361 ? -8.762 47.108 36.778 1.00 51.00 361 GLN A C 1
ATOM 2843 O O . GLN A 1 361 ? -8.281 47.872 37.615 1.00 51.00 361 GLN A O 1
ATOM 2848 N N . LEU A 1 362 ? -8.002 46.584 35.813 1.00 47.75 362 LEU A N 1
ATOM 2849 C CA . LEU A 1 362 ? -6.569 46.884 35.671 1.00 47.75 362 LEU A CA 1
ATOM 2850 C C . LEU A 1 362 ? -6.292 48.135 34.822 1.00 47.75 362 LEU A C 1
ATOM 2852 O O . LEU A 1 362 ? -5.257 48.775 35.004 1.00 47.75 362 LEU A O 1
ATOM 2856 N N . ALA A 1 363 ? -7.219 48.537 33.949 1.00 46.50 363 ALA A N 1
ATOM 2857 C CA . ALA A 1 363 ? -7.037 49.705 33.087 1.00 46.50 363 ALA A CA 1
ATOM 2858 C C . ALA A 1 363 ? -7.206 51.043 33.833 1.00 46.50 363 ALA A C 1
ATOM 2860 O O . ALA A 1 363 ? -6.631 52.049 33.430 1.00 46.50 363 ALA A O 1
ATOM 2861 N N . TRP A 1 364 ? -7.946 51.093 34.946 1.00 52.12 364 TRP A N 1
ATOM 2862 C CA . TRP A 1 364 ? -8.332 52.385 35.554 1.00 52.12 364 TRP A CA 1
ATOM 2863 C C . TRP A 1 364 ? -7.614 52.754 36.838 1.00 52.12 364 TRP A C 1
ATOM 2865 O O . TRP A 1 364 ? -7.713 53.897 37.284 1.00 52.12 364 TRP A O 1
ATOM 2875 N N . ALA A 1 365 ? -6.821 51.839 37.397 1.00 46.19 365 ALA A N 1
ATOM 2876 C CA . ALA A 1 365 ? -5.833 52.208 38.407 1.00 46.19 365 ALA A CA 1
ATOM 2877 C C . ALA A 1 365 ? -4.835 53.254 37.861 1.00 46.19 365 ALA A C 1
ATOM 2879 O O . ALA A 1 365 ? -4.293 54.047 38.631 1.00 46.19 365 ALA A O 1
ATOM 2880 N N . GLN A 1 366 ? -4.632 53.285 36.537 1.00 46.88 366 GLN A N 1
ATOM 2881 C CA . GLN A 1 366 ? -3.793 54.269 35.851 1.00 46.88 366 GLN A CA 1
ATOM 2882 C C . GLN A 1 366 ? -4.497 55.627 35.680 1.00 46.88 366 GLN A C 1
ATOM 2884 O O . GLN A 1 366 ? -3.865 56.662 35.876 1.00 46.88 366 GLN A O 1
ATOM 2889 N N . HIS A 1 367 ? -5.809 55.642 35.421 1.00 47.59 367 HIS A N 1
ATOM 2890 C CA . HIS A 1 367 ? -6.574 56.881 35.235 1.00 47.59 367 HIS A CA 1
ATOM 2891 C C . HIS A 1 367 ? -6.975 57.577 36.542 1.00 47.59 367 HIS A C 1
ATOM 2893 O O . HIS A 1 367 ? -7.083 58.791 36.554 1.00 47.59 367 HIS A O 1
ATOM 2899 N N . ALA A 1 368 ? -7.116 56.867 37.666 1.00 47.28 368 ALA A N 1
ATOM 2900 C CA . ALA A 1 368 ? -7.487 57.482 38.950 1.00 47.28 368 ALA A CA 1
ATOM 2901 C C . ALA A 1 368 ? -6.385 58.357 39.594 1.00 47.28 368 ALA A C 1
ATOM 2903 O O . ALA A 1 368 ? -6.640 59.011 40.605 1.00 47.28 368 ALA A O 1
ATOM 2904 N N . ARG A 1 369 ? -5.157 58.359 39.050 1.00 48.91 369 ARG A N 1
ATOM 2905 C CA . ARG A 1 369 ? -4.068 59.254 39.494 1.00 48.91 369 ARG A CA 1
ATOM 2906 C C . ARG A 1 369 ? -4.074 60.609 38.785 1.00 48.91 369 ARG A C 1
ATOM 2908 O O . ARG A 1 369 ? -3.477 61.550 39.299 1.00 48.91 369 ARG A O 1
ATOM 2915 N N . ALA A 1 370 ? -4.733 60.706 37.634 1.00 50.69 370 ALA A N 1
ATOM 2916 C CA . ALA A 1 370 ? -4.997 61.964 36.955 1.00 50.69 370 ALA A CA 1
ATOM 2917 C C . ALA A 1 370 ? -6.436 62.363 37.301 1.00 50.69 370 ALA A C 1
ATOM 2919 O O . ALA A 1 370 ? -7.337 61.544 37.192 1.00 50.69 370 ALA A O 1
ATOM 2920 N N . ASN A 1 371 ? -6.680 63.591 37.750 1.00 51.81 371 ASN A N 1
ATOM 2921 C CA . ASN A 1 371 ? -8.009 64.078 38.155 1.00 51.81 371 ASN A CA 1
ATOM 2922 C C . ASN A 1 371 ? -9.049 64.168 37.001 1.00 51.81 371 ASN A C 1
ATOM 2924 O O . ASN A 1 371 ? -10.006 64.928 37.102 1.00 51.81 371 ASN A O 1
ATOM 2928 N N . ASP A 1 372 ? -8.908 63.380 35.935 1.00 51.94 372 ASP A N 1
ATOM 2929 C CA . ASP A 1 372 ? -9.800 63.323 34.775 1.00 51.94 372 ASP A CA 1
ATOM 2930 C C . ASP A 1 372 ? -10.880 62.245 34.956 1.00 51.94 372 ASP A C 1
ATOM 2932 O O . ASP A 1 372 ? -10.981 61.277 34.199 1.00 51.94 372 ASP A O 1
ATOM 2936 N N . ALA A 1 373 ? -11.710 62.400 35.990 1.00 52.47 373 ALA A N 1
ATOM 2937 C CA . ALA A 1 373 ? -12.964 61.655 36.061 1.00 52.47 373 ALA A CA 1
ATOM 2938 C C . ALA A 1 373 ? -13.938 62.202 34.991 1.00 52.47 373 ALA A C 1
ATOM 2940 O O . ALA A 1 373 ? -14.093 63.422 34.892 1.00 52.47 373 ALA A O 1
ATOM 2941 N N . PRO A 1 374 ? -14.622 61.345 34.206 1.00 53.16 374 PRO A N 1
ATOM 2942 C CA . PRO A 1 374 ? -15.629 61.789 33.245 1.00 53.16 374 PRO A CA 1
ATOM 2943 C C . PRO A 1 374 ? -16.705 62.674 33.905 1.00 53.16 374 PRO A C 1
ATOM 2945 O O . PRO A 1 374 ? -17.068 62.424 35.063 1.00 53.16 374 PRO A O 1
ATOM 2948 N N . PRO A 1 375 ? -17.262 63.678 33.199 1.00 53.00 375 PRO A N 1
ATOM 2949 C CA . PRO A 1 375 ? -18.269 64.573 33.764 1.00 53.00 375 PRO A CA 1
ATOM 2950 C C . PRO A 1 375 ? -19.472 63.785 34.308 1.00 53.00 375 PRO A C 1
ATOM 2952 O O . PRO A 1 375 ? -20.127 63.058 33.567 1.00 53.00 375 PRO A O 1
ATOM 2955 N N . GLY A 1 376 ? -19.760 63.921 35.608 1.00 58.16 376 GLY A N 1
ATOM 2956 C CA . GLY A 1 376 ? -20.915 63.291 36.268 1.00 58.16 376 GLY A CA 1
ATOM 2957 C C . GLY A 1 376 ? -20.620 62.058 37.134 1.00 58.16 376 GLY A C 1
ATOM 2958 O O . GLY A 1 376 ? -21.518 61.605 37.841 1.00 58.16 376 GLY A O 1
ATOM 2959 N N . MET A 1 377 ? -19.385 61.543 37.167 1.00 59.41 377 MET A N 1
ATOM 2960 C CA . MET A 1 377 ? -18.995 60.437 38.061 1.00 59.41 377 MET A CA 1
ATOM 2961 C C . MET A 1 377 ? -18.124 60.922 39.223 1.00 59.41 377 MET A C 1
ATOM 2963 O O . MET A 1 377 ? -17.071 61.525 39.026 1.00 59.41 377 MET A O 1
ATOM 2967 N N . ARG A 1 378 ? -18.560 60.653 40.464 1.00 67.25 378 ARG A N 1
ATOM 2968 C CA . ARG A 1 378 ? -17.862 61.099 41.680 1.00 67.25 378 ARG A CA 1
ATOM 2969 C C . ARG A 1 378 ? -17.014 59.972 42.285 1.00 67.25 378 ARG A C 1
ATOM 2971 O O . ARG A 1 378 ? -17.519 58.888 42.585 1.00 67.25 378 ARG A O 1
ATOM 2978 N N . VAL A 1 379 ? -15.725 60.243 42.491 1.00 73.75 379 VAL A N 1
ATOM 2979 C CA . VAL A 1 379 ? -14.751 59.305 43.077 1.00 73.75 379 VAL A CA 1
ATOM 2980 C C . VAL A 1 379 ? -14.624 59.547 44.586 1.00 73.75 379 VAL A C 1
ATOM 2982 O O . VAL A 1 379 ? -14.511 60.687 45.032 1.00 73.75 379 VAL A O 1
ATOM 2985 N N . CYS A 1 380 ? -14.616 58.479 45.388 1.00 80.62 380 CYS A N 1
ATOM 2986 C CA . CYS A 1 380 ? -14.398 58.523 46.835 1.00 80.62 380 CYS A CA 1
ATOM 2987 C C . CYS A 1 380 ? -13.336 57.499 47.272 1.00 80.62 380 CYS A C 1
ATOM 2989 O O . CYS A 1 380 ? -13.468 56.311 46.965 1.00 80.62 380 CYS A O 1
ATOM 2991 N N . PRO A 1 381 ? -12.300 57.912 48.027 1.00 84.56 381 PRO A N 1
ATOM 2992 C CA . PRO A 1 381 ? -11.315 56.985 48.570 1.00 84.56 381 PRO A CA 1
ATOM 2993 C C . PRO A 1 381 ? -11.918 56.123 49.685 1.00 84.56 381 PRO A C 1
ATOM 2995 O O . PRO A 1 381 ? -12.752 56.580 50.472 1.00 84.56 381 PRO A O 1
ATOM 2998 N N . CYS A 1 382 ? -11.478 54.869 49.757 1.00 82.69 382 CYS A N 1
ATOM 2999 C CA . CYS A 1 382 ? -11.851 53.935 50.808 1.00 82.69 382 CYS A CA 1
ATOM 3000 C C . CYS A 1 382 ? -11.256 54.386 52.154 1.00 82.69 382 CYS A C 1
ATOM 3002 O O . CYS A 1 382 ? -10.044 54.588 52.235 1.00 82.69 382 CYS A O 1
ATOM 3004 N N . PRO A 1 383 ? -12.047 54.481 53.237 1.00 85.44 383 PRO A N 1
ATOM 3005 C CA . PRO A 1 383 ? -11.543 54.883 54.552 1.00 85.44 383 PRO A CA 1
ATOM 3006 C C . PRO A 1 383 ? -10.624 53.840 55.204 1.00 85.44 383 PRO A C 1
ATOM 3008 O O . PRO A 1 383 ? -9.927 54.166 56.158 1.00 85.44 383 PRO A O 1
ATOM 3011 N N . GLN A 1 384 ? -10.631 52.590 54.727 1.00 83.56 384 GLN A N 1
ATOM 3012 C CA . GLN A 1 384 ? -9.797 51.520 55.277 1.00 83.56 384 GLN A CA 1
ATOM 3013 C C . GLN A 1 384 ? -8.477 51.338 54.518 1.00 83.56 384 GLN A C 1
ATOM 3015 O O . GLN A 1 384 ? -7.440 51.205 55.156 1.00 83.56 384 GLN A O 1
ATOM 3020 N N . CYS A 1 385 ? -8.497 51.316 53.182 1.00 82.56 385 CYS A N 1
ATOM 3021 C CA . CYS A 1 385 ? -7.298 51.051 52.371 1.00 82.56 385 CYS A CA 1
ATOM 3022 C C . CYS A 1 385 ? -6.851 52.232 51.496 1.00 82.56 385 CYS A C 1
ATOM 3024 O O . CYS A 1 385 ? -5.849 52.125 50.799 1.00 82.56 385 CYS A O 1
ATOM 3026 N N . GLY A 1 386 ? -7.596 53.339 51.475 1.00 78.38 386 GLY A N 1
ATOM 3027 C CA . GLY A 1 386 ? -7.292 54.516 50.655 1.00 78.38 386 GLY A CA 1
ATOM 3028 C C . GLY A 1 386 ? -7.628 54.379 49.166 1.00 78.38 386 GLY A C 1
ATOM 3029 O O . GLY A 1 386 ? -7.628 55.384 48.461 1.00 78.38 386 GLY A O 1
ATOM 3030 N N . GLN A 1 387 ? -7.967 53.178 48.680 1.00 79.69 387 GLN A N 1
ATOM 3031 C CA . GLN A 1 387 ? -8.214 52.941 47.256 1.00 79.69 387 GLN A CA 1
ATOM 3032 C C . GLN A 1 387 ? -9.394 53.764 46.723 1.00 79.69 387 GLN A C 1
ATOM 3034 O O . GLN A 1 387 ? -10.433 53.873 47.377 1.00 79.69 387 GLN A O 1
ATOM 3039 N N . ALA A 1 388 ? -9.260 54.309 45.514 1.00 78.38 388 ALA A N 1
ATOM 3040 C CA . ALA A 1 388 ? -10.325 55.049 44.845 1.00 78.38 388 ALA A CA 1
ATOM 3041 C C . ALA A 1 388 ? -11.497 54.126 44.464 1.00 78.38 388 ALA A C 1
ATOM 3043 O O . ALA A 1 388 ? -11.306 53.086 43.829 1.00 78.38 388 ALA A O 1
ATOM 3044 N N . ASN A 1 389 ? -12.713 54.516 44.850 1.00 77.81 389 ASN A N 1
ATOM 3045 C CA . ASN A 1 389 ? -13.958 53.831 44.510 1.00 77.81 389 ASN A CA 1
ATOM 3046 C C . ASN A 1 389 ? -14.923 54.811 43.843 1.00 77.81 389 ASN A C 1
ATOM 3048 O O . ASN A 1 389 ? -15.028 55.965 44.254 1.00 77.81 389 ASN A O 1
ATOM 3052 N N . MET A 1 390 ? -15.644 54.353 42.825 1.00 73.69 390 MET A N 1
ATOM 3053 C CA . MET A 1 390 ? -16.575 55.182 42.062 1.00 73.69 390 MET A CA 1
ATOM 3054 C C . MET A 1 390 ? -18.003 54.974 42.553 1.00 73.69 390 MET A C 1
ATOM 3056 O O . MET A 1 390 ? -18.453 53.834 42.661 1.00 73.69 390 MET A O 1
ATOM 3060 N N . LYS A 1 391 ? -18.724 56.063 42.837 1.00 76.56 391 LYS A N 1
ATOM 3061 C CA . LYS A 1 391 ? -20.157 55.978 43.134 1.00 76.56 391 LYS A CA 1
ATOM 3062 C C . LYS A 1 391 ? -20.924 55.801 41.822 1.00 76.56 391 LYS A C 1
ATOM 3064 O O . LYS A 1 391 ? -20.863 56.674 40.959 1.00 76.56 391 LYS A O 1
ATOM 3069 N N . VAL A 1 392 ? -21.632 54.682 41.681 1.00 64.62 392 VAL A N 1
ATOM 3070 C CA . VAL A 1 392 ? -22.484 54.390 40.518 1.00 64.62 392 VAL A CA 1
ATOM 3071 C C . VAL A 1 392 ? -23.945 54.519 40.935 1.00 64.62 392 VAL A C 1
ATOM 3073 O O . VAL A 1 392 ? -24.413 53.805 41.822 1.00 64.62 392 VAL A O 1
ATOM 3076 N N . GLY A 1 393 ? -24.662 55.449 40.302 1.00 70.25 393 GLY A N 1
ATOM 3077 C CA . GLY A 1 393 ? -26.041 55.776 40.657 1.00 70.25 393 GLY A CA 1
ATOM 3078 C C . GLY A 1 393 ? -26.171 56.436 42.034 1.00 70.25 393 GLY A C 1
ATOM 3079 O O . GLY A 1 393 ? -25.202 56.910 42.623 1.00 70.25 393 GLY A O 1
ATOM 3080 N N . ASN A 1 394 ? -27.390 56.435 42.572 1.00 78.00 394 ASN A N 1
ATOM 3081 C CA . ASN A 1 394 ? -27.734 57.217 43.760 1.00 78.00 394 ASN A CA 1
ATOM 3082 C C . ASN A 1 394 ? -27.323 56.613 45.111 1.00 78.00 394 ASN A C 1
ATOM 3084 O O . ASN A 1 394 ? -27.432 57.297 46.133 1.00 78.00 394 ASN A O 1
ATOM 3088 N N . ASN A 1 395 ? -26.849 55.368 45.145 1.00 79.94 395 ASN A N 1
ATOM 3089 C CA . ASN A 1 395 ? -26.608 54.639 46.386 1.00 79.94 395 ASN A CA 1
ATOM 3090 C C . ASN A 1 395 ? -25.333 55.127 47.095 1.00 79.94 395 ASN A C 1
ATOM 3092 O O . ASN A 1 395 ? -24.240 55.105 46.536 1.00 79.94 395 ASN A O 1
ATOM 3096 N N . ASN A 1 396 ? -25.464 55.553 48.349 1.00 83.50 396 ASN A N 1
ATOM 3097 C CA . ASN A 1 396 ? -24.347 55.962 49.196 1.00 83.50 396 ASN A CA 1
ATOM 3098 C C . ASN A 1 396 ? -23.699 54.780 49.927 1.00 83.50 396 ASN A C 1
ATOM 3100 O O . ASN A 1 396 ? -22.669 54.965 50.570 1.00 83.50 396 ASN A O 1
ATOM 3104 N N . HIS A 1 397 ? -24.258 53.572 49.839 1.00 86.00 397 HIS A N 1
ATOM 3105 C CA . HIS A 1 397 ? -23.601 52.366 50.326 1.00 86.00 397 HIS A CA 1
ATOM 3106 C C . HIS A 1 397 ? -22.546 51.891 49.327 1.00 86.00 397 HIS A C 1
ATOM 3108 O O . HIS A 1 397 ? -22.863 51.289 48.306 1.00 86.00 397 HIS A O 1
ATOM 3114 N N . MET A 1 398 ? -21.285 52.149 49.662 1.00 84.00 398 MET A N 1
ATOM 3115 C CA . MET A 1 398 ? -20.124 51.772 48.868 1.00 84.00 398 MET A CA 1
ATOM 3116 C C . MET A 1 398 ? -19.532 50.460 49.376 1.00 84.00 398 MET A C 1
ATOM 3118 O O . MET A 1 398 ? -19.426 50.247 50.584 1.00 84.00 398 MET A O 1
ATOM 3122 N N . ALA A 1 399 ? -19.087 49.613 48.455 1.00 83.88 399 ALA A N 1
ATOM 3123 C CA . ALA A 1 399 ? -18.228 48.473 48.744 1.00 83.88 399 ALA A CA 1
ATOM 3124 C C . ALA A 1 399 ? -16.873 48.712 48.077 1.00 83.88 399 ALA A C 1
ATOM 3126 O O . ALA A 1 399 ? -16.817 49.081 46.904 1.00 83.88 399 ALA A O 1
ATOM 3127 N N . CYS A 1 400 ? -15.782 48.546 48.824 1.00 77.88 400 CYS A N 1
ATOM 3128 C CA . CYS A 1 400 ? -14.456 48.699 48.253 1.00 77.88 400 CYS A CA 1
ATOM 3129 C C . CYS A 1 400 ? -14.108 47.483 47.397 1.00 77.88 400 CYS A C 1
ATOM 3131 O O . CYS A 1 400 ? -14.055 46.380 47.925 1.00 77.88 400 CYS A O 1
ATOM 3133 N N . TRP A 1 401 ? -13.798 47.675 46.116 1.00 73.25 401 TRP A N 1
ATOM 3134 C CA . TRP A 1 401 ? -13.403 46.559 45.246 1.00 73.25 401 TRP A CA 1
ATOM 3135 C C . TRP A 1 401 ? -12.067 45.918 45.662 1.00 73.25 401 TRP A C 1
ATOM 3137 O O . TRP A 1 401 ? -11.878 44.725 45.468 1.00 73.25 401 TRP A O 1
ATOM 3147 N N . ALA A 1 402 ? -11.157 46.683 46.280 1.00 75.94 402 ALA A N 1
ATOM 3148 C CA . ALA A 1 402 ? -9.827 46.193 46.649 1.00 75.94 402 ALA A CA 1
ATOM 3149 C C . ALA A 1 402 ? -9.791 45.434 47.984 1.00 75.94 402 ALA A C 1
ATOM 3151 O O . ALA A 1 402 ? -9.153 44.395 48.084 1.00 75.94 402 ALA A O 1
ATOM 3152 N N . CYS A 1 403 ? -10.445 45.951 49.029 1.00 78.31 403 CYS A N 1
ATOM 3153 C CA . CYS A 1 403 ? -10.405 45.336 50.365 1.00 78.31 403 CYS A CA 1
ATOM 3154 C C . CYS A 1 403 ? -11.769 44.836 50.852 1.00 78.31 403 CYS A C 1
ATOM 3156 O O . CYS A 1 403 ? -11.927 44.584 52.046 1.00 78.31 403 CYS A O 1
ATOM 3158 N N . THR A 1 404 ? -12.760 44.797 49.955 1.00 78.38 404 THR A N 1
ATOM 3159 C CA . THR A 1 404 ? -14.126 44.277 50.161 1.00 78.38 404 THR A CA 1
ATOM 3160 C C . THR A 1 404 ? -14.886 44.875 51.349 1.00 78.38 404 THR A C 1
ATOM 3162 O O . THR A 1 404 ? -15.919 44.354 51.760 1.00 78.38 404 THR A O 1
ATOM 3165 N N . CYS A 1 405 ? -14.405 45.976 51.932 1.00 80.38 405 CYS A N 1
ATOM 3166 C CA . CYS A 1 405 ? -15.054 46.602 53.074 1.00 80.38 405 CYS A CA 1
ATOM 3167 C C . CYS A 1 405 ? -16.218 47.487 52.623 1.00 80.38 405 CYS A C 1
ATOM 3169 O O . CYS A 1 405 ? -16.135 48.172 51.601 1.00 80.38 405 CYS A O 1
ATOM 3171 N N . HIS A 1 406 ? -17.272 47.546 53.426 1.00 85.50 406 HIS A N 1
ATOM 3172 C CA . HIS A 1 406 ? -18.424 48.401 53.164 1.00 85.50 406 HIS A CA 1
ATOM 3173 C C . HIS A 1 406 ? -18.279 49.741 53.886 1.00 85.50 406 HIS A C 1
ATOM 3175 O O . HIS A 1 406 ? -17.849 49.781 55.037 1.00 85.50 406 HIS A O 1
ATOM 3181 N N . PHE A 1 407 ? -18.627 50.851 53.241 1.00 87.94 407 PHE A N 1
ATOM 3182 C CA . PHE A 1 407 ? -18.571 52.191 53.830 1.00 87.94 407 PHE A CA 1
ATOM 3183 C C . PHE A 1 407 ? -19.637 53.121 53.239 1.00 87.94 407 PHE A C 1
ATOM 3185 O O . PHE A 1 407 ? -20.227 52.844 52.198 1.00 87.94 407 PHE A O 1
ATOM 3192 N N . CYS A 1 408 ? -19.910 54.232 53.918 1.00 87.06 408 CYS A N 1
ATOM 3193 C CA . CYS A 1 408 ? -20.823 55.259 53.426 1.00 87.06 408 CYS A CA 1
ATOM 3194 C C . CYS A 1 408 ? -20.084 56.300 52.582 1.00 87.06 408 CYS A C 1
ATOM 3196 O O . CYS A 1 408 ? -19.114 56.892 53.047 1.00 87.06 408 CYS A O 1
ATOM 3198 N N . TYR A 1 409 ? -20.572 56.573 51.374 1.00 85.12 409 TYR A N 1
ATOM 3199 C CA . TYR A 1 409 ? -20.049 57.600 50.475 1.00 85.12 409 TYR A CA 1
ATOM 3200 C C . TYR A 1 409 ? -20.103 59.000 51.109 1.00 85.12 409 TYR A C 1
ATOM 3202 O O . TYR A 1 409 ? -19.130 59.746 51.053 1.00 85.12 409 TYR A O 1
ATOM 3210 N N . SER A 1 410 ? -21.222 59.350 51.756 1.00 84.31 410 SER A N 1
ATOM 3211 C CA . SER A 1 410 ? -21.463 60.708 52.263 1.00 84.31 410 SER A CA 1
ATOM 3212 C C . SER A 1 410 ? -20.594 61.072 53.466 1.00 84.31 410 SER A C 1
ATOM 3214 O O . SER A 1 410 ? -20.100 62.190 53.542 1.00 84.31 410 SER A O 1
ATOM 3216 N N . CYS A 1 411 ? -20.410 60.146 54.413 1.00 85.25 411 CYS A N 1
ATOM 3217 C CA . CYS A 1 411 ? -19.680 60.418 55.659 1.00 85.25 411 CYS A CA 1
ATOM 3218 C C . CYS A 1 411 ? -18.361 59.645 55.796 1.00 85.25 411 CYS A C 1
ATOM 3220 O O . CYS A 1 411 ? -17.680 59.778 56.809 1.00 85.25 411 CYS A O 1
ATOM 3222 N N . ARG A 1 412 ? -18.010 58.808 54.810 1.00 85.62 412 ARG A N 1
ATOM 3223 C CA . ARG A 1 412 ? -16.812 57.947 54.786 1.00 85.62 412 ARG A CA 1
ATOM 3224 C C . ARG A 1 412 ? -16.686 56.988 55.973 1.00 85.62 412 ARG A C 1
ATOM 3226 O O . ARG A 1 412 ? -15.616 56.439 56.215 1.00 85.62 412 ARG A O 1
ATOM 3233 N N . LYS A 1 413 ? -17.772 56.740 56.713 1.00 86.94 413 LYS A N 1
ATOM 3234 C CA . LYS A 1 413 ? -17.763 55.810 57.844 1.00 86.94 413 LYS A CA 1
ATOM 3235 C C . LYS A 1 413 ? -17.798 54.369 57.350 1.00 86.94 413 LYS A C 1
ATOM 3237 O O . LYS A 1 413 ? -18.619 54.012 56.506 1.00 86.94 413 LYS A O 1
ATOM 3242 N N . LEU A 1 414 ? -16.923 53.546 57.914 1.00 85.94 414 LEU A N 1
ATOM 3243 C CA . LEU A 1 414 ? -16.862 52.115 57.656 1.00 85.94 414 LEU A CA 1
ATOM 3244 C C . LEU A 1 414 ? -18.056 51.396 58.308 1.00 85.94 414 LEU A C 1
ATOM 3246 O O . LEU A 1 414 ? -18.362 51.618 59.480 1.00 85.94 414 LEU A O 1
ATOM 3250 N N . LEU A 1 415 ? -18.717 50.527 57.551 1.00 84.88 415 LEU A N 1
ATOM 3251 C CA . LEU A 1 415 ? -19.867 49.728 57.963 1.00 84.88 415 LEU A CA 1
ATOM 3252 C C . LEU A 1 415 ? -19.376 48.295 58.229 1.00 84.88 415 LEU A C 1
ATOM 3254 O O . LEU A 1 415 ? -18.988 47.590 57.301 1.00 84.88 415 LEU A O 1
ATOM 3258 N N . ARG A 1 416 ? -19.341 47.864 59.497 1.00 76.69 416 ARG A N 1
ATOM 3259 C CA . ARG A 1 416 ? -18.844 46.532 59.903 1.00 76.69 416 ARG A CA 1
ATOM 3260 C C . ARG A 1 416 ? -19.949 45.716 60.570 1.00 76.69 416 ARG A C 1
ATOM 3262 O O . ARG A 1 416 ? -20.493 46.191 61.556 1.00 76.69 416 ARG A O 1
ATOM 3269 N N . GLY A 1 417 ? -20.209 44.493 60.090 1.00 64.69 417 GLY A N 1
ATOM 3270 C CA . GLY A 1 417 ? -21.166 43.523 60.660 1.00 64.69 417 GLY A CA 1
ATOM 3271 C C . GLY A 1 417 ? -22.422 43.282 59.796 1.00 64.69 417 GLY A C 1
ATOM 3272 O O . GLY A 1 417 ? -22.764 44.101 58.943 1.00 64.69 417 GLY A O 1
ATOM 3273 N N . LYS A 1 418 ? -23.111 42.142 59.986 1.00 51.59 418 LYS A N 1
ATOM 3274 C CA . LYS A 1 418 ? -24.314 41.762 59.208 1.00 51.59 418 LYS A CA 1
ATOM 3275 C C . LYS A 1 418 ? -25.490 42.714 59.504 1.00 51.59 418 LYS A C 1
ATOM 3277 O O . LYS A 1 418 ? -25.849 42.897 60.660 1.00 51.59 418 LYS A O 1
ATOM 3282 N N . GLY A 1 419 ? -26.101 43.293 58.462 1.00 60.94 419 GLY A N 1
ATOM 3283 C CA . GLY A 1 419 ? -27.351 44.078 58.550 1.00 60.94 419 GLY A CA 1
ATOM 3284 C C . GLY A 1 419 ? -27.221 45.591 58.814 1.00 60.94 419 GLY A C 1
ATOM 3285 O O . GLY A 1 419 ? -28.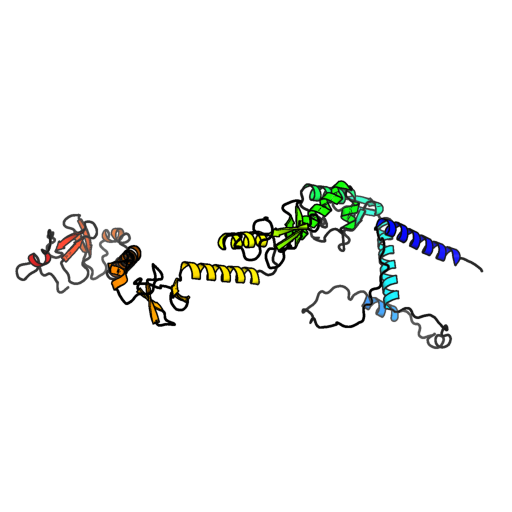231 46.283 58.898 1.00 60.94 419 GLY A O 1
ATOM 3286 N N . ILE A 1 420 ? -26.008 46.147 58.908 1.00 62.66 420 ILE A N 1
ATOM 3287 C CA . ILE A 1 420 ? -25.786 47.519 59.424 1.00 62.66 420 ILE A CA 1
ATOM 3288 C C . ILE A 1 420 ? -25.971 48.640 58.388 1.00 62.66 420 ILE A C 1
ATOM 3290 O O . ILE A 1 420 ? -26.090 49.804 58.772 1.00 62.66 420 ILE A O 1
ATOM 3294 N N . GLY A 1 421 ? -26.120 48.32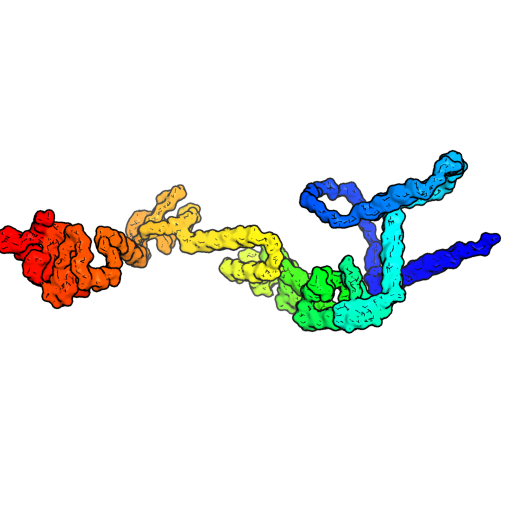0 57.097 1.00 58.97 421 GLY A N 1
ATOM 3295 C CA . GLY A 1 421 ? -26.622 49.299 56.123 1.00 58.97 421 GLY A CA 1
ATOM 3296 C C . GLY A 1 421 ? -27.925 49.946 56.618 1.00 58.97 421 GLY A C 1
ATOM 3297 O O . GLY A 1 421 ? -28.029 51.166 56.662 1.00 58.97 421 GLY A O 1
ATOM 3298 N N . ALA A 1 422 ? -28.846 49.144 57.156 1.00 62.44 422 ALA A N 1
ATOM 3299 C CA . ALA A 1 422 ? -30.113 49.623 57.709 1.00 62.44 422 ALA A CA 1
ATOM 3300 C C . ALA A 1 422 ? -29.978 50.425 59.024 1.00 62.44 422 ALA A C 1
ATOM 3302 O O . ALA A 1 422 ? -30.868 51.196 59.358 1.00 62.44 422 ALA A O 1
ATOM 3303 N N . ALA A 1 423 ? -28.884 50.264 59.779 1.00 69.69 423 ALA A N 1
ATOM 3304 C CA . ALA A 1 423 ? -28.648 51.005 61.024 1.00 69.69 423 ALA A CA 1
ATOM 3305 C C . ALA A 1 423 ? -27.948 52.355 60.786 1.00 69.69 423 ALA A C 1
ATOM 3307 O O . ALA A 1 423 ? -28.114 53.295 61.562 1.00 69.69 423 ALA A O 1
ATOM 3308 N N . HIS A 1 424 ? -27.144 52.452 59.723 1.00 79.19 424 HIS A N 1
ATOM 3309 C CA . HIS A 1 424 ? -26.481 53.694 59.333 1.00 79.19 424 HIS A CA 1
ATOM 3310 C C . HIS A 1 424 ? -27.374 54.590 58.468 1.00 79.19 424 HIS A C 1
ATOM 3312 O O . HIS A 1 424 ? -27.295 55.819 58.581 1.00 79.19 424 HIS A O 1
ATOM 3318 N N . TYR A 1 425 ? -28.214 53.984 57.622 1.00 81.81 425 TYR A N 1
ATOM 3319 C CA . TYR A 1 425 ? -29.132 54.706 56.755 1.00 81.81 425 TYR A CA 1
ATOM 3320 C C . TYR A 1 425 ? -30.541 54.777 57.345 1.00 81.81 425 TYR A C 1
ATOM 3322 O O . TYR A 1 425 ? -31.140 53.760 57.668 1.00 81.81 425 TYR A O 1
ATOM 3330 N N . GLY A 1 426 ? -31.086 55.985 57.479 1.00 76.25 426 GLY A N 1
ATOM 3331 C CA . GLY A 1 426 ? -32.406 56.194 58.074 1.00 76.25 426 GLY A CA 1
ATOM 3332 C C . GLY A 1 426 ? -32.682 57.665 58.389 1.00 76.25 426 GLY A C 1
ATOM 3333 O O . GLY A 1 426 ? -31.828 58.512 58.136 1.00 76.25 426 GLY A O 1
ATOM 3334 N N . PRO A 1 427 ? -33.843 58.000 58.976 1.00 71.38 427 PRO A N 1
ATOM 3335 C CA . PRO A 1 427 ? -34.248 59.390 59.213 1.00 71.38 427 PRO A CA 1
ATOM 3336 C C . PRO A 1 427 ? -33.314 60.161 60.162 1.00 71.38 427 PRO A C 1
ATOM 3338 O O . PRO A 1 427 ? -33.206 61.377 60.051 1.00 71.38 427 PRO A O 1
ATOM 3341 N N . LYS A 1 428 ? -32.617 59.463 61.072 1.00 73.38 428 LYS A N 1
ATOM 3342 C CA . LYS A 1 428 ? -31.594 60.036 61.971 1.00 73.38 428 LYS A CA 1
ATOM 3343 C C . LYS A 1 428 ? -30.150 59.821 61.480 1.00 73.38 428 LYS A C 1
ATOM 3345 O O . LYS A 1 428 ? -29.216 60.254 62.146 1.00 73.38 428 LYS A O 1
ATOM 3350 N N . GLY A 1 429 ? -29.966 59.106 60.370 1.00 78.88 429 GLY A N 1
ATOM 3351 C CA . GLY A 1 429 ? -28.669 58.680 59.840 1.00 78.88 429 GLY A CA 1
ATOM 3352 C C . GLY A 1 429 ? -28.348 59.306 58.483 1.00 78.88 429 GLY A C 1
ATOM 3353 O O . GLY A 1 429 ? -28.980 60.272 58.057 1.00 78.88 429 GLY A O 1
ATOM 3354 N N . CYS A 1 430 ? -27.356 58.755 57.779 1.00 82.56 430 CYS A N 1
ATOM 3355 C CA . CYS A 1 430 ? -27.090 59.172 56.400 1.00 82.56 430 CYS A CA 1
ATOM 3356 C C . CYS A 1 430 ? -28.247 58.740 55.486 1.00 82.56 430 CYS A C 1
ATOM 3358 O O . CYS A 1 430 ? -28.950 57.769 55.762 1.00 82.56 430 CYS A O 1
ATOM 3360 N N . LYS A 1 431 ? -28.448 59.427 54.360 1.00 84.75 431 LYS A N 1
ATOM 3361 C CA . LYS A 1 431 ? -29.406 58.963 53.347 1.00 84.75 431 LYS A CA 1
ATOM 3362 C C . LYS A 1 431 ? -28.791 57.807 52.564 1.00 84.75 431 LYS A C 1
ATOM 3364 O O . LYS A 1 431 ? -27.659 57.931 52.101 1.00 84.75 431 LYS A O 1
ATOM 3369 N N . GLN A 1 432 ? -29.525 56.705 52.399 1.00 80.44 432 GLN A N 1
ATOM 3370 C CA . GLN A 1 432 ? -29.051 55.577 51.586 1.00 80.44 432 GLN A CA 1
ATOM 3371 C C . GLN A 1 432 ? -28.972 55.947 50.108 1.00 80.44 432 GLN A C 1
ATOM 3373 O O . GLN A 1 432 ? -28.023 55.567 49.436 1.00 80.44 432 GLN A O 1
ATOM 3378 N N . HIS A 1 433 ? -29.929 56.740 49.630 1.00 81.06 433 HIS A N 1
ATOM 3379 C CA . HIS A 1 433 ? -29.979 57.229 48.261 1.00 81.06 433 HIS A CA 1
ATOM 3380 C C . HIS A 1 433 ? -29.906 58.758 48.271 1.00 81.06 433 HIS A C 1
ATOM 3382 O O . HIS A 1 433 ? -30.713 59.416 48.933 1.00 81.06 433 HIS A O 1
ATOM 3388 N N . SER A 1 434 ? -28.926 59.329 47.573 1.00 75.75 434 SER A N 1
ATOM 3389 C CA . SER A 1 434 ? -28.905 60.767 47.276 1.00 75.75 434 SER A CA 1
ATOM 3390 C C . SER A 1 434 ? -29.775 61.051 46.055 1.00 75.75 434 SER A C 1
ATOM 3392 O O . SER A 1 434 ? -29.775 60.270 45.117 1.00 75.75 434 SER A O 1
ATOM 3394 N N . ALA A 1 435 ? -30.487 62.173 46.018 1.00 62.06 435 ALA A N 1
ATOM 3395 C CA . ALA A 1 435 ? -30.929 62.709 44.733 1.00 62.06 435 ALA A CA 1
ATOM 3396 C C . ALA A 1 435 ? -29.663 63.274 44.074 1.00 62.06 435 ALA A C 1
ATOM 3398 O O . ALA A 1 435 ? -29.184 64.314 44.520 1.00 62.06 435 ALA A O 1
ATOM 3399 N N . ASP A 1 436 ? -29.009 62.495 43.211 1.00 54.50 436 ASP A N 1
ATOM 3400 C CA . ASP A 1 436 ? -27.751 62.920 42.587 1.00 54.50 436 ASP A CA 1
ATOM 3401 C C . ASP A 1 436 ? -27.937 64.070 41.603 1.00 54.50 436 ASP A C 1
ATOM 3403 O O . ASP A 1 436 ? -29.007 64.122 40.953 1.00 54.50 436 ASP A O 1
#

pLDDT: mean 71.62, std 21.82, range [24.95, 95.25]

Sequence (436 aa):
MQGNWTAQVEEVVALQAILEEDFSLLGGQGLHDGIDLTADSLIELEPPSAPIRLECQALARVSLLRDSLDLRGSQQQWQQQEPQQAQQQPAELVIMQLLRYNAARDHQLFREGTWACGICLEELPGVRCLRVGDCKHAFCQDCLGQQCRLNVREGTIENLRCPEPQCKAPMNRQVVKSLLSPEEAARWEDLELQRTLAHMQDVVYCPRCSSACLEDGQNCAQCARCFFAYCSLCNEAWHPGRQCVSAATKLELLRNRMKGVRHESGSELRRKELEMMSLKSIEETTKPCPRCSMAIQKSQGCNKMTCANCNTFFCYRCGREIEGYSHYKDSGCVLFEEAEILRWQDEWEAQQHGAVGHVNQLAWAQHARANDAPPGMRVCPCPQCGQANMKVGNNNHMACWACTCHFCYSCRKLLRGKGIGAAHYGPKGCKQHSAD

Secondary structure (DSSP, 8-state):
---SHHHHHHHHHHHHHHHHHHHHHTT-----S-----S------PPPP-------SSHHHHHHTTSSS---SSTTTTTS---TT-----HHHHHHHHHHHHHHHHHHHHHHSEEE-TTT--EEEGGGEEE-GGG--EEEHHHHHHHHHHHHHHT-GGG-B--STT--PBPPHHHHHHHS-HHHHHHHHHHHHHHHHHT-SSEEE-TTT--EEEBPTTSEEE-TTT--EEETTT-SBP-TTS--S-HHHHHHHHHHHHTT---S-HHHHHHHHHHHHHHHHHHHHEEE-TTT--EEE--SS-SEEE-TTT--EEETTT--B-SSSTHHHHSS--SS-HHHHHHHHHHHHHHHHHTTT---TTTSTTGGGSS-PPTT--EEE-TTT--EEE--TTB-EEE-TTT--EEETTT--EE-STTTHHHHBSTTSB-SB---

Radius of gyration: 45.85 Å; chains: 1; bounding box: 75×89×132 Å

Organism: NCBI:txid41462

Foldseek 3Di:
DPDDPVVVVVVVVVVVVVVVVVVVVVPDDDDPDDDDDDDDDDDDDDDDDDDDDDPPPVVVVVVVVVVPDPPPPCPVPVPPDDPPDPPPDPPVVVVVVVVVVVVVVVLVCQQQDWDQAPPPRDIDHSVQWDQFDPPRHIHGLVVLLVVLLVCLVVLVQCPCADPPPPGRHHGDLVSSCVSDDPVSNVSSVVSVVVLVLLQDLQWAAQPPPRDTWGADPQQWTADPPPRQIARRQQNHGDDPPDDPDDPVSVVVVSVVSVPRHPDPDPPVVVVVVVVVVVVVCQVVQWDAAPPPGDTDGDPAFWQFDADPPPRFTDGVVPNDTDDPCPCCPPVVDHGDDPVRVVVVVVVVVVVVVVVPDPDPPVVCVVVVVPPPDPPPWDWDAQPPPRDIDIDDAFFQFDADPPPRWTAGNPPNHTQDDPPCLVVQDDPVHDPRGDPD